Protein AF-A0A2V0P9R3-F1 (afdb_monomer)

pLDDT: mean 83.69, std 16.47, range [37.88, 98.31]

Nearest PDB structures (foldseek):
  7r3y-assembly2_B  TM=6.988E-01  e=3.784E+00  Saccharomyces cerevisiae
  8b79-assembly2_B  TM=6.378E-01  e=4.515E+00  Saccharomyces cerevisiae
  2v0x-assembly1_B  TM=4.380E-01  e=2.131E+00  Mus musculus

Structure (mmCIF, N/CA/C/O backbone):
data_AF-A0A2V0P9R3-F1
#
_entry.id   AF-A0A2V0P9R3-F1
#
loop_
_atom_site.group_PDB
_atom_site.id
_atom_site.type_symbol
_atom_site.label_atom_id
_atom_site.label_alt_id
_atom_site.label_comp_id
_atom_site.label_asym_id
_atom_site.label_entity_id
_atom_site.label_seq_id
_atom_site.pdbx_PDB_ins_code
_atom_site.Cartn_x
_atom_site.Cartn_y
_atom_site.Cartn_z
_atom_site.occupancy
_atom_site.B_iso_or_equiv
_atom_site.auth_seq_id
_atom_site.auth_comp_id
_atom_site.auth_asym_id
_atom_site.auth_atom_id
_atom_site.pdbx_PDB_model_num
ATOM 1 N N . MET A 1 1 ? -63.806 10.169 21.903 1.00 59.81 1 MET A N 1
ATOM 2 C CA . MET A 1 1 ? -62.638 10.891 21.342 1.00 59.81 1 MET A CA 1
ATOM 3 C C . MET A 1 1 ? -61.275 10.198 21.564 1.00 59.81 1 MET A C 1
ATOM 5 O O . MET A 1 1 ? -60.334 10.554 20.874 1.00 59.81 1 MET A O 1
ATOM 9 N N . GLY A 1 2 ? -61.130 9.164 22.413 1.00 66.50 2 GLY A N 1
ATOM 10 C CA . GLY A 1 2 ? -59.811 8.552 22.707 1.00 66.50 2 GLY A CA 1
ATOM 11 C C . GLY A 1 2 ? -59.162 7.671 21.619 1.00 66.50 2 GLY A C 1
ATOM 12 O O . GLY A 1 2 ? -57.945 7.526 21.605 1.00 66.50 2 GLY A O 1
ATOM 13 N N . ARG A 1 3 ? -59.925 7.111 20.665 1.00 77.44 3 ARG A N 1
ATOM 14 C CA . ARG A 1 3 ? -59.365 6.199 19.638 1.00 77.44 3 ARG A CA 1
ATOM 15 C C . ARG A 1 3 ? -58.506 6.900 18.577 1.00 77.44 3 ARG A C 1
ATOM 17 O O . ARG A 1 3 ? -57.610 6.278 18.020 1.00 77.44 3 ARG A O 1
ATOM 24 N N . SER A 1 4 ? -58.735 8.192 18.331 1.00 80.06 4 SER A N 1
ATOM 25 C CA . SER A 1 4 ? -57.951 8.964 17.355 1.00 80.06 4 SER A CA 1
ATOM 26 C C . SER A 1 4 ? -56.527 9.267 17.840 1.00 80.06 4 SER A C 1
ATOM 28 O O . SER A 1 4 ? -55.625 9.401 17.019 1.00 80.06 4 SER A O 1
ATOM 30 N N . SER A 1 5 ? -56.312 9.350 19.159 1.00 87.88 5 SER A N 1
ATOM 31 C CA . SER A 1 5 ? -55.000 9.668 19.742 1.00 87.88 5 SER A CA 1
ATOM 32 C C . SER A 1 5 ? -54.013 8.497 19.609 1.00 87.88 5 SER A C 1
ATOM 34 O O . SER A 1 5 ? -52.866 8.684 19.209 1.00 87.88 5 SER A O 1
ATOM 36 N N . GLY A 1 6 ? -54.481 7.258 19.816 1.00 92.69 6 GLY A N 1
ATOM 37 C CA . GLY A 1 6 ? -53.633 6.061 19.709 1.00 92.69 6 GLY A CA 1
ATOM 38 C C . GLY A 1 6 ? -53.083 5.810 18.299 1.00 92.69 6 GLY A C 1
ATOM 39 O O . GLY A 1 6 ? -51.915 5.462 18.141 1.00 92.69 6 GLY A O 1
ATOM 40 N N . ALA A 1 7 ? -53.890 6.048 17.259 1.00 92.31 7 ALA A N 1
ATOM 41 C CA . ALA A 1 7 ? -53.446 5.891 15.872 1.00 92.31 7 ALA A CA 1
ATOM 42 C C . ALA A 1 7 ? -52.397 6.943 15.464 1.00 92.31 7 ALA A C 1
ATOM 44 O O . ALA A 1 7 ? -51.483 6.639 14.692 1.00 92.31 7 ALA A O 1
ATOM 45 N N . ALA A 1 8 ? -52.510 8.168 15.991 1.00 93.25 8 ALA A N 1
ATOM 46 C CA . ALA A 1 8 ? -51.532 9.228 15.768 1.00 93.25 8 ALA A CA 1
ATOM 47 C C . ALA A 1 8 ? -50.190 8.907 16.449 1.00 93.25 8 ALA A C 1
ATOM 49 O O . ALA A 1 8 ? -49.149 8.997 15.799 1.00 93.25 8 ALA A O 1
ATOM 50 N N . LEU A 1 9 ? -50.212 8.436 17.703 1.00 94.88 9 LEU A N 1
ATOM 51 C CA . LEU A 1 9 ? -49.006 8.019 18.430 1.00 94.88 9 LEU A CA 1
ATOM 52 C C . LEU A 1 9 ? -48.264 6.878 17.718 1.00 94.88 9 LEU A C 1
ATOM 54 O O . LEU A 1 9 ? -47.077 7.002 17.433 1.00 94.88 9 LEU A O 1
ATOM 58 N N . GLN A 1 10 ? -48.965 5.818 17.305 1.00 94.81 10 GLN A N 1
ATOM 59 C CA . GLN A 1 10 ? -48.351 4.708 16.558 1.00 94.81 10 GLN A CA 1
ATOM 60 C C . GLN A 1 10 ? -47.775 5.128 15.197 1.00 94.81 10 GLN A C 1
ATOM 62 O O . GLN A 1 10 ? -46.876 4.474 14.660 1.00 94.81 10 GLN A O 1
ATOM 67 N N . ARG A 1 11 ? -48.323 6.177 14.573 1.00 95.69 11 ARG A N 1
ATOM 68 C CA . ARG A 1 11 ? -47.770 6.739 13.334 1.00 95.69 11 ARG A CA 1
ATOM 69 C C . ARG A 1 11 ? -46.468 7.485 13.622 1.00 95.69 11 ARG A C 1
ATOM 71 O O . ARG A 1 11 ? -45.491 7.237 12.920 1.00 95.69 11 ARG A O 1
ATOM 78 N N . LEU A 1 12 ? -46.444 8.323 14.658 1.00 96.19 12 LEU A N 1
ATOM 79 C CA . LEU A 1 12 ? -45.249 9.057 15.080 1.00 96.19 12 LEU A CA 1
ATOM 80 C C . LEU A 1 12 ? -44.126 8.113 15.521 1.00 96.19 12 LEU A C 1
ATOM 82 O O . LEU A 1 12 ? -42.997 8.283 15.084 1.00 96.19 12 LEU A O 1
ATOM 86 N N . GLU A 1 13 ? -44.421 7.062 16.287 1.00 96.50 13 GLU A N 1
ATOM 87 C CA . GLU A 1 13 ? -43.419 6.063 16.690 1.00 96.50 13 GLU A CA 1
ATOM 88 C C . GLU A 1 13 ? -42.802 5.312 15.504 1.00 96.50 13 GLU A C 1
ATOM 90 O O . GLU A 1 13 ? -41.627 4.945 15.536 1.00 96.50 13 GLU A O 1
ATOM 95 N N . ARG A 1 14 ? -43.592 5.037 14.458 1.00 95.88 14 ARG A N 1
ATOM 96 C CA . ARG A 1 14 ? -43.080 4.427 13.222 1.00 95.88 14 ARG A CA 1
ATOM 97 C C . ARG A 1 14 ? -42.221 5.405 12.431 1.00 95.88 14 ARG A C 1
ATOM 99 O O . ARG A 1 14 ? -41.184 5.004 11.918 1.00 95.88 14 ARG A O 1
ATOM 106 N N . GLN A 1 15 ? -42.634 6.669 12.353 1.00 96.75 15 GLN A N 1
ATOM 107 C CA . GLN A 1 15 ? -41.848 7.718 11.703 1.00 96.75 15 GLN A CA 1
ATOM 108 C C . GLN A 1 15 ? -40.530 7.961 12.436 1.00 96.75 15 GLN A C 1
ATOM 110 O O . GLN A 1 15 ? -39.495 8.017 11.785 1.00 96.75 15 GLN A O 1
ATOM 115 N N . LEU A 1 16 ? -40.549 8.035 13.769 1.00 96.88 16 LEU A N 1
ATOM 116 C CA . LEU A 1 16 ? -39.351 8.207 14.583 1.00 96.88 16 LEU A CA 1
ATOM 117 C C . LEU A 1 16 ? -38.387 7.039 14.374 1.00 96.88 16 LEU A C 1
ATOM 119 O O . LEU A 1 16 ? -37.237 7.280 14.038 1.00 96.88 16 LEU A O 1
ATOM 123 N N . ARG A 1 17 ? -38.866 5.788 14.450 1.00 94.88 17 ARG A N 1
ATOM 124 C CA . ARG A 1 17 ? -38.041 4.604 14.146 1.00 94.88 17 ARG A CA 1
ATOM 125 C C . ARG A 1 17 ? -37.444 4.652 12.741 1.00 94.88 17 ARG A C 1
ATOM 127 O O . ARG A 1 17 ? -36.242 4.483 12.593 1.00 94.88 17 ARG A O 1
ATOM 134 N N . SER A 1 18 ? -38.260 4.950 11.729 1.00 94.31 18 SER A N 1
ATOM 135 C CA . SER A 1 18 ? -37.793 5.057 10.342 1.00 94.31 18 SER A CA 1
ATOM 136 C C . SER A 1 18 ? -36.736 6.148 10.160 1.00 94.31 18 SER A C 1
ATOM 138 O O . SER A 1 18 ? -35.792 5.945 9.406 1.00 94.31 18 SER A O 1
ATOM 140 N N . ARG A 1 19 ? -36.887 7.302 10.822 1.00 96.69 19 ARG A N 1
ATOM 141 C CA . ARG A 1 19 ? -35.916 8.401 10.750 1.00 96.69 19 ARG A CA 1
ATOM 142 C C . ARG A 1 19 ? -34.646 8.095 11.533 1.00 96.69 19 ARG A C 1
ATOM 144 O O . ARG A 1 19 ? -33.574 8.451 11.068 1.00 96.69 19 ARG A O 1
ATOM 151 N N . SER A 1 20 ? -34.742 7.418 12.676 1.00 95.00 20 SER A N 1
ATOM 152 C CA . SER A 1 20 ? -33.571 6.942 13.417 1.00 95.00 20 SER A CA 1
ATOM 153 C C . SER A 1 20 ? -32.753 5.950 12.590 1.00 95.00 20 SER A C 1
ATOM 155 O O . SER A 1 20 ? -31.549 6.134 12.466 1.00 95.00 20 SER A O 1
ATOM 157 N N . GLU A 1 21 ? -33.401 4.971 11.948 1.00 93.19 21 GLU A N 1
ATOM 158 C CA . GLU A 1 21 ? -32.732 4.030 11.036 1.00 93.19 21 GLU A CA 1
ATOM 159 C C . GLU A 1 21 ? -32.055 4.755 9.858 1.00 93.19 21 GLU A C 1
ATOM 161 O O . GLU A 1 21 ? -30.923 4.444 9.497 1.00 93.19 21 GLU A O 1
ATOM 166 N N . GLU A 1 22 ? -32.723 5.750 9.267 1.00 94.94 22 GLU A N 1
ATOM 167 C CA . GLU A 1 22 ? -32.159 6.565 8.184 1.00 94.94 22 GLU A CA 1
ATOM 168 C C . GLU A 1 22 ? -30.939 7.376 8.648 1.00 94.94 22 GLU A C 1
ATOM 170 O O . GLU A 1 22 ? -29.918 7.392 7.963 1.00 94.94 22 GLU A O 1
ATOM 175 N N . ILE A 1 23 ? -31.011 8.001 9.828 1.00 94.62 23 ILE A N 1
ATOM 176 C CA . ILE A 1 23 ? -29.890 8.739 10.425 1.00 94.62 23 ILE A CA 1
ATOM 177 C C . ILE A 1 23 ? -28.707 7.802 10.677 1.00 94.62 23 ILE A C 1
ATOM 179 O O . ILE A 1 23 ? -27.582 8.158 10.339 1.00 94.62 23 ILE A O 1
ATOM 183 N N . GLU A 1 24 ? -28.934 6.604 11.219 1.00 93.50 24 GLU A N 1
ATOM 184 C CA . GLU A 1 24 ? -27.872 5.615 11.444 1.00 93.50 24 GLU A CA 1
ATOM 185 C C . GLU A 1 24 ? -27.174 5.214 10.136 1.00 93.50 24 GLU A C 1
ATOM 187 O O . GLU A 1 24 ? -25.943 5.172 10.080 1.00 93.50 24 GLU A O 1
ATOM 192 N N . VAL A 1 25 ? -27.938 4.985 9.062 1.00 92.25 25 VAL A N 1
ATOM 193 C CA . VAL A 1 25 ? -27.385 4.677 7.732 1.00 92.25 25 VAL A CA 1
ATOM 194 C C . VAL A 1 25 ? -26.572 5.851 7.184 1.00 92.25 25 VAL A C 1
ATOM 196 O O . VAL A 1 25 ? -25.459 5.648 6.698 1.00 92.25 25 VAL A O 1
ATOM 199 N N . LEU A 1 26 ? -27.090 7.078 7.282 1.00 93.75 26 LEU A N 1
ATOM 200 C CA . LEU A 1 26 ? -26.396 8.276 6.804 1.00 93.75 26 LEU A CA 1
ATOM 201 C C . LEU A 1 26 ? -25.118 8.564 7.602 1.00 93.75 26 LEU A C 1
ATOM 203 O O . LEU A 1 26 ? -24.110 8.954 7.016 1.00 93.75 26 LEU A O 1
ATOM 207 N N . LEU A 1 27 ? -25.126 8.347 8.920 1.00 91.81 27 LEU A N 1
ATOM 208 C CA . LEU A 1 27 ? -23.934 8.482 9.760 1.00 91.81 27 LEU A CA 1
ATOM 209 C C . LEU A 1 27 ? -22.874 7.435 9.402 1.00 91.81 27 LEU A C 1
ATOM 211 O O . LEU A 1 27 ? -21.693 7.773 9.319 1.00 91.81 27 LEU A O 1
ATOM 215 N N . ALA A 1 28 ? -23.283 6.191 9.138 1.00 89.81 28 ALA A N 1
ATOM 216 C CA . ALA A 1 28 ? -22.373 5.138 8.695 1.00 89.81 28 ALA A CA 1
ATOM 217 C C . ALA A 1 28 ? -21.751 5.452 7.323 1.00 89.81 28 ALA A C 1
ATOM 219 O O . ALA A 1 28 ? -20.541 5.285 7.146 1.00 89.81 28 ALA A O 1
ATOM 220 N N . GLU A 1 29 ? -22.547 5.954 6.374 1.00 91.62 29 GLU A N 1
ATOM 221 C CA . GLU A 1 29 ? -22.048 6.350 5.054 1.00 91.62 29 GLU A CA 1
ATOM 222 C C . GLU A 1 29 ? -21.124 7.571 5.144 1.00 91.62 29 GLU A C 1
ATOM 224 O O . GLU A 1 29 ? -20.047 7.567 4.551 1.00 91.62 29 GLU A O 1
ATOM 229 N N . ARG A 1 30 ? -21.464 8.575 5.963 1.00 91.06 30 ARG A N 1
ATOM 230 C CA . ARG A 1 30 ? -20.576 9.717 6.228 1.00 91.06 30 ARG A CA 1
ATOM 231 C C . ARG A 1 30 ? -19.236 9.262 6.806 1.00 91.06 30 ARG A C 1
ATOM 233 O O . ARG A 1 30 ? -18.193 9.684 6.318 1.00 91.06 30 ARG A O 1
ATOM 240 N N . ALA A 1 31 ? -19.245 8.372 7.799 1.00 89.94 31 ALA A N 1
ATOM 241 C CA . ALA A 1 31 ? -18.016 7.830 8.376 1.00 89.94 31 ALA A CA 1
ATOM 242 C C . ALA A 1 31 ? -17.173 7.081 7.328 1.00 89.94 31 ALA A C 1
ATOM 244 O O . ALA A 1 31 ? -15.951 7.228 7.283 1.00 89.94 31 ALA A O 1
ATOM 245 N N . ARG A 1 32 ? -17.816 6.314 6.438 1.00 91.44 32 ARG A N 1
ATOM 246 C CA . ARG A 1 32 ? -17.144 5.629 5.326 1.00 91.44 32 ARG A CA 1
ATOM 247 C C . ARG A 1 32 ? -16.509 6.612 4.341 1.00 91.44 32 ARG A C 1
ATOM 249 O O . ARG A 1 32 ? -15.344 6.430 3.991 1.00 91.44 32 ARG A O 1
ATOM 256 N N . LEU A 1 33 ? -17.238 7.644 3.920 1.00 90.38 33 LEU A N 1
ATOM 257 C CA . LEU A 1 33 ? -16.724 8.681 3.021 1.00 90.38 33 LEU A CA 1
ATOM 258 C C . LEU A 1 33 ? -15.546 9.435 3.651 1.00 90.38 33 LEU A C 1
ATOM 260 O O . LEU A 1 33 ? -14.527 9.613 2.990 1.00 90.38 33 LEU A O 1
ATOM 264 N N . ASN A 1 34 ? -15.623 9.768 4.942 1.00 90.44 34 ASN A N 1
ATOM 265 C CA . ASN A 1 34 ? -14.528 10.421 5.665 1.00 90.44 34 ASN A CA 1
ATOM 266 C C . ASN A 1 34 ? -13.269 9.544 5.724 1.00 90.44 34 ASN A C 1
ATOM 268 O O . ASN A 1 34 ? -12.162 10.035 5.501 1.00 90.44 34 ASN A O 1
ATOM 272 N N . ARG A 1 35 ? -13.411 8.230 5.949 1.00 91.75 35 ARG A N 1
ATOM 273 C CA . ARG A 1 35 ? -12.270 7.296 5.910 1.00 91.75 35 ARG A CA 1
ATOM 274 C C . ARG A 1 35 ? -11.662 7.171 4.514 1.00 91.75 35 ARG A C 1
ATOM 276 O O . ARG A 1 35 ? -10.437 7.162 4.392 1.00 91.75 35 ARG A O 1
ATOM 283 N N . ARG A 1 36 ? -12.491 7.102 3.464 1.00 93.12 36 ARG A N 1
ATOM 284 C CA . ARG A 1 36 ? -12.028 7.088 2.062 1.00 93.12 36 ARG A CA 1
ATOM 285 C C . ARG A 1 36 ? -11.271 8.366 1.714 1.00 93.12 36 ARG A C 1
ATOM 287 O O . ARG A 1 36 ? -10.197 8.297 1.126 1.00 93.12 36 ARG A O 1
ATOM 294 N N . ALA A 1 37 ? -11.795 9.510 2.130 1.00 89.56 37 ALA A N 1
ATOM 295 C CA . ALA A 1 37 ? -11.156 10.799 1.944 1.00 89.56 37 ALA A CA 1
ATOM 296 C C . ALA A 1 37 ? -9.810 10.895 2.679 1.00 89.56 37 ALA A C 1
ATOM 298 O O . ALA A 1 37 ? -8.816 11.319 2.093 1.00 89.56 37 ALA A O 1
ATOM 299 N N . ALA A 1 38 ? -9.738 10.417 3.926 1.00 91.12 38 ALA A N 1
ATOM 300 C CA . ALA A 1 38 ? -8.481 10.349 4.668 1.00 91.12 38 ALA A CA 1
ATOM 301 C C . ALA A 1 38 ? -7.456 9.418 3.991 1.00 91.12 38 ALA A C 1
ATOM 303 O O . ALA A 1 38 ? -6.267 9.733 3.948 1.00 91.12 38 ALA A O 1
ATOM 304 N N . ALA A 1 39 ? -7.902 8.289 3.426 1.00 93.25 39 ALA A N 1
ATOM 305 C CA . ALA A 1 39 ? -7.048 7.396 2.643 1.00 93.25 39 ALA A CA 1
ATOM 306 C C . ALA A 1 39 ? -6.518 8.068 1.366 1.00 93.25 39 ALA A C 1
ATOM 308 O O . ALA A 1 39 ? -5.321 7.981 1.093 1.00 93.25 39 ALA A O 1
ATOM 309 N N . ALA A 1 40 ? -7.373 8.787 0.631 1.00 93.25 40 ALA A N 1
ATOM 310 C CA . ALA A 1 40 ? -6.968 9.562 -0.540 1.00 93.25 40 ALA A CA 1
ATOM 311 C C . ALA A 1 40 ? -5.964 10.668 -0.173 1.00 93.25 40 ALA A C 1
ATOM 313 O O . ALA A 1 40 ? -4.957 10.826 -0.858 1.00 93.25 40 ALA A O 1
ATOM 314 N N . GLY A 1 41 ? -6.182 11.371 0.944 1.00 91.69 41 GLY A N 1
ATOM 315 C CA . GLY A 1 41 ? -5.261 12.386 1.460 1.00 91.69 41 GLY A CA 1
ATOM 316 C C . GLY A 1 41 ? -3.881 11.824 1.822 1.00 91.69 41 GLY A C 1
ATOM 317 O O . GLY A 1 41 ? -2.867 12.391 1.417 1.00 91.69 41 GLY A O 1
ATOM 318 N N . ARG A 1 42 ? -3.815 10.663 2.494 1.00 94.19 42 ARG A N 1
ATOM 319 C CA . ARG A 1 42 ? -2.534 9.971 2.750 1.00 94.19 42 ARG A CA 1
ATOM 320 C C . ARG A 1 42 ? -1.841 9.555 1.455 1.00 94.19 42 ARG A C 1
ATOM 322 O O . ARG A 1 42 ? -0.638 9.762 1.311 1.00 94.19 42 ARG A O 1
ATOM 329 N N . ALA A 1 43 ? -2.585 8.986 0.507 1.00 94.75 43 ALA A N 1
ATOM 330 C CA . ALA A 1 43 ? -2.041 8.608 -0.795 1.00 94.75 43 ALA A CA 1
ATOM 331 C C . ALA A 1 43 ? -1.482 9.827 -1.537 1.00 94.75 43 ALA A C 1
ATOM 333 O O . ALA A 1 43 ? -0.378 9.763 -2.071 1.00 94.75 43 ALA A O 1
ATOM 334 N N . LEU A 1 44 ? -2.186 10.961 -1.492 1.00 94.06 44 LEU A N 1
ATOM 335 C CA . LEU A 1 44 ? -1.740 12.219 -2.080 1.00 94.06 44 LEU A CA 1
ATOM 336 C C . LEU A 1 44 ? -0.428 12.711 -1.450 1.00 94.06 44 LEU A C 1
ATOM 338 O O . LEU A 1 44 ? 0.487 13.089 -2.182 1.00 94.06 44 LEU A O 1
ATOM 342 N N . ALA A 1 45 ? -0.295 12.642 -0.122 1.00 93.44 45 ALA A N 1
ATOM 343 C CA . ALA A 1 45 ? 0.948 12.988 0.568 1.00 93.44 45 ALA A CA 1
ATOM 344 C C . ALA A 1 45 ? 2.123 12.097 0.116 1.00 93.44 45 ALA A C 1
ATOM 346 O O . ALA A 1 45 ? 3.214 12.597 -0.162 1.00 93.44 45 ALA A O 1
ATOM 347 N N . HIS A 1 46 ? 1.900 10.787 -0.041 1.00 95.06 46 HIS A N 1
ATOM 348 C CA . HIS A 1 46 ? 2.921 9.871 -0.559 1.00 95.06 46 HIS A CA 1
ATOM 349 C C . HIS A 1 46 ? 3.243 10.099 -2.042 1.00 95.06 46 HIS A C 1
ATOM 351 O O . HIS A 1 46 ? 4.408 9.997 -2.417 1.00 95.06 46 HIS A O 1
ATOM 357 N N . VAL A 1 47 ? 2.265 10.462 -2.878 1.00 95.38 47 VAL A N 1
ATOM 358 C CA . VAL A 1 47 ? 2.497 10.856 -4.281 1.00 95.38 47 VAL A CA 1
ATOM 359 C C . VAL A 1 47 ? 3.374 12.104 -4.357 1.00 95.38 47 VAL A C 1
ATOM 361 O O . VAL A 1 47 ? 4.323 12.138 -5.136 1.00 95.38 47 VAL A O 1
ATOM 364 N N . GLN A 1 48 ? 3.102 13.115 -3.529 1.00 94.25 48 GLN A N 1
ATOM 365 C CA . GLN A 1 48 ? 3.915 14.333 -3.457 1.00 94.25 48 GLN A CA 1
ATOM 366 C C . GLN A 1 48 ? 5.340 14.034 -2.979 1.00 94.25 48 GLN A C 1
ATOM 368 O O . GLN A 1 48 ? 6.305 14.523 -3.565 1.00 94.25 48 GLN A O 1
ATOM 373 N N . ALA A 1 49 ? 5.481 13.190 -1.958 1.00 95.38 49 ALA A N 1
ATOM 374 C CA . ALA A 1 49 ? 6.776 12.756 -1.450 1.00 95.38 49 ALA A CA 1
ATOM 375 C C . ALA A 1 49 ? 7.571 11.960 -2.498 1.00 95.38 49 ALA A C 1
ATOM 377 O O . ALA A 1 49 ? 8.771 12.173 -2.660 1.00 95.38 49 ALA A O 1
ATOM 378 N N . LEU A 1 50 ? 6.905 11.090 -3.260 1.00 95.44 50 LEU A N 1
ATOM 379 C CA . LEU A 1 50 ? 7.520 10.330 -4.346 1.00 95.44 50 LEU A CA 1
ATOM 380 C C . LEU A 1 50 ? 7.925 11.233 -5.519 1.00 95.44 50 LEU A C 1
ATOM 382 O O . LEU A 1 50 ? 9.009 11.064 -6.073 1.00 95.44 50 LEU A O 1
ATOM 386 N N . ALA A 1 51 ? 7.113 12.239 -5.855 1.00 94.31 51 ALA A N 1
ATOM 387 C CA . ALA A 1 51 ? 7.478 13.259 -6.836 1.00 94.31 51 ALA A CA 1
ATOM 388 C C . ALA A 1 51 ? 8.697 14.080 -6.381 1.00 94.31 51 ALA A C 1
ATOM 390 O O . ALA A 1 51 ? 9.590 14.346 -7.185 1.00 94.31 51 ALA A O 1
ATOM 391 N N . ALA A 1 52 ? 8.773 14.430 -5.092 1.00 94.50 52 ALA A N 1
ATOM 392 C CA . ALA A 1 52 ? 9.934 15.102 -4.510 1.00 94.50 52 ALA A CA 1
ATOM 393 C C . ALA A 1 52 ? 11.192 14.218 -4.546 1.00 94.50 52 ALA A C 1
ATOM 395 O O . ALA A 1 52 ? 12.263 14.714 -4.884 1.00 94.50 52 ALA A O 1
ATOM 396 N N . LEU A 1 53 ? 11.060 12.913 -4.271 1.00 95.44 53 LEU A N 1
ATOM 397 C CA . LEU A 1 53 ? 12.150 11.939 -4.401 1.00 95.44 53 LEU A CA 1
ATOM 398 C C . LEU A 1 53 ? 12.656 11.875 -5.848 1.00 95.44 53 LEU A C 1
ATOM 400 O O . LEU A 1 53 ? 13.853 12.007 -6.078 1.00 95.44 53 LEU A O 1
ATOM 404 N N . CYS A 1 54 ? 11.754 11.743 -6.826 1.00 93.19 54 CYS A N 1
ATOM 405 C CA . CYS A 1 54 ? 12.120 11.732 -8.246 1.00 93.19 54 CYS A CA 1
ATOM 406 C C . CYS A 1 54 ? 12.827 13.034 -8.659 1.00 93.19 54 CYS A C 1
ATOM 408 O O . CYS A 1 54 ? 13.814 12.998 -9.388 1.00 93.19 54 CYS A O 1
ATOM 410 N N . GLY A 1 55 ? 12.348 14.184 -8.169 1.00 92.06 55 GLY A N 1
ATOM 411 C CA . GLY A 1 55 ? 12.977 15.483 -8.409 1.00 92.06 55 GLY A CA 1
ATOM 412 C C . GLY A 1 55 ? 14.382 15.592 -7.813 1.00 92.06 55 GLY A C 1
ATOM 413 O O . GLY A 1 55 ? 15.281 16.097 -8.479 1.00 92.06 55 GLY A O 1
ATOM 414 N N . ALA A 1 56 ? 14.589 15.087 -6.595 1.00 93.31 56 ALA A N 1
ATOM 415 C CA . ALA A 1 56 ? 15.900 15.070 -5.947 1.00 93.31 56 ALA A CA 1
ATOM 416 C C . ALA A 1 56 ? 16.893 14.152 -6.683 1.00 93.31 56 ALA A C 1
ATOM 418 O O . ALA A 1 56 ? 18.005 14.577 -6.977 1.00 93.31 56 ALA A O 1
ATOM 419 N N . LEU A 1 57 ? 16.461 12.947 -7.077 1.00 91.38 57 LEU A N 1
ATOM 420 C CA . LEU A 1 57 ? 17.274 12.017 -7.874 1.00 91.38 57 LEU A CA 1
ATOM 421 C C . LEU A 1 57 ? 17.671 12.604 -9.241 1.00 91.38 57 LEU A C 1
ATOM 423 O O . LEU A 1 57 ? 18.756 12.323 -9.742 1.00 91.38 57 LEU A O 1
ATOM 427 N N . ALA A 1 58 ? 16.803 13.424 -9.841 1.00 89.06 58 ALA A N 1
ATOM 428 C CA . ALA A 1 58 ? 17.095 14.133 -11.086 1.00 89.06 58 ALA A CA 1
ATOM 429 C C . ALA A 1 58 ? 18.081 15.300 -10.891 1.00 89.06 58 ALA A C 1
ATOM 431 O O . ALA A 1 58 ? 18.921 15.543 -11.755 1.00 89.06 58 ALA A O 1
ATOM 432 N N . GLY A 1 59 ? 17.969 16.031 -9.776 1.00 85.81 59 GLY A N 1
ATOM 433 C CA . GLY A 1 59 ? 18.814 17.188 -9.462 1.00 85.81 59 GLY A CA 1
ATOM 434 C C . GLY A 1 59 ? 20.271 16.812 -9.199 1.00 85.81 59 GLY A C 1
ATOM 435 O O . GLY A 1 59 ? 21.168 17.426 -9.773 1.00 85.81 59 GLY A O 1
ATOM 436 N N . ASP A 1 60 ? 20.507 15.748 -8.426 1.00 71.38 60 ASP A N 1
ATOM 437 C CA . ASP A 1 60 ? 21.865 15.262 -8.143 1.00 71.38 60 ASP A CA 1
ATOM 438 C C . ASP A 1 60 ? 22.609 14.862 -9.435 1.00 71.38 60 ASP A C 1
ATOM 440 O O . ASP A 1 60 ? 23.819 15.060 -9.558 1.00 71.38 60 ASP A O 1
ATOM 444 N N . ALA A 1 61 ? 21.889 14.367 -10.450 1.00 61.69 61 ALA A N 1
ATOM 445 C CA . ALA A 1 61 ? 22.478 14.045 -11.750 1.00 61.69 61 ALA A CA 1
ATOM 446 C C . ALA A 1 61 ? 22.988 15.293 -12.502 1.00 61.69 61 ALA A C 1
ATOM 448 O O . ALA A 1 61 ? 24.038 15.236 -13.148 1.00 61.69 61 ALA A O 1
ATOM 449 N N . ALA A 1 62 ? 22.286 16.427 -12.395 1.00 65.12 62 ALA A N 1
ATOM 450 C CA . ALA A 1 62 ? 22.678 17.678 -13.045 1.00 65.12 62 ALA A CA 1
ATOM 451 C C . ALA A 1 62 ? 23.912 18.320 -12.381 1.00 65.12 62 ALA A C 1
ATOM 453 O O . ALA A 1 62 ? 24.821 18.783 -13.078 1.00 65.12 62 ALA A O 1
ATOM 454 N N . ASP A 1 63 ? 23.993 18.285 -11.048 1.00 64.44 63 ASP A N 1
ATOM 455 C CA . ASP A 1 63 ? 25.117 18.866 -10.300 1.00 64.44 63 ASP A CA 1
ATOM 456 C C . ASP A 1 63 ? 26.430 18.090 -10.524 1.00 64.44 63 ASP A C 1
ATOM 458 O O . ASP A 1 63 ? 27.508 18.689 -10.640 1.00 64.44 63 ASP A O 1
ATOM 462 N N . HIS A 1 64 ? 26.354 16.762 -10.684 1.00 59.69 64 HIS A N 1
ATOM 463 C CA . HIS A 1 64 ? 27.511 15.936 -11.043 1.00 59.69 64 HIS A CA 1
ATOM 464 C C . HIS A 1 64 ? 28.002 16.174 -12.479 1.00 59.69 64 HIS A C 1
ATOM 466 O O . HIS A 1 64 ? 29.213 16.144 -12.712 1.00 59.69 64 HIS A O 1
ATOM 472 N N . ALA A 1 65 ? 27.103 16.467 -13.425 1.00 57.94 65 ALA A N 1
ATOM 473 C CA . ALA A 1 65 ? 27.475 16.797 -14.802 1.00 57.94 65 ALA A CA 1
ATOM 474 C C . ALA A 1 65 ? 28.152 18.179 -14.917 1.00 57.94 65 ALA A C 1
ATOM 476 O O . ALA A 1 65 ? 29.054 18.361 -15.733 1.00 57.94 65 ALA A O 1
ATOM 477 N N . SER A 1 66 ? 27.771 19.147 -14.074 1.00 54.44 66 SER A N 1
ATOM 478 C CA . SER A 1 66 ? 28.324 20.509 -14.127 1.00 54.44 66 SER A CA 1
ATOM 479 C C . SER A 1 66 ? 29.720 20.644 -13.494 1.00 54.44 66 SER A C 1
ATOM 481 O O . SER A 1 66 ? 30.478 21.538 -13.878 1.00 54.44 66 SER A O 1
ATOM 483 N N . CYS A 1 67 ? 30.098 19.783 -12.541 1.00 50.50 67 CYS A N 1
ATOM 484 C CA . CYS A 1 67 ? 31.370 19.908 -11.814 1.00 50.50 67 CYS A CA 1
ATOM 485 C C . CYS A 1 67 ? 32.603 19.355 -12.558 1.00 50.50 67 CYS A C 1
ATOM 487 O O . CYS A 1 67 ? 33.728 19.632 -12.143 1.00 50.50 67 CYS A O 1
ATOM 489 N N . SER A 1 68 ? 32.447 18.624 -13.670 1.00 53.66 68 SER A N 1
ATOM 490 C CA . SER A 1 68 ? 33.597 18.083 -14.421 1.00 53.66 68 SER A CA 1
ATOM 491 C C . SER A 1 68 ? 34.204 19.056 -15.447 1.00 53.66 68 SER A C 1
ATOM 493 O O . SER A 1 68 ? 35.160 18.697 -16.131 1.00 53.66 68 SER A O 1
ATOM 495 N N . SER A 1 69 ? 33.680 20.283 -15.576 1.00 53.16 69 SER A N 1
ATOM 496 C CA . SER A 1 69 ? 34.060 21.227 -16.645 1.00 53.16 69 SER A CA 1
ATOM 497 C C . SER A 1 69 ? 35.042 22.339 -16.224 1.00 53.16 69 SER A C 1
ATOM 499 O O . SER A 1 69 ? 35.368 23.200 -17.042 1.00 53.16 69 SER A O 1
ATOM 501 N N . GLY A 1 70 ? 35.528 22.374 -14.979 1.00 55.16 70 GLY A N 1
ATOM 502 C CA . GLY A 1 70 ? 36.176 23.580 -14.445 1.00 55.16 70 GLY A CA 1
ATOM 503 C C . GLY A 1 70 ? 37.426 23.365 -13.600 1.00 55.16 70 GLY A C 1
ATOM 504 O O . GLY A 1 70 ? 37.392 23.729 -12.435 1.00 55.16 70 GLY A O 1
ATOM 505 N N . ALA A 1 71 ? 38.513 22.819 -14.164 1.00 50.94 71 ALA A N 1
ATOM 506 C CA . ALA A 1 71 ? 39.905 23.094 -13.741 1.00 50.94 71 ALA A CA 1
ATOM 507 C C . ALA A 1 71 ? 40.938 22.319 -14.592 1.00 50.94 71 ALA A C 1
ATOM 509 O O . ALA A 1 71 ? 41.770 21.581 -14.068 1.00 50.94 71 ALA A O 1
ATOM 510 N N . ALA A 1 72 ? 40.937 22.498 -15.915 1.00 50.81 72 ALA A N 1
ATOM 511 C CA . ALA A 1 72 ? 42.121 22.172 -16.710 1.00 50.81 72 ALA A CA 1
ATOM 512 C C . ALA A 1 72 ? 43.090 23.362 -16.643 1.00 50.81 72 ALA A C 1
ATOM 514 O O . ALA A 1 72 ? 43.060 24.268 -17.474 1.00 50.81 72 ALA A O 1
ATOM 515 N N . SER A 1 73 ? 43.931 23.374 -15.606 1.00 58.28 73 SER A N 1
ATOM 516 C CA . SER A 1 73 ? 45.174 24.143 -15.626 1.00 58.28 73 SER A CA 1
ATOM 517 C C . SER A 1 73 ? 46.039 23.606 -16.769 1.00 58.28 73 SER A C 1
ATOM 519 O O . SER A 1 73 ? 46.245 22.397 -16.881 1.00 58.28 73 SER A O 1
ATOM 521 N N . ASN A 1 74 ? 46.482 24.506 -17.645 1.00 57.12 74 ASN A N 1
ATOM 522 C CA . ASN A 1 74 ? 47.251 24.233 -18.856 1.00 57.12 74 ASN A CA 1
ATOM 523 C C . ASN A 1 74 ? 48.436 23.284 -18.607 1.00 57.12 74 ASN A C 1
ATOM 525 O O . ASN A 1 74 ? 49.499 23.720 -18.171 1.00 57.12 74 ASN A O 1
ATOM 529 N N . CYS A 1 75 ? 48.291 22.010 -18.973 1.00 48.00 75 CYS A N 1
ATOM 530 C CA . CYS A 1 75 ? 49.414 21.094 -19.145 1.00 48.00 75 CYS A CA 1
ATOM 531 C C . CYS A 1 75 ? 49.345 20.503 -20.556 1.00 48.00 75 CYS A C 1
ATOM 533 O O . CYS A 1 75 ? 48.525 19.643 -20.874 1.00 48.00 75 CYS A O 1
ATOM 535 N N . SER A 1 76 ? 50.182 21.053 -21.433 1.00 55.88 76 SER A N 1
ATOM 536 C CA . SER A 1 76 ? 50.292 20.704 -22.847 1.00 55.88 76 SER A CA 1
ATOM 537 C C . SER A 1 76 ? 50.992 19.351 -23.024 1.00 55.88 76 SER A C 1
ATOM 539 O O . SER A 1 76 ? 52.186 19.307 -23.301 1.00 55.88 76 SER A O 1
ATOM 541 N N . CYS A 1 77 ? 50.237 18.255 -22.931 1.00 51.50 77 CYS A N 1
ATOM 542 C CA . CYS A 1 77 ? 50.639 16.929 -23.414 1.00 51.50 77 CYS A CA 1
ATOM 543 C C . CYS A 1 77 ? 49.540 16.394 -24.339 1.00 51.50 77 CYS A C 1
ATOM 545 O O . CYS A 1 77 ? 48.625 15.682 -23.938 1.00 51.50 77 CYS A O 1
ATOM 547 N N . ARG A 1 78 ? 49.603 16.831 -25.595 1.00 57.66 78 ARG A N 1
ATOM 548 C CA . ARG A 1 78 ? 48.668 16.512 -26.673 1.00 57.66 78 ARG A CA 1
ATOM 549 C C . ARG A 1 78 ? 49.151 15.255 -27.394 1.00 57.66 78 ARG A C 1
ATOM 551 O O . ARG A 1 78 ? 50.076 15.385 -28.183 1.00 57.66 78 ARG A O 1
ATOM 558 N N . GLN A 1 79 ? 48.518 14.100 -27.172 1.00 54.75 79 GLN A N 1
ATOM 559 C CA . GLN A 1 79 ? 48.227 13.089 -28.208 1.00 54.75 79 GLN A CA 1
ATOM 560 C C . GLN A 1 79 ? 47.552 11.832 -27.623 1.00 54.75 79 GLN A C 1
ATOM 562 O O . GLN A 1 79 ? 48.063 11.241 -26.684 1.00 54.75 79 GLN A O 1
ATOM 567 N N . GLN A 1 80 ? 46.454 11.423 -28.279 1.00 54.88 80 GLN A N 1
ATOM 568 C CA . GLN A 1 80 ? 45.756 10.123 -28.211 1.00 54.88 80 GLN A CA 1
ATOM 569 C C . GLN A 1 80 ? 44.840 9.839 -27.005 1.00 54.88 80 GLN A C 1
ATOM 571 O O . GLN A 1 80 ? 45.264 9.136 -26.108 1.00 54.88 80 GLN A O 1
ATOM 576 N N . GLN A 1 81 ? 43.562 10.257 -27.056 1.00 53.16 81 GLN A N 1
ATOM 577 C CA . GLN A 1 81 ? 42.403 9.436 -26.621 1.00 53.16 81 GLN A CA 1
ATOM 578 C C . GLN A 1 81 ? 41.084 9.950 -27.261 1.00 53.16 81 GLN A C 1
ATOM 580 O O . GLN A 1 81 ? 40.388 10.765 -26.663 1.00 53.16 81 GLN A O 1
ATOM 585 N N . PRO A 1 82 ? 40.731 9.529 -28.492 1.00 60.47 82 PRO A N 1
ATOM 586 C CA . PRO A 1 82 ? 39.435 9.845 -29.107 1.00 60.47 82 PRO A CA 1
ATOM 587 C C . PRO A 1 82 ? 38.269 8.930 -28.668 1.00 60.47 82 PRO A C 1
ATOM 589 O O . PRO A 1 82 ? 37.123 9.269 -28.941 1.00 60.47 82 PRO A O 1
ATOM 592 N N . GLU A 1 83 ? 38.515 7.811 -27.975 1.00 60.88 83 GLU A N 1
ATOM 593 C CA . GLU A 1 83 ? 37.457 6.823 -27.670 1.00 60.88 83 GLU A CA 1
ATOM 594 C C . GLU A 1 83 ? 36.636 7.143 -26.404 1.00 60.88 83 GLU A C 1
ATOM 596 O O . GLU A 1 83 ? 35.436 6.883 -26.376 1.00 60.88 83 GLU A O 1
ATOM 601 N N . GLN A 1 84 ? 37.210 7.814 -25.395 1.00 61.62 84 GLN A N 1
ATOM 602 C CA . GLN A 1 84 ? 36.478 8.130 -24.152 1.00 61.62 84 GLN A CA 1
ATOM 603 C C . GLN A 1 84 ? 35.358 9.171 -24.336 1.00 61.62 84 GLN A C 1
ATOM 605 O O . GLN A 1 84 ? 34.396 9.192 -23.572 1.00 61.62 84 GLN A O 1
ATOM 610 N N . GLY A 1 85 ? 35.440 10.016 -25.370 1.00 66.44 85 GLY A N 1
ATOM 611 C CA . GLY A 1 85 ? 34.400 11.009 -25.655 1.00 66.44 85 GLY A CA 1
ATOM 612 C C . GLY A 1 85 ? 33.089 10.394 -26.158 1.00 66.44 85 GLY A C 1
ATOM 613 O O . GLY A 1 85 ? 32.020 10.930 -25.875 1.00 66.44 85 GLY A O 1
ATOM 614 N N . GLN A 1 86 ? 33.152 9.259 -26.867 1.00 67.81 86 GLN A N 1
ATOM 615 C CA . GLN A 1 86 ? 31.958 8.603 -27.412 1.00 67.81 86 GLN A CA 1
ATOM 616 C C . GLN A 1 86 ? 31.176 7.834 -26.345 1.00 67.81 86 GLN A C 1
ATOM 618 O O . GLN A 1 86 ? 29.954 7.952 -26.317 1.00 67.81 86 GLN A O 1
ATOM 623 N N . GLU A 1 87 ? 31.841 7.122 -25.430 1.00 68.56 87 GLU A N 1
ATOM 624 C CA . GLU A 1 87 ? 31.152 6.428 -24.329 1.00 68.56 87 GLU A CA 1
ATOM 625 C C . GLU A 1 87 ? 30.455 7.414 -23.385 1.00 68.56 87 GLU A C 1
ATOM 627 O O . GLU A 1 87 ? 29.318 7.182 -22.974 1.00 68.56 87 GLU A O 1
ATOM 632 N N . GLN A 1 88 ? 31.088 8.554 -23.090 1.00 69.56 88 GLN A N 1
ATOM 633 C CA . GLN A 1 88 ? 30.500 9.565 -22.214 1.00 69.56 88 GLN A CA 1
ATOM 634 C C . GLN A 1 88 ? 29.312 10.282 -22.878 1.00 69.56 88 GLN A C 1
ATOM 636 O O . GLN A 1 88 ? 28.303 10.543 -22.223 1.00 69.56 88 GLN A O 1
ATOM 641 N N . GLN A 1 89 ? 29.382 10.541 -24.190 1.00 66.88 89 GLN A N 1
ATOM 642 C CA . GLN A 1 89 ? 28.274 11.136 -24.943 1.00 66.88 89 GLN A CA 1
ATOM 643 C C . GLN A 1 89 ? 27.116 10.144 -25.153 1.00 66.88 89 GLN A C 1
ATOM 645 O O . GLN A 1 89 ? 25.950 10.535 -25.083 1.00 66.88 89 GLN A O 1
ATOM 650 N N . GLN A 1 90 ? 27.417 8.853 -25.333 1.00 64.31 90 GLN A N 1
ATOM 651 C CA . GLN A 1 90 ? 26.406 7.800 -25.409 1.00 64.31 90 GLN A CA 1
ATOM 652 C C . GLN A 1 90 ? 25.740 7.575 -24.041 1.00 64.31 90 GLN A C 1
ATOM 654 O O . GLN A 1 90 ? 24.521 7.482 -23.983 1.00 64.31 90 GLN A O 1
ATOM 659 N N . GLN A 1 91 ? 26.475 7.617 -22.923 1.00 64.25 91 GLN A N 1
ATOM 660 C CA . GLN A 1 91 ? 25.869 7.583 -21.581 1.00 64.25 91 GLN A CA 1
ATOM 661 C C . GLN A 1 91 ? 24.975 8.802 -21.299 1.00 64.25 91 GLN A C 1
ATOM 663 O O . GLN A 1 91 ? 23.912 8.644 -20.699 1.00 64.25 91 GLN A O 1
ATOM 668 N N . GLN A 1 92 ? 25.347 10.001 -21.766 1.00 64.88 92 GLN A N 1
ATOM 669 C CA . GLN A 1 92 ? 24.511 11.201 -21.614 1.00 64.88 92 GLN A CA 1
ATOM 670 C C . GLN A 1 92 ? 23.215 11.127 -22.438 1.00 64.88 92 GLN A C 1
ATOM 672 O O . GLN A 1 92 ? 22.152 11.464 -21.920 1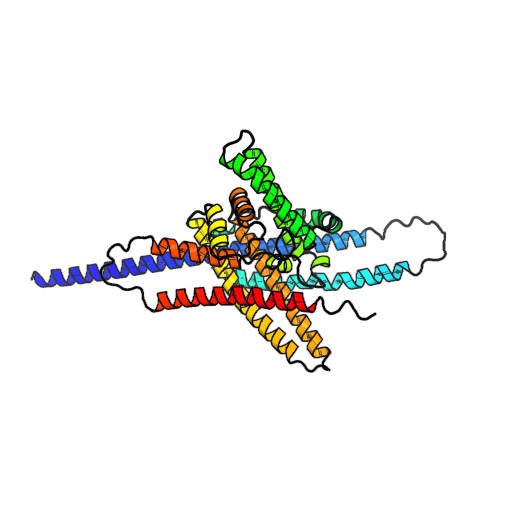.00 64.88 92 GLN A O 1
ATOM 677 N N . GLN A 1 93 ? 23.260 10.620 -23.677 1.00 60.47 93 GLN A N 1
ATOM 678 C CA . GLN A 1 93 ? 22.058 10.478 -24.514 1.00 60.47 93 GLN A CA 1
ATOM 679 C C . GLN A 1 93 ? 21.030 9.480 -23.961 1.00 60.47 93 GLN A C 1
ATOM 681 O O . GLN A 1 93 ? 19.839 9.622 -24.226 1.00 60.47 93 GLN A O 1
ATOM 686 N N . TRP A 1 94 ? 21.462 8.483 -23.186 1.00 55.03 94 TRP A N 1
ATOM 687 C CA . TRP A 1 94 ? 20.556 7.495 -22.591 1.00 55.03 94 TRP A CA 1
ATOM 688 C C . TRP A 1 94 ? 19.945 7.980 -21.265 1.00 55.03 94 TRP A C 1
ATOM 690 O O . TRP A 1 94 ? 18.937 7.429 -20.821 1.00 55.03 94 TRP A O 1
ATOM 700 N N . ALA A 1 95 ? 20.517 9.020 -20.646 1.00 56.53 95 ALA A N 1
ATOM 701 C CA . ALA A 1 95 ? 20.094 9.518 -19.339 1.00 56.53 95 ALA A CA 1
ATOM 702 C C . ALA A 1 95 ? 18.908 10.505 -19.396 1.00 56.53 95 ALA A C 1
ATOM 704 O O . ALA A 1 95 ? 18.057 10.477 -18.507 1.00 56.53 95 ALA A O 1
ATOM 705 N N . GLU A 1 96 ? 18.803 11.351 -20.429 1.00 55.72 96 GLU A N 1
ATOM 706 C CA . GLU A 1 96 ? 17.755 12.391 -20.507 1.00 55.72 96 GLU A CA 1
ATOM 707 C C . GLU A 1 96 ? 16.311 11.872 -20.716 1.00 55.72 96 GLU A C 1
ATOM 709 O O . GLU A 1 96 ? 15.412 12.373 -20.037 1.00 55.72 96 GLU A O 1
ATOM 714 N N . PRO A 1 97 ? 16.024 10.853 -21.556 1.00 52.97 97 PRO A N 1
ATOM 715 C CA . PRO A 1 97 ? 14.640 10.439 -21.835 1.00 52.97 97 PRO A CA 1
ATOM 716 C C . PRO A 1 97 ? 13.914 9.762 -20.659 1.00 52.97 97 PRO A C 1
ATOM 718 O O . PRO A 1 97 ? 12.689 9.639 -20.670 1.00 52.97 97 PRO A O 1
ATOM 721 N N . GLN A 1 98 ? 14.638 9.282 -19.642 1.00 62.06 98 GLN A N 1
ATOM 722 C CA . GLN A 1 98 ? 14.056 8.434 -18.591 1.00 62.06 98 GLN A CA 1
ATOM 723 C C . GLN A 1 98 ? 13.408 9.217 -17.440 1.00 62.06 98 GLN A C 1
ATOM 725 O O . GLN A 1 98 ? 12.599 8.657 -16.696 1.00 62.06 98 GLN A O 1
ATOM 730 N N . LEU A 1 99 ? 13.725 10.505 -17.281 1.00 64.12 99 LEU A N 1
ATOM 731 C CA . LEU A 1 99 ? 13.215 11.314 -16.168 1.00 64.12 99 LEU A CA 1
ATOM 732 C C . LEU A 1 99 ? 11.753 11.756 -16.355 1.00 64.12 99 LEU A C 1
ATOM 734 O O . LEU A 1 99 ? 11.063 12.023 -15.368 1.00 64.12 99 LEU A O 1
ATOM 738 N N . ASP A 1 100 ? 11.243 11.774 -17.586 1.00 72.06 100 ASP A N 1
ATOM 739 C CA . ASP A 1 100 ? 9.858 12.177 -17.860 1.00 72.06 100 ASP A CA 1
ATOM 740 C C . ASP A 1 100 ? 8.841 11.041 -17.701 1.00 72.06 100 ASP A C 1
ATOM 742 O O . ASP A 1 100 ? 7.655 11.307 -17.489 1.00 72.06 100 ASP A O 1
ATOM 746 N N . GLY A 1 101 ? 9.299 9.782 -17.666 1.00 78.56 101 GLY A N 1
ATOM 747 C CA . GLY A 1 101 ? 8.439 8.601 -17.511 1.00 78.56 101 GLY A CA 1
ATOM 748 C C . GLY A 1 101 ? 7.609 8.574 -16.217 1.00 78.56 101 GLY A C 1
ATOM 749 O O . GLY A 1 101 ? 6.645 7.817 -16.113 1.00 78.56 101 GLY A O 1
ATOM 750 N N . TRP A 1 102 ? 7.949 9.418 -15.241 1.00 83.44 102 TRP A N 1
ATOM 751 C CA . TRP A 1 102 ? 7.334 9.489 -13.910 1.00 83.44 102 TRP A CA 1
ATOM 752 C C . TRP A 1 102 ? 6.344 10.628 -13.746 1.00 83.44 102 TRP A C 1
ATOM 754 O O . TRP A 1 102 ? 5.344 10.494 -13.037 1.00 83.44 102 TRP A O 1
ATOM 764 N N . ARG A 1 103 ? 6.647 11.773 -14.369 1.00 86.94 103 ARG A N 1
ATOM 765 C CA . ARG A 1 103 ? 5.938 13.030 -14.109 1.00 86.94 103 ARG A CA 1
ATOM 766 C C . ARG A 1 103 ? 4.480 12.915 -14.512 1.00 86.94 103 ARG A C 1
ATOM 768 O O . ARG A 1 103 ? 3.609 13.320 -13.744 1.00 86.94 103 ARG A O 1
ATOM 775 N N . GLU A 1 104 ? 4.220 12.355 -15.690 1.00 89.88 104 GLU A N 1
ATOM 776 C CA . GLU A 1 104 ? 2.865 12.182 -16.205 1.00 89.88 104 GLU A CA 1
ATOM 777 C C . GLU A 1 104 ? 2.051 11.201 -15.332 1.00 89.88 104 GLU A C 1
ATOM 779 O O . GLU A 1 104 ? 1.017 11.639 -14.816 1.00 89.88 104 GLU A O 1
ATOM 784 N N . PRO A 1 105 ? 2.506 9.959 -15.038 1.00 89.19 105 PRO A N 1
ATOM 785 C CA . PRO A 1 105 ? 1.776 9.062 -14.136 1.00 89.19 105 PRO A CA 1
ATOM 786 C C . PRO A 1 105 ? 1.519 9.637 -12.738 1.00 89.19 105 PRO A C 1
ATOM 788 O O . PRO A 1 105 ? 0.415 9.495 -12.210 1.00 89.19 105 PRO A O 1
ATOM 791 N N . LEU A 1 106 ? 2.507 10.307 -12.130 1.00 90.19 106 LEU A N 1
ATOM 792 C CA . LEU A 1 106 ? 2.345 10.922 -10.808 1.00 90.19 106 LEU A CA 1
ATOM 793 C C . LEU A 1 106 ? 1.353 12.091 -10.842 1.00 90.19 106 LEU A C 1
ATOM 795 O O . LEU A 1 106 ? 0.543 12.233 -9.929 1.00 90.19 106 LEU A O 1
ATOM 799 N N . SER A 1 107 ? 1.371 12.904 -11.902 1.00 91.38 107 SER A N 1
ATOM 800 C CA . SER A 1 107 ? 0.438 14.026 -12.072 1.00 91.38 107 SER A CA 1
ATOM 801 C C . SER A 1 107 ? -0.991 13.551 -12.333 1.00 91.38 107 SER A C 1
ATOM 803 O O . SER A 1 107 ? -1.948 14.152 -11.849 1.00 91.38 107 SER A O 1
ATOM 805 N N . GLU A 1 108 ? -1.165 12.466 -13.087 1.00 91.69 108 GLU A N 1
ATOM 806 C CA . GLU A 1 108 ? -2.466 11.831 -13.286 1.00 91.69 108 GLU A CA 1
ATOM 807 C C . GLU A 1 108 ? -3.009 11.246 -11.979 1.00 91.69 108 GLU A C 1
ATOM 809 O O . GLU A 1 108 ? -4.126 11.576 -11.582 1.00 91.69 108 GLU A O 1
ATOM 814 N N . MET A 1 109 ? -2.191 10.472 -11.260 1.00 91.06 109 MET A N 1
ATOM 815 C CA . MET A 1 109 ? -2.559 9.903 -9.961 1.00 91.06 109 MET A CA 1
ATOM 816 C C . MET A 1 109 ? -2.907 10.988 -8.940 1.00 91.06 109 MET A C 1
ATOM 818 O O . MET A 1 109 ? -3.883 10.859 -8.205 1.00 91.06 109 MET A O 1
ATOM 822 N N . ARG A 1 110 ? -2.148 12.088 -8.926 1.00 93.06 110 ARG A N 1
ATOM 823 C CA . ARG A 1 110 ? -2.433 13.258 -8.098 1.00 93.06 110 ARG A CA 1
ATOM 824 C C . ARG A 1 110 ? -3.826 13.822 -8.382 1.00 93.06 110 ARG A C 1
ATOM 826 O O . ARG A 1 110 ? -4.617 13.925 -7.451 1.00 93.06 110 ARG A O 1
ATOM 833 N N . ARG A 1 111 ? -4.140 14.133 -9.647 1.00 93.31 111 ARG A N 1
ATOM 834 C CA . ARG A 1 111 ? -5.460 14.664 -10.045 1.00 93.31 111 ARG A CA 1
ATOM 835 C C . ARG A 1 111 ? -6.592 13.719 -9.653 1.00 93.31 111 ARG A C 1
ATOM 837 O O . ARG A 1 111 ? -7.643 14.148 -9.193 1.00 93.31 111 ARG A O 1
ATOM 844 N N . GLU A 1 112 ? -6.369 12.423 -9.826 1.00 91.81 112 GLU A N 1
ATOM 845 C CA . GLU A 1 112 ? -7.324 11.381 -9.470 1.00 91.81 112 GLU A CA 1
ATOM 846 C C . GLU A 1 112 ? -7.609 11.296 -7.969 1.00 91.81 112 GLU A C 1
ATOM 848 O O . GLU A 1 112 ? -8.761 11.083 -7.582 1.00 91.81 112 GLU A O 1
ATOM 853 N N . LEU A 1 113 ? -6.575 11.439 -7.137 1.00 90.31 113 LEU A N 1
ATOM 854 C CA . LEU A 1 113 ? -6.686 11.441 -5.679 1.00 90.31 113 LEU A CA 1
ATOM 855 C C . LEU A 1 113 ? -7.288 12.749 -5.160 1.00 90.31 113 LEU A C 1
ATOM 857 O O . LEU A 1 113 ? -8.127 12.702 -4.266 1.00 90.31 113 LEU A O 1
ATOM 861 N N . GLU A 1 114 ? -6.926 13.888 -5.753 1.00 89.06 114 GLU A N 1
ATOM 862 C CA . GLU A 1 114 ? -7.536 15.193 -5.467 1.00 89.06 114 GLU A CA 1
ATOM 863 C C . GLU A 1 114 ? -9.039 15.172 -5.781 1.00 89.06 114 GLU A C 1
ATOM 865 O O . GLU A 1 114 ? -9.835 15.585 -4.948 1.00 89.06 114 GLU A O 1
ATOM 870 N N . ALA A 1 115 ? -9.451 14.590 -6.912 1.00 88.62 115 ALA A N 1
ATOM 871 C CA . ALA A 1 115 ? -10.868 14.440 -7.260 1.00 88.62 115 ALA A CA 1
ATOM 872 C C . ALA A 1 115 ? -11.640 13.478 -6.333 1.00 88.62 115 ALA A C 1
ATOM 874 O O . ALA A 1 115 ? -12.866 13.538 -6.262 1.00 88.62 115 ALA A O 1
ATOM 875 N N . ALA A 1 116 ? -10.943 12.567 -5.646 1.00 85.44 116 ALA A N 1
ATOM 876 C CA . ALA A 1 116 ? -11.540 11.661 -4.664 1.00 85.44 116 ALA A CA 1
ATOM 877 C C . ALA A 1 116 ? -11.586 12.256 -3.246 1.00 85.44 116 ALA A C 1
ATOM 879 O O . ALA A 1 116 ? -12.272 11.704 -2.381 1.00 85.44 116 ALA A O 1
ATOM 880 N N . ALA A 1 117 ? -10.858 13.348 -2.998 1.00 80.38 117 ALA A N 1
ATOM 881 C CA . ALA A 1 117 ? -10.880 14.063 -1.736 1.00 80.38 117 ALA A CA 1
ATOM 882 C C . ALA A 1 117 ? -12.040 15.083 -1.750 1.00 80.38 117 ALA A C 1
ATOM 884 O O . ALA A 1 117 ? -12.072 15.961 -2.609 1.00 80.38 117 ALA A O 1
ATOM 885 N N . PRO A 1 118 ? -13.016 14.984 -0.833 1.00 79.12 118 PRO A N 1
ATOM 886 C CA . PRO A 1 118 ? -14.065 15.984 -0.700 1.00 79.12 118 PRO A CA 1
ATOM 887 C C . PRO A 1 118 ? -13.466 17.327 -0.259 1.00 79.12 118 PRO A C 1
ATOM 889 O O . PRO A 1 118 ? -12.516 17.357 0.524 1.00 79.12 118 PRO A O 1
ATOM 892 N N . GLU A 1 119 ? -14.058 18.432 -0.724 1.00 77.31 119 GLU A N 1
ATOM 893 C CA . GLU A 1 119 ? -13.642 19.795 -0.347 1.00 77.31 119 GLU A CA 1
ATOM 894 C C . GLU A 1 119 ? -13.793 20.049 1.162 1.00 77.31 119 GLU A C 1
ATOM 896 O O . GLU A 1 119 ? -12.972 20.733 1.770 1.00 77.31 119 GLU A O 1
ATOM 901 N N . GLU A 1 120 ? -14.811 19.446 1.783 1.00 80.56 120 GLU A N 1
ATOM 902 C CA . GLU A 1 120 ? -15.072 19.535 3.218 1.00 80.56 120 GLU A CA 1
ATOM 903 C C . GLU A 1 120 ? -14.751 18.207 3.908 1.00 80.56 120 GLU A C 1
ATOM 905 O O . GLU A 1 120 ? -15.584 17.305 4.030 1.00 80.56 120 GLU A O 1
ATOM 910 N N . LEU A 1 121 ? -13.515 18.094 4.387 1.00 73.56 121 LEU A N 1
ATOM 911 C CA . LEU A 1 121 ? -13.135 17.081 5.362 1.00 73.56 121 LEU A CA 1
ATOM 912 C C . LEU A 1 121 ? -13.495 17.558 6.767 1.00 73.56 121 LEU A C 1
ATOM 914 O O . LEU A 1 121 ? -13.265 18.714 7.122 1.00 73.56 121 LEU A O 1
ATOM 918 N N . ASP A 1 122 ? -14.000 16.652 7.605 1.00 82.94 122 ASP A N 1
ATOM 919 C CA . ASP A 1 122 ? -13.991 16.943 9.034 1.00 82.94 122 ASP A CA 1
ATOM 920 C C . ASP A 1 122 ? -12.539 17.021 9.552 1.00 82.94 122 ASP A C 1
ATOM 922 O O . ASP A 1 122 ? -11.598 16.482 8.958 1.00 82.94 122 ASP A O 1
ATOM 926 N N . ALA A 1 123 ? -12.345 17.718 10.672 1.00 76.00 123 ALA A N 1
ATOM 927 C CA . ALA A 1 123 ? -11.014 17.939 11.230 1.00 76.00 123 ALA A CA 1
ATOM 928 C C . ALA A 1 123 ? -10.286 16.629 11.596 1.00 76.00 123 ALA A C 1
ATOM 930 O O . ALA A 1 123 ? -9.058 16.577 11.533 1.00 76.00 123 ALA A O 1
ATOM 931 N N . ALA A 1 124 ? -11.019 15.569 11.954 1.00 74.25 124 ALA A N 1
ATOM 932 C CA . ALA A 1 124 ? -10.437 14.282 12.323 1.00 74.25 124 ALA A CA 1
ATOM 933 C C . ALA A 1 124 ? -9.905 13.534 11.091 1.00 74.25 124 ALA A C 1
ATOM 935 O O . ALA A 1 124 ? -8.792 13.014 11.112 1.00 74.25 124 ALA A O 1
ATOM 936 N N . ALA A 1 125 ? -10.653 13.540 9.991 1.00 73.00 125 ALA A N 1
ATOM 937 C CA . ALA A 1 125 ? -10.244 12.992 8.708 1.00 73.00 125 ALA A CA 1
ATOM 938 C C . ALA A 1 125 ? -9.062 13.771 8.117 1.00 73.00 125 ALA A C 1
ATOM 940 O O . ALA A 1 125 ? -8.133 13.156 7.595 1.00 73.00 125 ALA A O 1
ATOM 941 N N . ALA A 1 126 ? -9.047 15.100 8.265 1.00 76.50 126 ALA A N 1
ATOM 942 C CA . ALA A 1 126 ? -7.904 15.929 7.889 1.00 76.50 126 ALA A CA 1
ATOM 943 C C . ALA A 1 126 ? -6.649 15.588 8.716 1.00 76.50 126 ALA A C 1
ATOM 945 O O . ALA A 1 126 ? -5.571 15.403 8.152 1.00 76.50 126 ALA A O 1
ATOM 946 N N . ALA A 1 127 ? -6.781 15.422 10.036 1.00 76.56 127 ALA A N 1
ATOM 947 C CA . ALA A 1 127 ? -5.673 15.001 10.895 1.00 76.56 127 ALA A CA 1
ATOM 948 C C . ALA A 1 127 ? -5.168 13.589 10.541 1.00 76.56 127 ALA A C 1
ATOM 950 O O . ALA A 1 127 ? -3.962 13.371 10.442 1.00 76.56 127 ALA A O 1
ATOM 951 N N . ALA A 1 128 ? -6.075 12.643 10.278 1.00 72.50 128 ALA A N 1
ATOM 952 C CA . ALA A 1 128 ? -5.732 11.287 9.848 1.00 72.50 128 ALA A CA 1
ATOM 953 C C . ALA A 1 128 ? -5.096 11.238 8.445 1.00 72.50 128 ALA A C 1
ATOM 955 O O . ALA A 1 128 ? -4.342 10.310 8.135 1.00 72.50 128 ALA A O 1
ATOM 956 N N . ALA A 1 129 ? -5.408 12.208 7.582 1.00 73.88 129 ALA A N 1
ATOM 957 C CA . ALA A 1 129 ? -4.742 12.400 6.296 1.00 73.88 129 ALA A CA 1
ATOM 958 C C . ALA A 1 129 ? -3.320 12.961 6.461 1.00 73.88 129 ALA A C 1
ATOM 960 O O . ALA A 1 129 ? -2.431 12.603 5.694 1.00 73.88 129 ALA A O 1
ATOM 961 N N . ALA A 1 130 ? -3.099 13.790 7.483 1.00 79.50 130 ALA A N 1
ATOM 962 C CA . ALA A 1 130 ? -1.835 14.466 7.771 1.00 79.50 130 ALA A CA 1
ATOM 963 C C . ALA A 1 130 ? -0.823 13.619 8.569 1.00 79.50 130 ALA A C 1
ATOM 965 O O . ALA A 1 130 ? 0.129 14.168 9.127 1.00 79.50 130 ALA A O 1
ATOM 966 N N . ALA A 1 131 ? -1.016 12.296 8.650 1.00 80.12 131 ALA A N 1
ATOM 967 C CA . ALA A 1 131 ? -0.069 11.409 9.319 1.00 80.12 131 ALA A CA 1
ATOM 968 C C . ALA A 1 131 ? 1.354 11.615 8.754 1.00 80.12 131 ALA A C 1
ATOM 970 O O . ALA A 1 131 ? 1.520 11.726 7.535 1.00 80.12 131 ALA A O 1
ATOM 971 N N . PRO A 1 132 ? 2.389 11.686 9.612 1.00 87.50 132 PRO A N 1
ATOM 972 C CA . PRO A 1 132 ? 3.747 11.925 9.152 1.00 87.50 132 PRO A CA 1
ATOM 973 C C . PRO A 1 132 ? 4.196 10.781 8.241 1.00 87.50 132 PRO A C 1
ATOM 975 O O . PRO A 1 132 ? 3.932 9.613 8.516 1.00 87.50 132 PRO A O 1
ATOM 978 N N . LEU A 1 133 ? 4.935 11.114 7.182 1.00 88.12 133 LEU A N 1
ATOM 979 C CA . LEU A 1 133 ? 5.435 10.131 6.216 1.00 88.12 133 LEU A CA 1
ATOM 980 C C . LEU A 1 133 ? 6.370 9.096 6.863 1.00 88.12 133 LEU A C 1
ATOM 982 O O . LEU A 1 133 ? 6.456 7.975 6.375 1.00 88.12 133 LEU A O 1
ATOM 986 N N . ARG A 1 134 ? 7.056 9.459 7.959 1.00 91.62 134 ARG A N 1
ATOM 987 C CA . ARG A 1 134 ? 8.096 8.659 8.646 1.00 91.62 134 ARG A CA 1
ATOM 988 C C . ARG A 1 134 ? 9.325 8.335 7.775 1.00 91.62 134 ARG A C 1
ATOM 990 O O . ARG A 1 134 ? 10.184 7.580 8.199 1.00 91.62 134 ARG A O 1
ATOM 997 N N . TRP A 1 135 ? 9.449 8.953 6.601 1.00 94.25 135 TRP A N 1
ATOM 998 C CA . TRP A 1 135 ? 10.641 8.948 5.748 1.00 94.25 135 TRP A CA 1
ATOM 999 C C . TRP A 1 135 ? 10.824 10.330 5.108 1.00 94.25 135 TRP A C 1
ATOM 1001 O O . TRP A 1 135 ? 9.898 11.147 5.094 1.00 94.25 135 TRP A O 1
ATOM 1011 N N . SER A 1 136 ? 12.020 10.594 4.583 1.00 95.12 136 SER A N 1
ATOM 1012 C CA . SER A 1 136 ? 12.381 11.870 3.958 1.00 95.12 136 SER A CA 1
ATOM 1013 C C . SER A 1 136 ? 12.782 11.640 2.500 1.00 95.12 136 SER A C 1
ATOM 1015 O O . SER A 1 136 ? 13.773 10.949 2.254 1.00 95.12 136 SER A O 1
ATOM 1017 N N . PRO A 1 137 ? 12.070 12.228 1.517 1.00 95.69 137 PRO A N 1
AT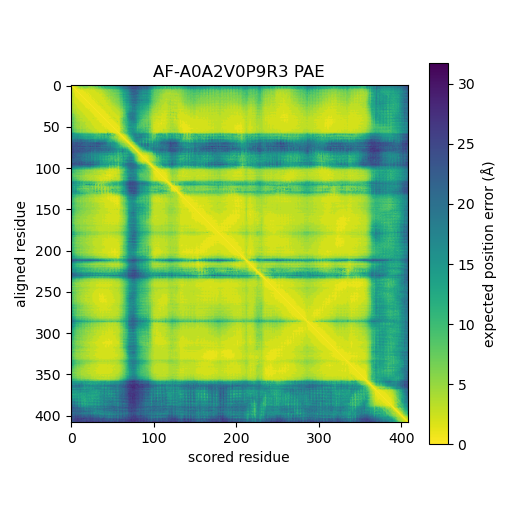OM 1018 C CA . PRO A 1 137 ? 12.438 12.122 0.105 1.00 95.69 137 PRO A CA 1
ATOM 1019 C C . PRO A 1 137 ? 13.871 12.550 -0.191 1.00 95.69 137 PRO A C 1
ATOM 1021 O O . PRO A 1 137 ? 14.559 11.911 -0.980 1.00 95.69 137 PRO A O 1
ATOM 1024 N N . ARG A 1 138 ? 14.337 13.606 0.480 1.00 95.56 138 ARG A N 1
ATOM 1025 C CA . ARG A 1 138 ? 15.693 14.123 0.306 1.00 95.56 138 ARG A CA 1
ATOM 1026 C C . ARG A 1 138 ? 16.741 13.176 0.883 1.00 95.56 138 ARG A C 1
ATOM 1028 O O . ARG A 1 138 ? 17.756 12.939 0.238 1.00 95.56 138 ARG A O 1
ATOM 1035 N N . ASP A 1 139 ? 16.491 12.620 2.066 1.00 95.56 139 ASP A N 1
ATOM 1036 C CA . ASP A 1 139 ? 17.455 11.719 2.704 1.00 95.56 139 ASP A CA 1
ATOM 1037 C C . ASP A 1 139 ? 17.523 10.374 1.971 1.00 95.56 139 ASP A C 1
ATOM 1039 O O . ASP A 1 139 ? 18.604 9.808 1.823 1.00 95.56 139 ASP A O 1
ATOM 1043 N N . ALA A 1 140 ? 16.384 9.889 1.463 1.00 96.56 140 ALA A N 1
ATOM 1044 C CA . ALA A 1 140 ? 16.331 8.713 0.602 1.00 96.56 140 ALA A CA 1
ATOM 1045 C C . ALA A 1 140 ? 17.105 8.941 -0.708 1.00 96.56 140 ALA A C 1
ATOM 1047 O O . ALA A 1 140 ? 17.907 8.089 -1.086 1.00 96.56 140 ALA A O 1
ATOM 1048 N N . ALA A 1 141 ? 16.932 10.100 -1.361 1.00 95.88 141 ALA A N 1
ATOM 1049 C CA . ALA A 1 141 ? 17.703 10.467 -2.553 1.00 95.88 141 ALA A CA 1
ATOM 1050 C C . ALA A 1 141 ? 19.214 10.491 -2.269 1.00 95.88 141 ALA A C 1
ATOM 1052 O O . ALA A 1 141 ? 19.979 9.846 -2.980 1.00 95.88 141 ALA A O 1
ATOM 1053 N N . ALA A 1 142 ? 19.632 11.122 -1.167 1.00 95.44 142 ALA A N 1
ATOM 1054 C CA . ALA A 1 142 ? 21.037 11.186 -0.765 1.00 95.44 142 ALA A CA 1
ATOM 1055 C C . ALA A 1 142 ? 21.660 9.801 -0.493 1.00 95.44 142 ALA A C 1
ATOM 1057 O O . ALA A 1 142 ? 22.862 9.611 -0.678 1.00 95.44 142 ALA A O 1
ATOM 1058 N N . ARG A 1 143 ? 20.854 8.815 -0.071 1.00 95.75 143 ARG A N 1
ATOM 1059 C CA . ARG A 1 143 ? 21.280 7.417 0.128 1.00 95.75 143 ARG A CA 1
ATOM 1060 C C . ARG A 1 143 ? 21.270 6.576 -1.152 1.00 95.75 143 ARG A C 1
ATOM 1062 O O . ARG A 1 143 ? 21.841 5.483 -1.158 1.00 95.75 143 ARG A O 1
ATOM 1069 N N . ALA A 1 144 ? 20.651 7.051 -2.232 1.00 95.81 144 ALA A N 1
ATOM 1070 C CA . ALA A 1 144 ? 20.483 6.277 -3.459 1.00 95.81 144 ALA A CA 1
ATOM 1071 C C . ALA A 1 144 ? 21.809 5.803 -4.087 1.00 95.81 144 ALA A C 1
ATOM 1073 O O . ALA A 1 144 ? 21.880 4.623 -4.440 1.00 95.81 144 ALA A O 1
ATOM 1074 N N . PRO A 1 145 ? 22.884 6.621 -4.167 1.00 94.62 145 PRO A N 1
ATOM 1075 C CA . PRO A 1 145 ? 24.153 6.169 -4.741 1.00 94.62 145 PRO A CA 1
ATOM 1076 C C . PRO A 1 145 ? 24.796 5.016 -3.960 1.00 94.62 145 PRO A C 1
ATOM 1078 O O . PRO A 1 145 ? 25.371 4.103 -4.553 1.00 94.62 145 PRO A O 1
ATOM 1081 N N . GLU A 1 146 ? 24.699 5.040 -2.627 1.00 95.94 146 GLU A N 1
ATOM 1082 C CA . GLU A 1 146 ? 25.198 3.962 -1.770 1.00 95.94 146 GLU A CA 1
ATOM 1083 C C . GLU A 1 146 ? 24.358 2.694 -1.944 1.00 95.94 146 GLU A C 1
ATOM 1085 O O . GLU A 1 146 ? 24.917 1.621 -2.163 1.00 95.94 146 GLU A O 1
ATOM 1090 N N . ALA A 1 147 ? 23.028 2.821 -1.923 1.00 96.44 147 ALA A N 1
ATOM 1091 C CA . ALA A 1 147 ? 22.116 1.696 -2.115 1.00 96.44 147 ALA A CA 1
ATOM 1092 C C . ALA A 1 147 ? 22.300 1.027 -3.488 1.00 96.44 147 ALA A C 1
ATOM 1094 O O . ALA A 1 147 ? 22.271 -0.201 -3.586 1.00 96.44 147 ALA A O 1
ATOM 1095 N N . LEU A 1 148 ? 22.534 1.821 -4.537 1.00 94.56 148 LEU A N 1
ATOM 1096 C CA . LEU A 1 148 ? 22.827 1.320 -5.877 1.00 94.56 148 LEU A CA 1
ATOM 1097 C C . LEU A 1 148 ? 24.161 0.561 -5.905 1.00 94.56 148 LEU A C 1
ATOM 1099 O O . LEU A 1 148 ? 24.209 -0.571 -6.380 1.00 94.56 148 LEU A O 1
ATOM 1103 N N . ARG A 1 149 ? 25.231 1.144 -5.344 1.00 94.88 149 ARG A N 1
ATOM 1104 C CA . ARG A 1 149 ? 26.564 0.515 -5.289 1.00 94.88 149 ARG A CA 1
ATOM 1105 C C . ARG A 1 149 ? 26.568 -0.781 -4.478 1.00 94.88 149 ARG A C 1
ATOM 1107 O O . ARG A 1 149 ? 27.271 -1.717 -4.838 1.00 94.88 149 ARG A O 1
ATOM 1114 N N . ALA A 1 150 ? 25.788 -0.832 -3.402 1.00 96.50 150 ALA A N 1
ATOM 1115 C CA . ALA A 1 150 ? 25.637 -2.014 -2.562 1.00 96.50 150 ALA A CA 1
ATOM 1116 C C . ALA A 1 150 ? 24.724 -3.092 -3.181 1.00 96.50 150 ALA A C 1
ATOM 1118 O O . ALA A 1 150 ? 24.532 -4.147 -2.586 1.00 96.50 150 ALA A O 1
ATOM 1119 N N . GLY A 1 151 ? 24.135 -2.844 -4.358 1.00 95.50 151 GLY A N 1
ATOM 1120 C CA . GLY A 1 151 ? 23.230 -3.787 -5.017 1.00 95.50 151 GLY A CA 1
ATOM 1121 C C . GLY A 1 151 ? 21.862 -3.920 -4.340 1.00 95.50 151 GLY A C 1
ATOM 1122 O O . GLY A 1 151 ? 21.095 -4.815 -4.691 1.00 95.50 151 GLY A O 1
ATOM 1123 N N . HIS A 1 152 ? 21.514 -3.030 -3.404 1.00 96.44 152 HIS A N 1
ATOM 1124 C CA . HIS A 1 152 ? 20.250 -3.084 -2.659 1.00 96.44 152 HIS A CA 1
ATOM 1125 C C . HIS A 1 152 ? 19.024 -2.789 -3.529 1.00 96.44 152 HIS A C 1
ATOM 1127 O O . HIS A 1 152 ? 17.919 -3.188 -3.180 1.00 96.44 152 HIS A O 1
ATOM 1133 N N . LEU A 1 153 ? 19.206 -2.099 -4.661 1.00 95.19 153 LEU A N 1
ATOM 1134 C CA . LEU A 1 153 ? 18.116 -1.747 -5.581 1.00 95.19 153 LEU A CA 1
ATOM 1135 C C . LEU A 1 153 ? 17.803 -2.852 -6.610 1.00 95.19 153 LEU A C 1
ATOM 1137 O O . LEU A 1 153 ? 17.178 -2.592 -7.634 1.00 95.19 153 LEU A O 1
ATOM 1141 N N . THR A 1 154 ? 18.253 -4.078 -6.347 1.00 93.38 154 THR A N 1
ATOM 1142 C CA . THR A 1 154 ? 17.953 -5.282 -7.134 1.00 93.38 154 THR A CA 1
ATOM 1143 C C . THR A 1 154 ? 16.946 -6.161 -6.392 1.00 93.38 154 THR A C 1
ATOM 1145 O O . THR A 1 154 ? 16.734 -5.980 -5.193 1.00 93.38 154 THR A O 1
ATOM 1148 N N . THR A 1 155 ? 16.349 -7.148 -7.066 1.00 91.88 155 THR A N 1
ATOM 1149 C CA . THR A 1 155 ? 15.428 -8.108 -6.427 1.00 91.88 155 THR A CA 1
ATOM 1150 C C . THR A 1 155 ? 16.107 -8.853 -5.285 1.00 91.88 155 THR A C 1
ATOM 1152 O O . THR A 1 155 ? 15.609 -8.838 -4.163 1.00 91.88 155 THR A O 1
ATOM 1155 N N . ALA A 1 156 ? 17.289 -9.423 -5.539 1.00 93.00 156 ALA A N 1
ATOM 1156 C CA . ALA A 1 156 ? 18.060 -10.145 -4.529 1.00 93.00 156 ALA A CA 1
ATOM 1157 C C . ALA A 1 156 ? 18.493 -9.233 -3.369 1.00 93.00 156 ALA A C 1
ATOM 1159 O O . ALA A 1 156 ? 18.361 -9.602 -2.203 1.00 93.00 156 ALA A O 1
ATOM 1160 N N . GLY A 1 157 ? 18.957 -8.016 -3.676 1.00 95.19 157 GLY A N 1
ATOM 1161 C CA . GLY A 1 157 ? 19.344 -7.044 -2.657 1.00 95.19 157 GLY A CA 1
ATOM 1162 C C . GLY A 1 157 ? 18.172 -6.639 -1.766 1.00 95.19 157 GLY A C 1
ATOM 1163 O O . GLY A 1 157 ? 18.307 -6.605 -0.545 1.00 95.19 157 GLY A O 1
ATOM 1164 N N . TYR A 1 158 ? 16.996 -6.392 -2.344 1.00 94.88 158 TYR A N 1
ATOM 1165 C CA . TYR A 1 158 ? 15.821 -6.015 -1.564 1.00 94.88 158 TYR A CA 1
ATOM 1166 C C . TYR A 1 158 ? 15.247 -7.187 -0.756 1.00 94.88 158 TYR A C 1
ATOM 1168 O O . TYR A 1 158 ? 14.882 -7.006 0.407 1.00 94.88 158 TYR A O 1
ATOM 1176 N N . GLN A 1 159 ? 15.252 -8.405 -1.309 1.00 94.31 159 GLN A N 1
ATOM 1177 C CA . GLN A 1 159 ? 14.941 -9.631 -0.565 1.00 94.31 159 GLN A CA 1
ATOM 1178 C C . GLN A 1 159 ? 15.854 -9.797 0.651 1.00 94.31 159 GLN A C 1
ATOM 1180 O O . GLN A 1 159 ? 15.363 -10.034 1.754 1.00 94.31 159 GLN A O 1
ATOM 1185 N N . GLN A 1 160 ? 17.164 -9.604 0.481 1.00 95.75 160 GLN A N 1
ATOM 1186 C CA . GLN A 1 160 ? 18.110 -9.660 1.591 1.00 95.75 160 GLN A CA 1
ATOM 1187 C C . GLN A 1 160 ? 17.760 -8.632 2.678 1.00 95.75 160 GLN A C 1
ATOM 1189 O O . GLN A 1 160 ? 17.732 -8.977 3.858 1.00 95.75 160 GLN A O 1
ATOM 1194 N N . GLN A 1 161 ? 17.416 -7.399 2.301 1.00 96.88 161 GLN A N 1
ATOM 1195 C CA . GLN A 1 161 ? 17.023 -6.360 3.260 1.00 96.88 161 GLN A CA 1
ATOM 1196 C C . GLN A 1 161 ? 15.728 -6.707 4.014 1.00 96.88 161 GLN A C 1
ATOM 1198 O O . GLN A 1 161 ? 15.636 -6.481 5.222 1.00 96.88 161 GLN A O 1
ATOM 1203 N N . LEU A 1 162 ? 14.736 -7.308 3.346 1.00 95.75 162 LEU A N 1
ATOM 1204 C CA . LEU A 1 162 ? 13.531 -7.807 4.019 1.00 95.75 162 LEU A CA 1
ATOM 1205 C C . LEU A 1 162 ? 13.819 -8.988 4.948 1.00 95.75 162 LEU A C 1
ATOM 1207 O O . LEU A 1 162 ? 13.217 -9.080 6.019 1.00 95.75 162 LEU A O 1
ATOM 1211 N N . LEU A 1 163 ? 14.725 -9.884 4.556 1.00 95.81 163 LEU A N 1
ATOM 1212 C CA . LEU A 1 163 ? 15.145 -11.011 5.382 1.00 95.81 163 LEU A CA 1
ATOM 1213 C C . LEU A 1 163 ? 15.828 -10.518 6.659 1.00 95.81 163 LEU A C 1
ATOM 1215 O O . LEU A 1 163 ? 15.442 -10.920 7.756 1.00 95.81 163 LEU A O 1
ATOM 1219 N N . GLU A 1 164 ? 16.798 -9.612 6.522 1.00 97.31 164 GLU A N 1
ATOM 1220 C CA . GLU A 1 164 ? 17.493 -8.963 7.637 1.00 97.31 164 GLU A CA 1
ATOM 1221 C C . GLU A 1 164 ? 16.503 -8.263 8.575 1.00 97.31 164 GLU A C 1
ATOM 1223 O O . GLU A 1 164 ? 16.570 -8.440 9.794 1.00 97.31 164 GLU A O 1
ATOM 1228 N N . TYR A 1 165 ? 15.528 -7.539 8.017 1.00 97.69 165 TYR A N 1
ATOM 1229 C CA 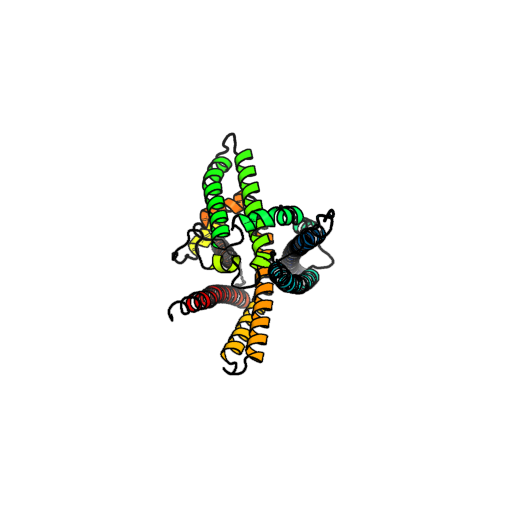. TYR A 1 165 ? 14.473 -6.896 8.794 1.00 97.69 165 TYR A CA 1
ATOM 1230 C C . TYR A 1 165 ? 13.580 -7.899 9.538 1.00 97.69 165 TYR A C 1
ATOM 1232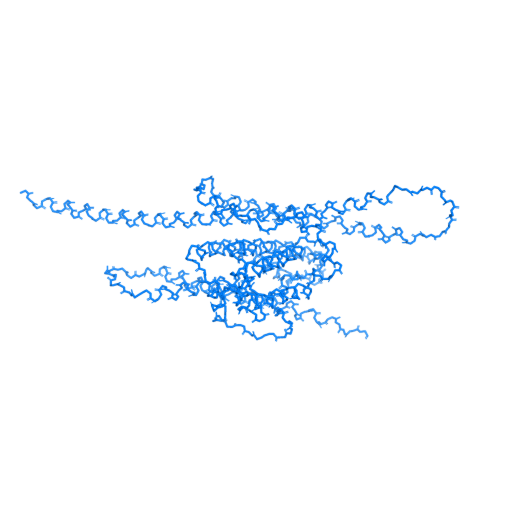 O O . TYR A 1 165 ? 13.330 -7.724 10.732 1.00 97.69 165 TYR A O 1
ATOM 1240 N N . SER A 1 166 ? 13.124 -8.964 8.874 1.00 97.19 166 SER A N 1
ATOM 1241 C CA . SER A 1 166 ? 12.283 -10.001 9.488 1.00 97.19 166 SER A CA 1
ATOM 1242 C C . SER A 1 166 ? 13.024 -10.715 10.628 1.00 97.19 166 SER A C 1
ATOM 1244 O O . SER A 1 166 ? 12.485 -10.844 11.729 1.00 97.19 166 SER A O 1
ATOM 1246 N N . MET A 1 167 ? 14.299 -11.071 10.425 1.00 97.62 167 MET A N 1
ATOM 1247 C CA . MET A 1 167 ? 15.149 -11.662 11.467 1.00 97.62 167 MET A CA 1
ATOM 1248 C C . MET A 1 167 ? 15.357 -10.711 12.652 1.00 97.62 167 MET A C 1
ATOM 1250 O O . MET A 1 167 ? 15.224 -11.125 13.806 1.00 97.62 167 MET A O 1
ATOM 1254 N N . LEU A 1 168 ? 15.636 -9.429 12.386 1.00 98.31 168 LEU A N 1
ATOM 1255 C CA . LEU A 1 168 ? 15.752 -8.410 13.429 1.00 98.31 168 LEU A CA 1
ATOM 1256 C C . LEU A 1 168 ? 14.460 -8.328 14.252 1.00 98.31 168 LEU A C 1
ATOM 1258 O O . LEU A 1 168 ? 14.506 -8.400 15.480 1.00 98.31 168 LEU A O 1
ATOM 1262 N N . CYS A 1 169 ? 13.304 -8.231 13.593 1.00 98.25 169 CYS A N 1
ATOM 1263 C CA . CYS A 1 169 ? 12.004 -8.161 14.257 1.00 98.25 169 CYS A CA 1
ATOM 1264 C C . CYS A 1 169 ? 11.721 -9.406 15.105 1.00 98.25 169 CYS A C 1
ATOM 1266 O O . CYS A 1 169 ? 11.258 -9.270 16.237 1.00 98.25 169 CYS A O 1
ATOM 1268 N N . GLY A 1 170 ? 12.054 -10.602 14.608 1.00 97.62 170 GLY A N 1
ATOM 1269 C CA . GLY A 1 170 ? 11.894 -11.858 15.345 1.00 97.62 170 GLY A CA 1
ATOM 1270 C C . GLY A 1 170 ? 12.662 -11.874 16.671 1.00 97.62 170 GLY A C 1
ATOM 1271 O O . GLY A 1 170 ? 12.158 -12.378 17.673 1.00 97.62 170 GLY A O 1
ATOM 1272 N N . CYS A 1 171 ? 13.839 -11.246 16.709 1.00 97.94 171 CYS A N 1
ATOM 1273 C CA . CYS A 1 171 ? 14.635 -11.088 17.927 1.00 97.94 171 CYS A CA 1
ATOM 1274 C C . CYS A 1 171 ? 14.130 -9.956 18.841 1.00 97.94 171 CYS A C 1
ATOM 1276 O O . CYS A 1 171 ? 14.181 -10.084 20.066 1.00 97.94 171 CYS A O 1
ATOM 1278 N N . MET A 1 172 ? 13.661 -8.841 18.272 1.00 98.19 172 MET A N 1
ATOM 1279 C CA . MET A 1 172 ? 13.292 -7.639 19.034 1.00 98.19 172 MET A CA 1
ATOM 1280 C C . MET A 1 172 ? 11.877 -7.696 19.622 1.00 98.19 172 MET A C 1
ATOM 1282 O O . MET A 1 172 ? 11.669 -7.222 20.739 1.00 98.19 172 MET A O 1
ATOM 1286 N N . LEU A 1 173 ? 10.911 -8.310 18.932 1.00 98.31 173 LEU A N 1
ATOM 1287 C CA . LEU A 1 173 ? 9.517 -8.383 19.389 1.00 98.31 173 LEU A CA 1
ATOM 1288 C C . LEU A 1 173 ? 9.360 -9.046 20.770 1.00 98.31 173 LEU A C 1
ATOM 1290 O O . LEU A 1 173 ? 8.685 -8.454 21.614 1.00 98.31 173 LEU A O 1
ATOM 1294 N N . PRO A 1 174 ? 9.999 -10.196 21.083 1.00 98.25 174 PRO A N 1
ATOM 1295 C CA . PRO A 1 174 ? 9.938 -10.769 22.428 1.00 98.25 174 PRO A CA 1
ATOM 1296 C C . PRO A 1 174 ? 10.506 -9.839 23.507 1.00 98.25 174 PRO A C 1
ATOM 1298 O O . PRO A 1 174 ? 9.976 -9.797 24.615 1.00 98.25 174 PRO A O 1
ATOM 1301 N N . ARG A 1 175 ? 11.553 -9.061 23.191 1.00 97.81 175 ARG A N 1
ATOM 1302 C CA . ARG A 1 175 ? 12.154 -8.095 24.129 1.00 97.81 175 ARG A CA 1
ATOM 1303 C C . ARG A 1 175 ? 11.200 -6.944 24.422 1.00 97.81 175 ARG A C 1
ATOM 1305 O O . ARG A 1 175 ? 11.031 -6.570 25.579 1.00 97.81 175 ARG A O 1
ATOM 1312 N N . ILE A 1 176 ? 10.568 -6.408 23.379 1.00 98.00 176 ILE A N 1
ATOM 1313 C CA . ILE A 1 176 ? 9.607 -5.308 23.486 1.00 98.00 176 ILE A CA 1
ATOM 1314 C C . ILE A 1 176 ? 8.366 -5.769 24.256 1.00 98.00 176 ILE A C 1
ATOM 1316 O O . ILE A 1 176 ? 8.000 -5.152 25.253 1.00 98.00 176 ILE A O 1
ATOM 1320 N N . ASN A 1 177 ? 7.766 -6.887 23.845 1.00 97.06 177 ASN A N 1
ATOM 1321 C CA . ASN A 1 177 ? 6.539 -7.409 24.451 1.00 97.06 177 ASN A CA 1
ATOM 1322 C C . ASN A 1 177 ? 6.762 -7.931 25.878 1.00 97.06 177 ASN A C 1
ATOM 1324 O O . ASN A 1 177 ? 5.859 -7.861 26.706 1.00 97.06 177 ASN A O 1
ATOM 1328 N N . GLY A 1 178 ? 7.962 -8.438 26.173 1.00 97.31 178 GLY A N 1
ATOM 1329 C CA . GLY A 1 178 ? 8.354 -8.901 27.503 1.00 97.31 178 GLY A CA 1
ATOM 1330 C C . GLY A 1 178 ? 8.807 -7.792 28.457 1.00 97.31 178 GLY A C 1
ATOM 1331 O O . GLY A 1 178 ? 9.120 -8.093 29.605 1.00 97.31 178 GLY A O 1
ATOM 1332 N N . GLY A 1 179 ? 8.874 -6.532 28.007 1.00 97.19 179 GLY A N 1
ATOM 1333 C CA . GLY A 1 179 ? 9.322 -5.414 28.840 1.00 97.19 179 GLY A CA 1
ATOM 1334 C C . GLY A 1 179 ? 10.792 -5.517 29.259 1.00 97.19 179 GLY A C 1
ATOM 1335 O O . GLY A 1 179 ? 11.132 -5.187 30.395 1.00 97.19 179 GLY A O 1
ATOM 1336 N N . ALA A 1 180 ? 11.666 -6.001 28.369 1.00 97.94 180 ALA A N 1
ATOM 1337 C CA . ALA A 1 180 ? 13.100 -6.059 28.634 1.00 97.94 180 ALA A CA 1
ATOM 1338 C C . ALA A 1 180 ? 13.658 -4.656 28.971 1.00 97.94 180 ALA A C 1
ATOM 1340 O O . ALA A 1 180 ? 13.147 -3.659 28.451 1.00 97.94 180 ALA A O 1
ATOM 1341 N N . PRO A 1 181 ? 14.733 -4.543 29.778 1.00 98.12 181 PRO A N 1
ATOM 1342 C CA . PRO A 1 181 ? 15.302 -3.244 30.159 1.00 98.12 181 PRO A CA 1
ATOM 1343 C C . PRO A 1 181 ? 15.682 -2.332 28.978 1.00 98.12 181 PRO A C 1
ATOM 1345 O O . PRO A 1 181 ? 15.697 -1.114 29.118 1.00 98.12 181 PRO A O 1
ATOM 1348 N N . ASP A 1 182 ? 15.968 -2.910 27.811 1.00 97.94 182 ASP A N 1
ATOM 1349 C CA . ASP A 1 182 ? 16.334 -2.227 26.569 1.00 97.94 182 ASP A CA 1
ATOM 1350 C C . ASP A 1 182 ? 15.201 -2.195 25.521 1.00 97.94 182 ASP A C 1
ATOM 1352 O O . ASP A 1 182 ? 15.453 -1.920 24.348 1.00 97.94 182 ASP A O 1
ATOM 1356 N N . ALA A 1 183 ? 13.945 -2.452 25.907 1.00 97.94 183 ALA A N 1
ATOM 1357 C CA . ALA A 1 183 ? 12.800 -2.490 24.989 1.00 97.94 183 ALA A CA 1
ATOM 1358 C C . ALA A 1 183 ? 12.656 -1.214 24.135 1.00 97.94 183 ALA A C 1
ATOM 1360 O O . ALA A 1 183 ? 12.339 -1.294 22.950 1.00 97.94 183 ALA A O 1
ATOM 1361 N N . ALA A 1 184 ? 12.938 -0.036 24.703 1.00 98.06 184 ALA A N 1
ATOM 1362 C CA . ALA A 1 184 ? 12.903 1.229 23.966 1.00 98.06 184 ALA A CA 1
ATOM 1363 C C . ALA A 1 184 ? 13.985 1.307 22.873 1.00 98.06 184 ALA A C 1
ATOM 1365 O O . ALA A 1 184 ? 13.722 1.790 21.773 1.00 98.06 184 ALA A O 1
ATOM 1366 N N . GLN A 1 185 ? 15.188 0.791 23.149 1.00 98.19 185 GLN A N 1
ATOM 1367 C CA . GLN A 1 185 ? 16.269 0.724 22.164 1.00 98.19 185 GLN A CA 1
ATOM 1368 C C . GLN A 1 185 ? 15.945 -0.290 21.062 1.00 98.19 185 GLN A C 1
ATOM 1370 O O . GLN A 1 185 ? 16.155 -0.002 19.886 1.00 98.19 185 GLN A O 1
ATOM 1375 N N . ALA A 1 186 ? 15.389 -1.447 21.433 1.00 98.19 186 ALA A N 1
ATOM 1376 C CA . ALA A 1 186 ? 14.925 -2.455 20.483 1.00 98.19 186 ALA A CA 1
ATOM 1377 C C . ALA A 1 186 ? 13.849 -1.889 19.539 1.00 98.19 186 ALA A C 1
ATOM 1379 O O . ALA A 1 186 ? 13.911 -2.107 18.330 1.00 98.19 186 ALA A O 1
ATOM 1380 N N . LEU A 1 187 ? 12.907 -1.102 20.074 1.00 98.25 187 LEU A N 1
ATOM 1381 C CA . LEU A 1 187 ? 11.889 -0.421 19.278 1.00 98.25 187 LEU A CA 1
ATOM 1382 C C . LEU A 1 187 ? 12.496 0.599 18.306 1.00 98.25 187 LEU A C 1
ATOM 1384 O O . LEU A 1 187 ? 12.164 0.579 17.124 1.00 98.25 187 LEU A O 1
ATOM 1388 N N . ALA A 1 188 ? 13.411 1.449 18.777 1.00 98.00 188 ALA A N 1
ATOM 1389 C CA . ALA A 1 188 ? 14.084 2.426 17.923 1.00 98.00 188 ALA A CA 1
ATOM 1390 C C . ALA A 1 188 ? 14.893 1.750 16.797 1.00 98.00 188 ALA A C 1
ATOM 1392 O O . ALA A 1 188 ? 14.898 2.224 15.662 1.00 98.00 188 ALA A O 1
ATOM 1393 N N . ALA A 1 189 ? 15.536 0.612 17.084 1.00 98.19 189 ALA A N 1
ATOM 1394 C CA . ALA A 1 189 ? 16.246 -0.177 16.080 1.00 98.19 189 ALA A CA 1
ATOM 1395 C C . ALA A 1 189 ? 15.292 -0.783 15.034 1.00 98.19 189 ALA A C 1
ATOM 1397 O O . ALA A 1 189 ? 15.581 -0.723 13.839 1.00 98.19 189 ALA A O 1
ATOM 1398 N N . MET A 1 190 ? 14.144 -1.322 15.465 1.00 98.00 190 MET A N 1
ATOM 1399 C CA . MET A 1 190 ? 13.102 -1.808 14.551 1.00 98.00 190 MET A CA 1
ATOM 1400 C C . MET A 1 190 ? 12.551 -0.690 13.664 1.00 98.00 190 MET A C 1
ATOM 1402 O O . MET A 1 190 ? 12.375 -0.904 12.468 1.00 98.00 190 MET A O 1
ATOM 1406 N N . GLU A 1 191 ? 12.300 0.492 14.227 1.00 97.56 191 GLU A N 1
ATOM 1407 C CA . GLU A 1 191 ? 11.842 1.661 13.474 1.00 97.56 191 GLU A CA 1
ATOM 1408 C C . GLU A 1 191 ? 12.875 2.105 12.430 1.00 97.56 191 GLU A C 1
ATOM 1410 O O . GLU A 1 191 ? 12.532 2.273 11.263 1.00 97.56 191 GLU A O 1
ATOM 1415 N N . ALA A 1 192 ? 14.151 2.220 12.804 1.00 97.19 192 ALA A N 1
ATOM 1416 C CA . ALA A 1 192 ? 15.205 2.603 11.867 1.00 97.19 192 ALA A CA 1
ATOM 1417 C C . ALA A 1 192 ? 15.369 1.596 10.712 1.00 97.19 192 ALA A C 1
ATOM 1419 O O . ALA A 1 192 ? 15.595 1.991 9.565 1.00 97.19 192 ALA A O 1
ATOM 1420 N N . ALA A 1 193 ? 15.250 0.296 10.999 1.00 97.44 193 ALA A N 1
ATOM 1421 C CA . ALA A 1 193 ? 15.314 -0.751 9.982 1.00 97.44 193 ALA A CA 1
ATOM 1422 C C . ALA A 1 193 ? 14.079 -0.743 9.063 1.00 97.44 193 ALA A C 1
ATOM 1424 O O . ALA A 1 193 ? 14.212 -0.889 7.849 1.00 97.44 193 ALA A O 1
ATOM 1425 N N . GLU A 1 194 ? 12.894 -0.508 9.626 1.00 96.88 194 GLU A N 1
ATOM 1426 C CA . GLU A 1 194 ? 11.640 -0.372 8.881 1.00 96.88 194 GLU A CA 1
ATOM 1427 C C . GLU A 1 194 ? 11.691 0.807 7.896 1.00 96.88 194 GLU A C 1
ATOM 1429 O O . GLU A 1 194 ? 11.402 0.624 6.711 1.00 96.88 194 GLU A O 1
ATOM 1434 N N . ILE A 1 195 ? 12.157 1.977 8.350 1.00 96.12 195 ILE A N 1
ATOM 1435 C CA . ILE A 1 195 ? 12.332 3.163 7.499 1.00 96.12 195 ILE A CA 1
ATOM 1436 C C . ILE A 1 195 ? 13.284 2.848 6.342 1.00 96.12 195 ILE A C 1
ATOM 1438 O O . ILE A 1 195 ? 12.960 3.116 5.185 1.00 96.12 195 ILE A O 1
ATOM 1442 N N . ARG A 1 196 ? 14.429 2.215 6.628 1.00 96.06 196 ARG A N 1
ATOM 1443 C CA . ARG A 1 196 ? 15.418 1.835 5.606 1.00 96.06 196 ARG A CA 1
ATOM 1444 C C . ARG A 1 196 ? 14.823 0.914 4.540 1.00 96.06 196 ARG A C 1
ATOM 1446 O O . ARG A 1 196 ? 15.006 1.159 3.351 1.00 96.06 196 ARG A O 1
ATOM 1453 N N . VAL A 1 197 ? 14.091 -0.122 4.949 1.00 95.88 197 VAL A N 1
ATOM 1454 C CA . VAL A 1 197 ? 13.421 -1.051 4.026 1.00 95.88 197 VAL A CA 1
ATOM 1455 C C . VAL A 1 197 ? 12.409 -0.325 3.135 1.00 95.88 197 VAL A C 1
ATOM 1457 O O . VAL A 1 197 ? 12.357 -0.579 1.929 1.00 95.88 197 VAL A O 1
ATOM 1460 N N . ARG A 1 198 ? 11.612 0.591 3.701 1.00 95.19 198 ARG A N 1
ATOM 1461 C CA . ARG A 1 198 ? 10.643 1.383 2.927 1.00 95.19 198 ARG A CA 1
ATOM 1462 C C . ARG A 1 198 ? 11.333 2.287 1.916 1.00 95.19 198 ARG A C 1
ATOM 1464 O O . ARG A 1 198 ? 10.906 2.345 0.766 1.00 95.19 198 ARG A O 1
ATOM 1471 N N . GLU A 1 199 ? 12.408 2.953 2.320 1.00 96.31 199 GLU A N 1
ATOM 1472 C CA . GLU A 1 199 ? 13.189 3.812 1.432 1.00 96.31 199 GLU A CA 1
ATOM 1473 C C . GLU A 1 199 ? 13.798 3.039 0.268 1.00 96.31 199 GLU A C 1
ATOM 1475 O O . GLU A 1 199 ? 13.724 3.510 -0.861 1.00 96.31 199 GLU A O 1
ATOM 1480 N N . ILE A 1 200 ? 14.328 1.834 0.499 1.00 96.19 200 ILE A N 1
ATOM 1481 C CA . ILE A 1 200 ? 14.843 0.983 -0.583 1.00 96.19 200 ILE A CA 1
ATOM 1482 C C . ILE A 1 200 ? 13.720 0.619 -1.562 1.00 96.19 200 ILE A C 1
ATOM 1484 O O . ILE A 1 200 ? 13.903 0.758 -2.770 1.00 96.19 200 ILE A O 1
ATOM 1488 N N . GLY A 1 201 ? 12.534 0.248 -1.068 1.00 94.94 201 GLY A N 1
ATOM 1489 C CA . GLY A 1 201 ? 11.373 -0.009 -1.927 1.00 94.94 201 GLY A CA 1
ATOM 1490 C C . GLY A 1 201 ? 10.944 1.221 -2.741 1.00 94.94 201 GLY A C 1
ATOM 1491 O O . GLY A 1 201 ? 10.645 1.115 -3.932 1.00 94.94 201 GLY A O 1
ATOM 1492 N N . LEU A 1 202 ? 10.967 2.409 -2.131 1.00 95.69 202 LEU A N 1
ATOM 1493 C CA . LEU A 1 202 ? 10.690 3.679 -2.809 1.00 95.69 202 LEU A CA 1
ATOM 1494 C C . LEU A 1 202 ? 11.755 4.020 -3.855 1.00 95.69 202 LEU A C 1
ATOM 1496 O O . LEU A 1 202 ? 11.406 4.470 -4.943 1.00 95.69 202 LEU A O 1
ATOM 1500 N N . LEU A 1 203 ? 13.031 3.763 -3.567 1.00 95.94 203 LEU A N 1
ATOM 1501 C CA . LEU A 1 203 ? 14.136 3.957 -4.502 1.00 95.94 203 LEU A CA 1
ATOM 1502 C C . LEU A 1 203 ? 14.048 3.000 -5.690 1.00 95.94 203 LEU A C 1
ATOM 1504 O O . LEU A 1 203 ? 14.187 3.447 -6.820 1.00 95.94 203 LEU A O 1
ATOM 1508 N N . ILE A 1 204 ? 13.730 1.723 -5.477 1.00 94.06 204 ILE A N 1
ATOM 1509 C CA . ILE A 1 204 ? 13.454 0.777 -6.573 1.00 94.06 204 ILE A CA 1
ATOM 1510 C C . ILE A 1 204 ? 12.321 1.298 -7.464 1.00 94.06 204 ILE A C 1
ATOM 1512 O O . ILE A 1 204 ? 12.351 1.152 -8.688 1.00 94.06 204 ILE A O 1
ATOM 1516 N N . CYS A 1 205 ? 11.317 1.928 -6.852 1.00 92.44 205 CYS A N 1
ATOM 1517 C CA . CYS A 1 205 ? 10.207 2.512 -7.580 1.00 92.44 205 CYS A CA 1
ATOM 1518 C C . CYS A 1 205 ? 10.556 3.839 -8.268 1.00 92.44 205 CYS A C 1
ATOM 1520 O O . CYS A 1 205 ? 9.953 4.119 -9.288 1.00 92.44 205 CYS A O 1
ATOM 1522 N N . ALA A 1 206 ? 11.484 4.655 -7.770 1.00 92.19 206 ALA A N 1
ATOM 1523 C CA . ALA A 1 206 ? 11.747 5.999 -8.303 1.00 92.19 206 ALA A CA 1
ATOM 1524 C C . ALA A 1 206 ? 13.014 6.104 -9.168 1.00 92.19 206 ALA A C 1
ATOM 1526 O O . ALA A 1 206 ? 13.147 7.036 -9.958 1.00 92.19 206 ALA A O 1
ATOM 1527 N N . HIS A 1 207 ? 13.973 5.190 -9.004 1.00 90.31 207 HIS A N 1
ATOM 1528 C CA . HIS A 1 207 ? 15.302 5.334 -9.585 1.00 90.31 207 HIS A CA 1
ATOM 1529 C C . HIS A 1 207 ? 15.306 4.988 -11.089 1.00 90.31 207 HIS A C 1
ATOM 1531 O O . HIS A 1 207 ? 14.985 3.850 -11.453 1.00 90.31 207 HIS A O 1
ATOM 1537 N N . PRO A 1 208 ? 15.738 5.902 -11.984 1.00 84.56 208 PRO A N 1
ATOM 1538 C CA . PRO A 1 208 ? 15.702 5.687 -13.438 1.00 84.56 208 PRO A CA 1
ATOM 1539 C C . PRO A 1 208 ? 16.472 4.441 -13.898 1.00 84.56 208 PRO A C 1
ATOM 1541 O O . PRO A 1 208 ? 15.956 3.641 -14.679 1.00 84.56 208 PRO A O 1
ATOM 1544 N N . ALA A 1 209 ? 17.661 4.210 -13.328 1.00 84.56 209 ALA A N 1
ATOM 1545 C CA . ALA A 1 209 ? 18.502 3.058 -13.675 1.00 84.56 209 ALA A CA 1
ATOM 1546 C C . ALA A 1 209 ? 17.898 1.693 -13.287 1.00 84.56 209 ALA A C 1
ATOM 1548 O O . ALA A 1 209 ? 18.313 0.672 -13.818 1.00 84.56 209 ALA A O 1
ATOM 1549 N N . VAL A 1 210 ? 16.933 1.663 -12.362 1.00 85.44 210 VAL A N 1
ATOM 1550 C CA . VAL A 1 210 ? 16.266 0.425 -11.913 1.00 85.44 210 VAL A CA 1
ATOM 1551 C C . VAL A 1 210 ? 14.964 0.207 -12.686 1.00 85.44 210 VAL A C 1
ATOM 1553 O O . VAL A 1 210 ? 14.513 -0.913 -12.895 1.00 85.44 210 VAL A O 1
ATOM 1556 N N . SER A 1 211 ? 14.348 1.297 -13.137 1.00 73.69 211 SER A N 1
ATOM 1557 C CA . SER A 1 211 ? 13.029 1.309 -13.760 1.00 73.69 211 SER A CA 1
ATOM 1558 C C . SER A 1 211 ? 12.997 0.938 -15.245 1.00 73.69 211 SER A C 1
ATOM 1560 O O . SER A 1 211 ? 11.904 0.785 -15.793 1.00 73.69 211 SER A O 1
ATOM 1562 N N . SER A 1 212 ? 14.132 0.917 -15.937 1.00 66.75 212 SER A N 1
ATOM 1563 C CA . SER A 1 212 ? 14.145 1.164 -17.383 1.00 66.75 212 SER A CA 1
ATOM 1564 C C . SER A 1 212 ? 14.153 -0.067 -18.293 1.00 66.75 212 SER A C 1
ATOM 1566 O O . SER A 1 212 ? 13.952 0.111 -19.490 1.00 66.75 212 SER A O 1
ATOM 1568 N N . ALA A 1 213 ? 14.331 -1.295 -17.787 1.00 61.56 213 ALA A N 1
ATOM 1569 C CA . ALA A 1 213 ? 14.609 -2.437 -18.675 1.00 61.56 213 ALA A CA 1
ATOM 1570 C C . ALA A 1 213 ? 13.986 -3.795 -18.294 1.00 61.56 213 ALA A C 1
ATOM 1572 O O . ALA A 1 213 ? 14.406 -4.819 -18.827 1.00 61.56 213 ALA A O 1
ATOM 1573 N N . GLY A 1 214 ? 12.982 -3.856 -17.415 1.00 76.00 214 GLY A N 1
ATOM 1574 C CA . GLY A 1 214 ? 12.416 -5.154 -17.038 1.00 76.00 214 GLY A CA 1
ATOM 1575 C C . GLY A 1 214 ? 11.292 -5.110 -16.006 1.00 76.00 214 GLY A C 1
ATOM 1576 O O . GLY A 1 214 ? 10.818 -4.026 -15.642 1.00 76.00 214 GLY A O 1
ATOM 1577 N N . PRO A 1 215 ? 10.839 -6.287 -15.536 1.00 78.94 215 PRO A N 1
ATOM 1578 C CA . PRO A 1 215 ? 9.994 -6.370 -14.352 1.00 78.94 215 PRO A CA 1
ATOM 1579 C C . PRO A 1 215 ? 10.670 -5.635 -13.189 1.00 78.94 215 PRO A C 1
ATOM 1581 O O . PRO A 1 215 ? 11.869 -5.757 -12.955 1.00 78.94 215 PRO A O 1
ATOM 1584 N N . SER A 1 216 ? 9.901 -4.820 -12.467 1.00 85.06 216 SER A N 1
ATOM 1585 C CA . SER A 1 216 ? 10.444 -4.139 -11.291 1.00 85.06 216 SER A CA 1
ATOM 1586 C C . SER A 1 216 ? 10.814 -5.183 -10.239 1.00 85.06 216 SER A C 1
ATOM 1588 O O . SER A 1 216 ? 10.014 -6.099 -10.019 1.00 85.06 216 SER A O 1
ATOM 1590 N N . PRO A 1 217 ? 11.920 -4.993 -9.499 1.00 88.38 217 PRO A N 1
ATOM 1591 C CA . PRO A 1 217 ? 12.238 -5.833 -8.350 1.00 88.38 217 PRO A CA 1
ATOM 1592 C C . PRO A 1 217 ? 11.079 -5.991 -7.356 1.00 88.38 217 PRO A C 1
ATOM 1594 O O . PRO A 1 217 ? 10.864 -7.069 -6.810 1.00 88.38 217 PRO A O 1
ATOM 1597 N N . LEU A 1 218 ? 10.254 -4.948 -7.177 1.00 87.50 218 LEU A N 1
ATOM 1598 C CA . LEU A 1 218 ? 9.050 -5.024 -6.340 1.00 87.50 218 LEU A CA 1
ATOM 1599 C C . LEU A 1 218 ? 8.013 -6.018 -6.878 1.00 87.50 218 LEU A C 1
ATOM 1601 O O . LEU A 1 218 ? 7.329 -6.670 -6.098 1.00 87.50 218 LEU A O 1
ATOM 1605 N N . SER A 1 219 ? 7.867 -6.108 -8.201 1.00 84.19 219 SER A N 1
ATOM 1606 C CA . SER A 1 219 ? 6.928 -7.027 -8.850 1.00 84.19 219 SER A CA 1
ATOM 1607 C C . SER A 1 219 ? 7.419 -8.474 -8.774 1.00 84.19 219 SER A C 1
ATOM 1609 O O . SER A 1 219 ? 6.617 -9.367 -8.524 1.00 84.19 219 SER A O 1
AT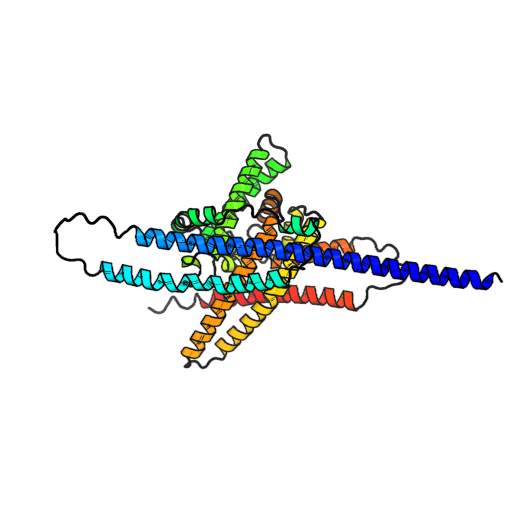OM 1611 N N . GLU A 1 220 ? 8.724 -8.713 -8.923 1.00 84.69 220 GLU A N 1
ATOM 1612 C CA . GLU A 1 220 ? 9.304 -10.057 -8.783 1.00 84.69 220 GLU A CA 1
ATOM 1613 C C . GLU A 1 220 ? 9.135 -10.608 -7.360 1.00 84.69 220 GLU A C 1
ATOM 1615 O O . GLU A 1 220 ? 8.797 -11.774 -7.167 1.00 84.69 220 GLU A O 1
ATOM 1620 N N . MET A 1 221 ? 9.248 -9.749 -6.347 1.00 84.44 221 MET A N 1
ATOM 1621 C CA . MET A 1 221 ? 9.099 -10.151 -4.945 1.00 84.44 221 MET A CA 1
ATOM 1622 C C . MET A 1 221 ? 7.696 -10.593 -4.537 1.00 84.44 221 MET A C 1
ATOM 1624 O O . MET A 1 221 ? 7.538 -11.223 -3.494 1.00 84.44 221 MET A O 1
ATOM 1628 N N . VAL A 1 222 ? 6.680 -10.289 -5.343 1.00 79.38 222 VAL A N 1
ATOM 1629 C CA . VAL A 1 222 ? 5.318 -10.790 -5.119 1.00 79.38 222 VAL A CA 1
ATOM 1630 C C . VAL A 1 222 ? 5.232 -12.293 -5.398 1.00 79.38 222 VAL A C 1
ATOM 1632 O O . VAL A 1 222 ? 4.447 -12.987 -4.755 1.00 79.38 222 VAL A O 1
ATOM 1635 N N . ILE A 1 223 ? 6.039 -12.803 -6.334 1.00 75.50 223 ILE A N 1
ATOM 1636 C CA . ILE A 1 223 ? 5.999 -14.206 -6.774 1.00 75.50 223 ILE A CA 1
ATOM 1637 C C . ILE A 1 223 ? 7.143 -15.053 -6.227 1.00 75.50 223 ILE A C 1
ATOM 1639 O O . ILE A 1 223 ? 7.020 -16.275 -6.160 1.00 75.50 223 ILE A O 1
ATOM 1643 N N . THR A 1 224 ? 8.248 -14.428 -5.826 1.00 75.75 224 THR A N 1
ATOM 1644 C CA . THR A 1 224 ? 9.390 -15.132 -5.241 1.00 75.75 224 THR A CA 1
ATOM 1645 C C . THR A 1 224 ? 9.407 -14.984 -3.719 1.00 75.75 224 THR A C 1
ATOM 1647 O O . THR A 1 224 ? 9.289 -13.859 -3.229 1.00 75.75 224 THR A O 1
ATOM 1650 N N . PRO A 1 225 ? 9.622 -16.067 -2.957 1.00 79.12 225 PRO A N 1
ATOM 1651 C CA . PRO A 1 225 ? 9.855 -15.975 -1.515 1.00 79.12 225 PRO A CA 1
ATOM 1652 C C . PRO A 1 225 ? 11.081 -15.107 -1.200 1.00 79.12 225 PRO A C 1
ATOM 1654 O O . PRO A 1 225 ? 12.055 -15.086 -1.952 1.00 79.12 225 PRO A O 1
ATOM 1657 N N . ILE A 1 226 ? 11.070 -14.457 -0.036 1.00 77.94 226 ILE A N 1
ATOM 1658 C CA . ILE A 1 226 ? 12.174 -13.623 0.464 1.00 77.94 226 ILE A CA 1
ATOM 1659 C C . ILE A 1 226 ? 13.456 -14.454 0.632 1.00 77.94 226 ILE A C 1
ATOM 1661 O O . ILE A 1 226 ? 14.554 -13.956 0.410 1.00 77.94 226 ILE A O 1
ATOM 1665 N N . SER A 1 227 ? 13.329 -15.731 0.997 1.00 75.69 227 SER A N 1
ATOM 1666 C CA . SER A 1 227 ? 14.460 -16.656 1.147 1.00 75.69 227 SER A CA 1
ATOM 1667 C C . SER A 1 227 ? 15.039 -17.171 -0.179 1.00 75.69 227 SER A C 1
ATOM 1669 O O . SER A 1 227 ? 16.027 -17.903 -0.159 1.00 75.69 227 SER A O 1
ATOM 1671 N N . GLY A 1 228 ? 14.413 -16.854 -1.318 1.00 75.56 228 GLY A N 1
ATOM 1672 C CA . GLY A 1 228 ? 14.694 -17.482 -2.609 1.00 75.56 228 GLY A CA 1
ATOM 1673 C C . GLY A 1 228 ? 14.120 -18.903 -2.746 1.00 75.56 228 GLY A C 1
ATOM 1674 O O . GLY A 1 228 ? 13.610 -19.491 -1.788 1.00 75.56 228 GLY A O 1
ATOM 1675 N N . GLY A 1 229 ? 14.190 -19.450 -3.965 1.00 75.38 229 GLY A N 1
ATOM 1676 C CA . GLY A 1 229 ? 13.751 -20.813 -4.301 1.00 75.38 229 GLY A CA 1
ATOM 1677 C C . GLY A 1 229 ? 12.270 -20.958 -4.686 1.00 75.38 229 GLY A C 1
ATOM 1678 O O . GLY A 1 229 ? 11.530 -19.983 -4.794 1.00 75.38 229 GLY A O 1
ATOM 1679 N N . ALA A 1 230 ? 11.842 -22.204 -4.921 1.00 72.56 230 ALA A N 1
ATOM 1680 C CA . ALA A 1 230 ? 10.434 -22.545 -5.127 1.00 72.56 230 ALA A CA 1
ATOM 1681 C C . ALA A 1 230 ? 9.735 -22.581 -3.767 1.00 72.56 230 ALA A C 1
ATOM 1683 O O . ALA A 1 230 ? 10.072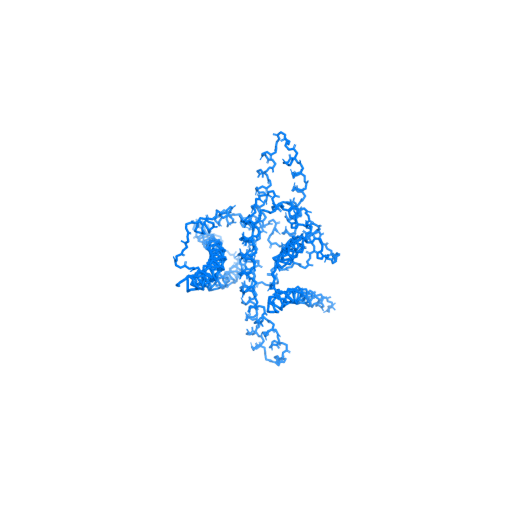 -23.423 -2.933 1.00 72.56 230 ALA A O 1
ATOM 1684 N N . ALA A 1 231 ? 8.791 -21.677 -3.523 1.00 59.88 231 ALA A N 1
ATOM 1685 C CA . ALA A 1 231 ? 8.155 -21.610 -2.217 1.00 59.88 231 ALA A CA 1
ATOM 1686 C C . ALA A 1 231 ? 6.777 -22.277 -2.155 1.00 59.88 231 ALA A C 1
ATOM 1688 O O . ALA A 1 231 ? 6.057 -22.345 -3.156 1.00 59.88 231 ALA A O 1
ATOM 1689 N N . PRO A 1 232 ? 6.419 -22.810 -0.972 1.00 71.44 232 PRO A N 1
ATOM 1690 C CA . PRO A 1 232 ? 5.156 -23.503 -0.767 1.00 71.44 232 PRO A CA 1
ATOM 1691 C C . PRO A 1 232 ? 3.984 -22.540 -0.927 1.00 71.44 232 PRO A C 1
ATOM 1693 O O . PRO A 1 232 ? 3.975 -21.483 -0.306 1.00 71.44 232 PRO A O 1
ATOM 1696 N N . GLN A 1 233 ? 2.970 -22.919 -1.709 1.00 75.38 233 GLN A N 1
ATOM 1697 C CA . GLN A 1 233 ? 1.747 -22.125 -1.817 1.00 75.38 233 GLN A CA 1
ATOM 1698 C C . GLN A 1 233 ? 1.212 -21.772 -0.429 1.00 75.38 233 GLN A C 1
ATOM 1700 O O . GLN A 1 233 ? 1.011 -22.643 0.418 1.00 75.38 233 GLN A O 1
ATOM 1705 N N . HIS A 1 234 ? 0.967 -20.486 -0.215 1.00 78.62 234 HIS A N 1
ATOM 1706 C CA . HIS A 1 234 ? 0.359 -20.025 1.014 1.00 78.62 234 HIS A CA 1
ATOM 1707 C C . HIS A 1 234 ? -1.119 -20.330 1.067 1.00 78.62 234 HIS A C 1
ATOM 1709 O O . HIS A 1 234 ? -1.865 -20.074 0.118 1.00 78.62 234 HIS A O 1
ATOM 1715 N N . SER A 1 235 ? -1.556 -20.792 2.230 1.00 89.44 235 SER A N 1
ATOM 1716 C CA . SER A 1 235 ? -2.971 -20.908 2.505 1.00 89.44 235 SER A CA 1
ATOM 1717 C C . SER A 1 235 ? -3.548 -19.545 2.891 1.00 89.44 235 SER A C 1
ATOM 1719 O O . SER A 1 235 ? -2.894 -18.690 3.490 1.00 89.44 235 SER A O 1
ATOM 1721 N N . LYS A 1 236 ? -4.836 -19.351 2.607 1.00 90.94 236 LYS A N 1
ATOM 1722 C CA . LYS A 1 236 ? -5.600 -18.198 3.100 1.00 90.94 236 LYS A CA 1
ATOM 1723 C C . LYS A 1 236 ? -5.522 -18.059 4.630 1.00 90.94 236 LYS A C 1
ATOM 1725 O O . LYS A 1 236 ? -5.537 -16.943 5.142 1.00 90.94 236 LYS A O 1
ATOM 1730 N N . SER A 1 237 ? -5.430 -19.177 5.355 1.00 94.00 237 SER A N 1
ATOM 1731 C CA . SER A 1 237 ? -5.272 -19.203 6.813 1.00 94.00 237 SER A CA 1
ATOM 1732 C C . SER A 1 237 ? -3.952 -18.603 7.293 1.00 94.00 237 SER A C 1
ATOM 1734 O O . SER A 1 237 ? -3.963 -17.940 8.326 1.00 94.00 237 SER A O 1
ATOM 1736 N N . ASP A 1 238 ? -2.856 -18.763 6.544 1.00 94.19 238 ASP A N 1
ATOM 1737 C CA . ASP A 1 238 ? -1.548 -18.209 6.927 1.00 94.19 238 ASP A CA 1
ATOM 1738 C C . ASP A 1 238 ? -1.596 -16.677 6.932 1.00 94.19 238 ASP A C 1
ATOM 1740 O O . ASP A 1 238 ? -1.175 -16.031 7.890 1.00 94.19 238 ASP A O 1
ATOM 1744 N N . TRP A 1 239 ? -2.217 -16.083 5.907 1.00 95.44 239 TRP A N 1
ATOM 1745 C CA . TRP A 1 239 ? -2.397 -14.632 5.825 1.00 95.44 239 TRP A CA 1
ATOM 1746 C C . TRP A 1 239 ? -3.356 -14.087 6.884 1.00 95.44 239 TRP A C 1
ATOM 1748 O O . TRP A 1 239 ? -3.106 -13.021 7.447 1.00 95.44 239 TRP A O 1
ATOM 1758 N N . VAL A 1 240 ? -4.435 -14.813 7.193 1.00 97.12 240 VAL A N 1
ATOM 1759 C CA . VAL A 1 240 ? -5.332 -14.457 8.306 1.00 97.12 240 VAL A CA 1
ATOM 1760 C C . VAL A 1 240 ? -4.563 -14.449 9.625 1.00 97.12 240 VAL A C 1
ATOM 1762 O O . VAL A 1 240 ? -4.664 -13.479 10.376 1.00 97.12 240 VAL A O 1
ATOM 1765 N N . TRP A 1 241 ? -3.761 -15.483 9.882 1.00 97.31 241 TRP A N 1
ATOM 1766 C CA . TRP A 1 241 ? -2.935 -15.560 11.082 1.00 97.31 241 TRP A CA 1
ATOM 1767 C C . TRP A 1 241 ? -1.919 -14.413 11.148 1.00 97.31 241 TRP A C 1
ATOM 1769 O O . TRP A 1 241 ? -1.828 -13.745 12.180 1.00 97.31 241 TRP A O 1
ATOM 1779 N N . ALA A 1 242 ? -1.224 -14.115 10.046 1.00 97.31 242 ALA A N 1
ATOM 1780 C CA . ALA A 1 242 ? -0.251 -13.027 9.987 1.00 97.31 242 ALA A CA 1
ATOM 1781 C C . ALA A 1 242 ? -0.878 -11.651 10.261 1.00 97.31 242 ALA A C 1
ATOM 1783 O O . ALA A 1 242 ? -0.331 -10.859 11.029 1.00 97.31 242 ALA A O 1
ATOM 1784 N N . VAL A 1 243 ? -2.066 -11.380 9.710 1.00 97.81 243 VAL A N 1
ATOM 1785 C CA . VAL A 1 243 ? -2.798 -10.135 9.988 1.00 97.81 243 VAL A CA 1
ATOM 1786 C C . VAL A 1 243 ? -3.265 -10.063 11.444 1.00 97.81 243 VAL A C 1
ATOM 1788 O O . VAL A 1 243 ? -3.219 -8.989 12.044 1.00 97.81 243 VAL A O 1
ATOM 1791 N N . GLN A 1 244 ? -3.663 -11.186 12.049 1.00 97.81 244 GLN A N 1
ATOM 1792 C CA . GLN A 1 244 ? -4.033 -11.232 13.467 1.00 97.81 244 GLN A CA 1
ATOM 1793 C C . GLN A 1 244 ? -2.850 -10.913 14.396 1.00 97.81 244 GLN A C 1
ATOM 1795 O O . GLN A 1 244 ? -3.061 -10.259 15.419 1.00 97.81 244 GLN A O 1
ATOM 1800 N N . GLN A 1 245 ? -1.614 -11.286 14.032 1.00 97.88 245 GLN A N 1
ATOM 1801 C CA . GLN A 1 245 ? -0.418 -10.971 14.833 1.00 97.88 245 GLN A CA 1
ATOM 1802 C C . GLN A 1 245 ? -0.151 -9.464 14.962 1.00 97.88 245 GLN A C 1
ATOM 1804 O O . GLN A 1 245 ? 0.498 -9.038 15.915 1.00 97.88 245 GLN A O 1
ATOM 1809 N N . MET A 1 246 ? -0.676 -8.637 14.052 1.00 97.88 246 MET A N 1
ATOM 1810 C CA . MET A 1 246 ? -0.540 -7.180 14.147 1.00 97.88 246 MET A CA 1
ATOM 1811 C C . MET A 1 246 ? -1.354 -6.564 15.295 1.00 97.88 246 MET A C 1
ATOM 1813 O O . MET A 1 246 ? -1.111 -5.413 15.652 1.00 97.88 246 MET A O 1
ATOM 1817 N N . GLY A 1 247 ? -2.350 -7.270 15.845 1.00 97.12 247 GLY A N 1
ATOM 1818 C CA . GLY A 1 247 ? -3.193 -6.733 16.919 1.00 97.12 247 GLY A CA 1
ATOM 1819 C C . GLY A 1 247 ? -3.893 -5.421 16.541 1.00 97.12 247 GLY A C 1
ATOM 1820 O O . GLY A 1 247 ? -3.897 -4.478 17.331 1.00 97.12 247 GLY A O 1
ATOM 1821 N N . LEU A 1 248 ? -4.428 -5.330 15.317 1.00 97.38 248 LEU A N 1
ATOM 1822 C CA . LEU A 1 248 ? -5.077 -4.113 14.816 1.00 97.38 248 LEU A CA 1
ATOM 1823 C C . LEU A 1 248 ? -6.285 -3.723 15.677 1.00 97.38 248 LEU A C 1
ATOM 1825 O O . LEU A 1 248 ? -7.134 -4.563 15.989 1.00 97.38 248 LEU A O 1
ATOM 1829 N N . SER A 1 249 ? -6.404 -2.432 15.993 1.00 96.44 249 SER A N 1
ATOM 1830 C CA . SER A 1 249 ? -7.654 -1.888 16.527 1.00 96.44 249 SER A CA 1
ATOM 1831 C C . SER A 1 249 ? -8.749 -1.886 15.450 1.00 96.44 249 SER A C 1
ATOM 1833 O O . SER A 1 249 ? -8.456 -1.910 14.253 1.00 96.44 249 SER A O 1
ATOM 1835 N N . LEU A 1 250 ? -10.022 -1.816 15.859 1.00 94.44 250 LEU A N 1
ATOM 1836 C CA . LEU A 1 250 ? -11.140 -1.728 14.910 1.00 94.44 250 LEU A CA 1
ATOM 1837 C C . LEU A 1 250 ? -11.010 -0.499 13.994 1.00 94.44 250 LEU A C 1
ATOM 1839 O O . LEU A 1 250 ? -11.215 -0.599 12.790 1.00 94.44 250 LEU A O 1
ATOM 1843 N N . GLU A 1 251 ? -10.606 0.641 14.555 1.00 93.69 251 GLU A N 1
ATOM 1844 C CA . GLU A 1 251 ? -10.396 1.881 13.803 1.00 93.69 251 GLU A CA 1
ATOM 1845 C C . GLU A 1 251 ? -9.255 1.749 12.780 1.00 93.69 251 GLU A C 1
ATOM 1847 O O . GLU A 1 251 ? -9.417 2.139 11.621 1.00 93.69 251 GLU A O 1
ATOM 1852 N N . GLN A 1 252 ? -8.124 1.141 13.168 1.00 95.44 252 GLN A N 1
ATOM 1853 C CA . GLN A 1 252 ? -7.019 0.862 12.243 1.00 95.44 252 GLN A CA 1
ATOM 1854 C C . GLN A 1 252 ? -7.460 -0.086 11.126 1.00 95.44 252 GLN A C 1
ATOM 1856 O O . GLN A 1 252 ? -7.152 0.148 9.959 1.00 95.44 252 GLN A O 1
ATOM 1861 N N . GLU A 1 253 ? -8.205 -1.137 11.465 1.00 96.06 253 GLU A N 1
ATOM 1862 C CA . GLU A 1 253 ? -8.728 -2.091 10.494 1.00 96.06 253 GLU A CA 1
ATOM 1863 C C . GLU A 1 253 ? -9.638 -1.406 9.463 1.00 96.06 253 GLU A C 1
ATOM 1865 O O . GLU A 1 253 ? -9.506 -1.629 8.259 1.00 96.06 253 GLU A O 1
ATOM 1870 N N . GLU A 1 254 ? -10.551 -0.543 9.912 1.00 94.12 254 GLU A N 1
ATOM 1871 C CA . GLU A 1 254 ? -11.422 0.248 9.038 1.00 94.12 254 GLU A CA 1
ATOM 1872 C C . GLU A 1 254 ? -10.634 1.211 8.142 1.00 94.12 254 GLU A C 1
ATOM 1874 O O . GLU A 1 254 ? -10.929 1.321 6.945 1.00 94.12 254 GLU A O 1
ATOM 1879 N N . ALA A 1 255 ? -9.618 1.886 8.687 1.00 94.06 255 ALA A N 1
ATOM 1880 C CA . ALA A 1 255 ? -8.752 2.792 7.935 1.00 94.06 255 ALA A CA 1
ATOM 1881 C C . ALA A 1 255 ? -7.928 2.055 6.866 1.00 94.06 255 ALA A C 1
ATOM 1883 O O . ALA A 1 255 ? -7.843 2.513 5.719 1.00 94.06 255 ALA A O 1
ATOM 1884 N N . ILE A 1 256 ? -7.359 0.899 7.217 1.00 95.69 256 ILE A N 1
ATOM 1885 C CA . ILE A 1 256 ? -6.608 0.042 6.297 1.00 95.69 256 ILE A CA 1
ATOM 1886 C C . ILE A 1 256 ? -7.529 -0.475 5.196 1.00 95.69 256 ILE A C 1
ATOM 1888 O O . ILE A 1 256 ? -7.212 -0.320 4.020 1.00 95.69 256 ILE A O 1
ATOM 1892 N N . SER A 1 257 ? -8.696 -1.027 5.535 1.00 95.81 257 SER A N 1
ATOM 1893 C CA . SER A 1 257 ? -9.603 -1.547 4.509 1.00 95.81 257 SER A CA 1
ATOM 1894 C C . SER A 1 257 ? -10.143 -0.460 3.594 1.00 95.81 257 SER A C 1
ATOM 1896 O O . SER A 1 257 ? -10.214 -0.691 2.397 1.00 95.81 257 SER A O 1
ATOM 1898 N N . SER A 1 258 ? -10.436 0.736 4.111 1.00 94.25 258 SER A N 1
ATOM 1899 C CA . SER A 1 258 ? -10.818 1.873 3.259 1.00 94.25 258 SER A CA 1
ATOM 1900 C C . SER A 1 258 ? -9.697 2.243 2.276 1.00 94.25 258 SER A C 1
ATOM 1902 O O . SER A 1 258 ? -9.970 2.629 1.142 1.00 94.25 258 SER A O 1
ATOM 1904 N N . SER A 1 259 ? -8.433 2.094 2.692 1.00 95.12 259 SER A N 1
ATOM 1905 C CA . SER A 1 259 ? -7.266 2.342 1.836 1.00 95.12 259 SER A CA 1
ATOM 1906 C C . SER A 1 259 ? -7.088 1.238 0.783 1.00 95.12 259 SER A C 1
ATOM 1908 O O . SER A 1 259 ? -6.810 1.543 -0.372 1.00 95.12 259 SER A O 1
ATOM 1910 N N . LEU A 1 260 ? -7.309 -0.030 1.149 1.00 95.25 260 LEU A N 1
ATOM 1911 C CA . LEU A 1 260 ? -7.258 -1.174 0.227 1.00 95.25 260 LEU A CA 1
ATOM 1912 C C . LEU A 1 260 ? -8.433 -1.190 -0.764 1.00 95.25 260 LEU A C 1
ATOM 1914 O O . LEU A 1 260 ? -8.244 -1.543 -1.922 1.00 95.25 260 LEU A O 1
ATOM 1918 N N . GLU A 1 261 ? -9.631 -0.777 -0.345 1.00 94.44 261 GLU A N 1
ATOM 1919 C CA . GLU A 1 261 ? -10.784 -0.584 -1.235 1.00 94.44 261 GLU A CA 1
ATOM 1920 C C . GLU A 1 261 ? -10.473 0.478 -2.292 1.00 94.44 261 GLU A C 1
ATOM 1922 O O . GLU A 1 261 ? -10.635 0.224 -3.484 1.00 94.44 261 GLU A O 1
ATOM 1927 N N . LEU A 1 262 ? -9.954 1.637 -1.868 1.00 94.38 262 LEU A N 1
ATOM 1928 C CA . LEU A 1 262 ? -9.559 2.702 -2.788 1.00 94.38 262 LEU A CA 1
ATOM 1929 C C . LEU A 1 262 ? -8.451 2.244 -3.750 1.00 94.38 262 LEU A C 1
ATOM 1931 O O . LEU A 1 262 ? -8.519 2.537 -4.942 1.00 94.38 262 LEU A O 1
ATOM 1935 N N . TRP A 1 263 ? -7.452 1.508 -3.258 1.00 95.31 263 TRP A N 1
ATOM 1936 C CA . TRP A 1 263 ? -6.419 0.893 -4.095 1.00 95.31 263 TRP A CA 1
ATOM 1937 C C . TRP A 1 263 ? -7.020 -0.056 -5.140 1.00 95.31 263 TRP A C 1
ATOM 1939 O O . TRP A 1 263 ? -6.730 0.078 -6.327 1.00 95.31 263 TRP A O 1
ATOM 1949 N N . SER A 1 264 ? -7.893 -0.972 -4.716 1.00 94.00 264 SER A N 1
ATOM 1950 C CA . SER A 1 264 ? -8.524 -1.977 -5.577 1.00 94.00 264 SER A CA 1
ATOM 1951 C C . SER A 1 264 ? -9.380 -1.337 -6.676 1.00 94.00 264 SER A C 1
ATOM 1953 O O . SER A 1 264 ? -9.251 -1.702 -7.846 1.00 94.00 264 SER A O 1
ATOM 1955 N N . GLU A 1 265 ? -10.173 -0.314 -6.336 1.00 93.25 265 GLU A N 1
ATOM 1956 C CA . GLU A 1 265 ? -10.960 0.471 -7.299 1.00 93.25 265 GLU A CA 1
ATOM 1957 C C . GLU A 1 265 ? -10.084 1.128 -8.378 1.00 93.25 265 GLU A C 1
ATOM 1959 O O . GLU A 1 265 ? -10.504 1.255 -9.528 1.00 93.25 265 GLU A O 1
ATOM 1964 N N . ARG A 1 266 ? -8.860 1.534 -8.021 1.00 92.94 266 ARG A N 1
ATOM 1965 C CA . ARG A 1 266 ? -7.911 2.189 -8.934 1.00 92.94 266 ARG A CA 1
ATOM 1966 C C . ARG A 1 266 ? -7.079 1.199 -9.741 1.00 92.94 266 ARG A C 1
ATOM 1968 O O . ARG A 1 266 ? -6.769 1.474 -10.895 1.00 92.94 266 ARG A O 1
ATOM 1975 N N . VAL A 1 267 ? -6.731 0.055 -9.161 1.00 92.19 267 VAL A N 1
ATOM 1976 C CA . VAL A 1 267 ? -5.953 -0.989 -9.835 1.00 92.19 267 VAL A CA 1
ATOM 1977 C C . VAL A 1 267 ? -6.790 -1.760 -10.854 1.00 92.19 267 VAL A C 1
ATOM 1979 O O . VAL A 1 267 ? -6.289 -2.050 -11.939 1.00 92.19 267 VAL A O 1
ATOM 1982 N N . ALA A 1 268 ? -8.058 -2.055 -10.557 1.00 90.88 268 ALA A N 1
ATOM 1983 C CA . ALA A 1 268 ? -8.928 -2.839 -11.437 1.00 90.88 268 ALA A CA 1
ATOM 1984 C C . ALA A 1 268 ? -8.971 -2.349 -12.906 1.00 90.88 268 ALA A C 1
ATOM 1986 O O . ALA A 1 268 ? -8.752 -3.169 -13.803 1.00 90.88 268 ALA A O 1
ATOM 1987 N N . PRO A 1 269 ? -9.192 -1.050 -13.208 1.00 92.06 269 PRO A N 1
ATOM 1988 C CA . PRO A 1 269 ? -9.171 -0.574 -14.592 1.00 92.06 269 PRO A CA 1
ATOM 1989 C C . PRO A 1 269 ? -7.783 -0.672 -15.241 1.00 92.06 269 PRO A C 1
ATOM 1991 O O . PRO A 1 269 ? -7.706 -0.937 -16.439 1.00 92.06 269 PRO A O 1
ATOM 1994 N N . LEU A 1 270 ? -6.693 -0.506 -14.481 1.00 90.25 270 LEU A N 1
ATOM 1995 C CA . LEU A 1 270 ? -5.328 -0.656 -15.004 1.00 90.25 270 LEU A CA 1
ATOM 1996 C C . LEU A 1 270 ? -5.038 -2.113 -15.373 1.00 90.25 270 LEU A C 1
ATOM 1998 O O . LEU A 1 270 ? -4.496 -2.378 -16.443 1.00 90.25 270 LEU A O 1
ATOM 2002 N N . ALA A 1 271 ? -5.448 -3.059 -14.528 1.00 88.38 271 ALA A N 1
ATOM 2003 C CA . ALA A 1 271 ? -5.325 -4.484 -14.813 1.00 88.38 271 ALA A CA 1
ATOM 2004 C C . ALA A 1 271 ? -6.119 -4.866 -16.076 1.00 88.38 271 ALA A C 1
ATOM 2006 O O . ALA A 1 271 ? -5.572 -5.488 -16.982 1.00 88.38 271 ALA A O 1
ATOM 2007 N N . ALA A 1 272 ? -7.370 -4.407 -16.200 1.00 90.94 272 ALA A N 1
ATOM 2008 C CA . ALA A 1 272 ? -8.188 -4.661 -17.388 1.00 90.94 272 ALA A CA 1
ATOM 2009 C C . ALA A 1 272 ? -7.569 -4.081 -18.676 1.00 90.94 272 ALA A C 1
ATOM 2011 O O . ALA A 1 272 ? -7.563 -4.739 -19.717 1.00 90.94 272 ALA A O 1
ATOM 2012 N N . GLN A 1 273 ? -7.013 -2.866 -18.612 1.00 94.12 273 GLN A N 1
ATOM 2013 C CA . GLN A 1 273 ? -6.307 -2.252 -19.741 1.00 94.12 273 GLN A CA 1
ATOM 2014 C C . GLN A 1 273 ? -5.033 -3.020 -20.114 1.00 94.12 273 GLN A C 1
ATOM 2016 O O . GLN A 1 273 ? -4.746 -3.175 -21.301 1.00 94.12 273 GLN A O 1
ATOM 2021 N N . ARG A 1 274 ? -4.291 -3.532 -19.124 1.00 92.19 274 ARG A N 1
ATOM 2022 C CA . ARG A 1 274 ? -3.076 -4.329 -19.340 1.00 92.19 274 ARG A CA 1
ATOM 2023 C C . ARG A 1 274 ? -3.404 -5.609 -20.089 1.00 92.19 274 ARG A C 1
ATOM 2025 O O . ARG A 1 274 ? -2.784 -5.869 -21.114 1.00 92.19 274 ARG A O 1
ATOM 2032 N N . GLU A 1 275 ? -4.410 -6.353 -19.638 1.00 90.19 275 GLU A N 1
ATOM 2033 C CA . GLU A 1 275 ? -4.847 -7.578 -20.315 1.00 90.19 275 GLU A CA 1
ATOM 2034 C C . GLU A 1 275 ? -5.327 -7.298 -21.747 1.00 90.19 275 GLU A C 1
ATOM 2036 O O . GLU A 1 275 ? -4.974 -8.024 -22.676 1.00 90.19 275 GLU A O 1
ATOM 2041 N N . ALA A 1 276 ? -6.053 -6.196 -21.969 1.00 94.44 276 ALA A N 1
ATOM 2042 C CA . ALA A 1 276 ? -6.472 -5.793 -23.310 1.00 94.44 276 ALA A CA 1
ATOM 2043 C C . ALA A 1 276 ? -5.283 -5.450 -24.229 1.00 94.44 276 ALA A C 1
ATOM 2045 O O . ALA A 1 276 ? -5.288 -5.818 -25.405 1.00 94.44 276 ALA A O 1
ATOM 2046 N N . LEU A 1 277 ? -4.254 -4.764 -23.718 1.00 94.12 277 LEU A N 1
ATOM 2047 C CA . LEU A 1 277 ? -3.038 -4.461 -24.478 1.00 94.12 277 LEU A CA 1
ATOM 2048 C C . LEU A 1 277 ? -2.227 -5.724 -24.781 1.00 94.12 277 LEU A C 1
ATOM 2050 O O . LEU A 1 277 ? -1.821 -5.908 -25.924 1.00 94.12 277 LEU A O 1
ATOM 2054 N N . LEU A 1 278 ? -2.054 -6.621 -23.807 1.00 91.19 278 LEU A N 1
ATOM 2055 C CA . LEU A 1 278 ? -1.365 -7.900 -24.007 1.00 91.19 278 LEU A CA 1
ATOM 2056 C C . LEU A 1 278 ? -2.086 -8.773 -25.043 1.00 91.19 278 LEU A C 1
ATOM 2058 O O . LEU A 1 278 ? -1.440 -9.343 -25.923 1.00 91.19 278 LEU A O 1
ATOM 2062 N N . ALA A 1 279 ? -3.420 -8.812 -25.010 1.00 94.19 279 ALA A N 1
ATOM 2063 C CA . ALA A 1 279 ? -4.213 -9.491 -26.029 1.00 94.19 279 ALA A CA 1
ATOM 2064 C C . ALA A 1 279 ? -4.024 -8.864 -27.421 1.00 94.19 279 ALA A C 1
ATOM 2066 O O . ALA A 1 279 ? -3.961 -9.583 -28.417 1.00 94.19 279 ALA A O 1
ATOM 2067 N N . ARG A 1 280 ? -3.898 -7.534 -27.523 1.00 96.31 280 ARG A N 1
ATOM 2068 C CA . ARG A 1 280 ? -3.579 -6.861 -28.794 1.00 96.31 280 ARG A CA 1
ATOM 2069 C C . ARG A 1 280 ? -2.166 -7.191 -29.275 1.00 96.31 280 ARG A C 1
ATOM 2071 O O . ARG A 1 280 ? -2.015 -7.462 -30.460 1.00 96.31 280 ARG A O 1
ATOM 2078 N N . CYS A 1 281 ? -1.173 -7.240 -28.382 1.00 93.69 281 CYS A N 1
ATOM 2079 C CA . CYS A 1 281 ? 0.187 -7.672 -28.723 1.00 93.69 281 CYS A CA 1
ATOM 2080 C C . CYS A 1 281 ? 0.189 -9.090 -29.300 1.00 93.69 281 CYS A C 1
ATOM 2082 O O . CYS A 1 281 ? 0.788 -9.325 -30.344 1.00 93.69 281 CYS A O 1
ATOM 2084 N N . ALA A 1 282 ? -0.520 -10.020 -28.653 1.00 92.88 282 ALA A N 1
ATOM 2085 C CA . ALA A 1 282 ? -0.596 -11.415 -29.084 1.00 92.88 282 ALA A CA 1
ATOM 2086 C C . ALA A 1 282 ? -1.263 -11.594 -30.461 1.00 92.88 282 ALA A C 1
ATOM 2088 O O . ALA A 1 282 ? -0.979 -12.564 -31.158 1.00 92.88 282 ALA A O 1
ATOM 2089 N N . ASN A 1 283 ? -2.138 -10.663 -30.852 1.00 94.94 283 ASN A N 1
ATOM 2090 C CA . ASN A 1 283 ? -2.849 -10.686 -32.132 1.00 94.94 283 ASN A CA 1
ATOM 2091 C C . ASN A 1 283 ? -2.208 -9.794 -33.212 1.00 94.94 283 ASN A C 1
ATOM 2093 O O . ASN A 1 283 ? -2.695 -9.776 -34.343 1.00 94.94 283 ASN A O 1
ATOM 2097 N N . ALA A 1 284 ? -1.156 -9.035 -32.889 1.00 94.62 284 ALA A N 1
ATOM 2098 C CA . ALA A 1 284 ? -0.456 -8.207 -33.864 1.00 94.62 284 ALA A CA 1
ATOM 2099 C C . ALA A 1 284 ? 0.258 -9.094 -34.895 1.00 94.62 284 ALA A C 1
ATOM 2101 O O . ALA A 1 284 ? 0.841 -10.125 -34.553 1.00 94.62 284 ALA A O 1
ATOM 2102 N N . ALA A 1 285 ? 0.219 -8.700 -36.171 1.00 92.31 285 ALA A N 1
ATOM 2103 C CA . ALA A 1 285 ? 0.861 -9.466 -37.233 1.00 92.31 285 ALA A CA 1
ATOM 2104 C C . ALA A 1 285 ? 2.373 -9.584 -36.974 1.00 92.31 285 ALA A C 1
ATOM 2106 O O . ALA A 1 285 ? 3.025 -8.601 -36.638 1.00 92.31 285 ALA A O 1
ATOM 2107 N N . ALA A 1 286 ? 2.947 -10.772 -37.193 1.00 89.62 286 ALA A N 1
ATOM 2108 C CA . ALA A 1 286 ? 4.360 -11.054 -36.911 1.00 89.62 286 ALA A CA 1
ATOM 2109 C C . ALA A 1 286 ? 5.367 -10.198 -37.716 1.00 89.62 286 ALA A C 1
ATOM 2111 O O . ALA A 1 286 ? 6.557 -10.235 -37.426 1.00 89.62 286 ALA A O 1
ATOM 2112 N N . GLY A 1 287 ? 4.907 -9.446 -38.723 1.00 91.94 287 GLY A N 1
ATOM 2113 C CA . GLY A 1 287 ? 5.726 -8.510 -39.502 1.00 91.94 287 GLY A CA 1
ATOM 2114 C C . GLY A 1 287 ? 5.509 -7.031 -39.170 1.00 91.94 287 GLY A C 1
ATOM 2115 O O . GLY A 1 287 ? 6.195 -6.190 -39.741 1.00 91.94 287 GLY A O 1
ATOM 2116 N N . ASP A 1 288 ? 4.570 -6.698 -38.282 1.00 95.69 288 ASP A N 1
ATOM 2117 C CA . ASP A 1 288 ? 4.242 -5.312 -37.936 1.00 95.69 288 ASP A CA 1
ATOM 2118 C C . ASP A 1 288 ? 5.019 -4.859 -36.689 1.00 95.69 288 ASP A C 1
ATOM 2120 O O . ASP A 1 288 ? 4.487 -4.750 -35.582 1.00 95.69 288 ASP A O 1
ATOM 2124 N N . ILE A 1 289 ? 6.327 -4.659 -36.882 1.00 94.75 289 ILE A N 1
ATOM 2125 C CA . ILE A 1 289 ? 7.279 -4.295 -35.819 1.00 94.75 289 ILE A CA 1
ATOM 2126 C C . ILE A 1 289 ? 6.915 -2.945 -35.189 1.00 94.75 289 ILE A C 1
ATOM 2128 O O . ILE A 1 289 ? 7.074 -2.769 -33.982 1.00 94.75 289 ILE A O 1
ATOM 2132 N N . GLU A 1 290 ? 6.414 -2.002 -35.989 1.00 95.00 290 GLU A N 1
ATOM 2133 C CA . GLU A 1 290 ? 6.025 -0.669 -35.526 1.00 95.00 290 GLU A CA 1
ATOM 2134 C C . GLU A 1 290 ? 4.848 -0.761 -34.549 1.00 95.00 290 GLU A C 1
ATOM 2136 O O . GLU A 1 290 ? 4.982 -0.347 -33.395 1.00 95.00 290 GLU A O 1
ATOM 2141 N N . THR A 1 291 ? 3.753 -1.423 -34.942 1.00 94.62 291 THR A N 1
ATOM 2142 C CA . THR A 1 291 ? 2.599 -1.632 -34.054 1.00 94.62 291 THR A CA 1
ATOM 2143 C C . THR A 1 291 ? 2.981 -2.420 -32.800 1.00 94.62 291 THR A C 1
ATOM 2145 O O . THR A 1 291 ? 2.523 -2.104 -31.699 1.00 94.62 291 THR A O 1
ATOM 2148 N N . GLN A 1 292 ? 3.828 -3.449 -32.924 1.00 92.94 292 GLN A N 1
ATOM 2149 C CA . GLN A 1 292 ? 4.318 -4.197 -31.761 1.00 92.94 292 GLN A CA 1
ATOM 2150 C C . GLN A 1 292 ? 5.118 -3.300 -30.805 1.00 92.94 292 GLN A C 1
ATOM 2152 O O . GLN A 1 292 ? 4.904 -3.363 -29.593 1.00 92.94 292 GLN A O 1
ATOM 2157 N N . GLY A 1 293 ? 5.987 -2.436 -31.334 1.00 91.94 293 GLY A N 1
ATOM 2158 C CA . GLY A 1 293 ? 6.748 -1.462 -30.553 1.00 91.94 293 GLY A CA 1
ATOM 2159 C C . GLY A 1 293 ? 5.849 -0.479 -29.801 1.00 91.94 293 GLY A C 1
ATOM 2160 O O . GLY A 1 293 ? 6.026 -0.283 -28.597 1.00 91.94 293 GLY A O 1
ATOM 2161 N N . GLU A 1 294 ? 4.837 0.079 -30.469 1.00 94.19 294 GLU A N 1
ATOM 2162 C CA . GLU A 1 294 ? 3.863 0.987 -29.848 1.00 94.19 294 GLU A CA 1
ATOM 2163 C C . GLU A 1 294 ? 3.055 0.310 -28.731 1.00 94.19 294 GLU A C 1
ATOM 2165 O O . GLU A 1 294 ? 2.872 0.876 -27.648 1.00 94.19 294 GLU A O 1
ATOM 2170 N N . LEU A 1 295 ? 2.586 -0.921 -28.963 1.00 94.06 295 LEU A N 1
ATOM 2171 C CA . LEU A 1 295 ? 1.827 -1.675 -27.968 1.00 94.06 295 LEU A CA 1
ATOM 2172 C C . LEU A 1 295 ? 2.684 -2.031 -26.747 1.00 94.06 295 LEU A C 1
ATOM 2174 O O . LEU A 1 295 ? 2.218 -1.890 -25.615 1.00 94.06 295 LEU A O 1
ATOM 2178 N N . LEU A 1 296 ? 3.937 -2.444 -26.953 1.00 91.06 296 LEU A N 1
ATOM 2179 C CA . LEU A 1 296 ? 4.870 -2.724 -25.860 1.00 91.06 296 LEU A CA 1
ATOM 2180 C C . LEU A 1 296 ? 5.195 -1.460 -25.056 1.00 91.06 296 LEU A C 1
ATOM 2182 O O . LEU A 1 296 ? 5.199 -1.510 -23.824 1.00 91.06 296 LEU A O 1
ATOM 2186 N N . ALA A 1 297 ? 5.379 -0.316 -25.720 1.00 89.94 297 ALA A N 1
ATOM 2187 C CA . ALA A 1 297 ? 5.554 0.969 -25.047 1.00 89.94 297 ALA A CA 1
ATOM 2188 C C . ALA A 1 297 ? 4.320 1.343 -24.200 1.00 89.94 297 ALA A C 1
ATOM 2190 O O . ALA A 1 297 ? 4.459 1.795 -23.059 1.00 89.94 297 ALA A O 1
ATOM 2191 N N . ALA A 1 298 ? 3.108 1.089 -24.707 1.00 91.81 298 ALA A N 1
ATOM 2192 C CA . ALA A 1 298 ? 1.870 1.302 -23.958 1.00 91.81 298 ALA A CA 1
ATOM 2193 C C . ALA A 1 298 ? 1.757 0.378 -22.730 1.00 91.81 298 ALA A C 1
ATOM 2195 O O . ALA A 1 298 ? 1.385 0.841 -21.649 1.00 91.81 298 ALA A O 1
ATOM 2196 N N . VAL A 1 299 ? 2.123 -0.905 -22.861 1.00 91.12 299 VAL A N 1
ATOM 2197 C CA . VAL A 1 299 ? 2.176 -1.853 -21.731 1.00 91.12 299 VAL A CA 1
ATOM 2198 C C . VAL A 1 299 ? 3.185 -1.387 -20.682 1.00 91.12 299 VAL A C 1
ATOM 2200 O O . VAL A 1 299 ? 2.859 -1.374 -19.496 1.00 91.12 299 VAL A O 1
ATOM 2203 N N . ALA A 1 300 ? 4.379 -0.953 -21.094 1.00 87.62 300 ALA A N 1
ATOM 2204 C CA . ALA A 1 300 ? 5.408 -0.457 -20.183 1.00 87.62 300 ALA A CA 1
ATOM 2205 C C . ALA A 1 300 ? 4.936 0.785 -19.406 1.00 87.62 300 ALA A C 1
ATOM 2207 O O . ALA A 1 300 ? 5.054 0.830 -18.178 1.00 87.62 300 ALA A O 1
ATOM 2208 N N . LYS A 1 301 ? 4.318 1.759 -20.094 1.00 88.62 301 LYS A N 1
ATOM 2209 C CA . LYS A 1 301 ? 3.723 2.952 -19.463 1.00 88.62 301 LYS A CA 1
ATOM 2210 C C . LYS A 1 301 ? 2.644 2.576 -18.441 1.00 88.62 301 LYS A C 1
ATOM 2212 O O . LYS A 1 301 ? 2.619 3.118 -17.335 1.00 88.62 301 LYS A O 1
ATOM 2217 N N . LEU A 1 302 ? 1.772 1.625 -18.777 1.00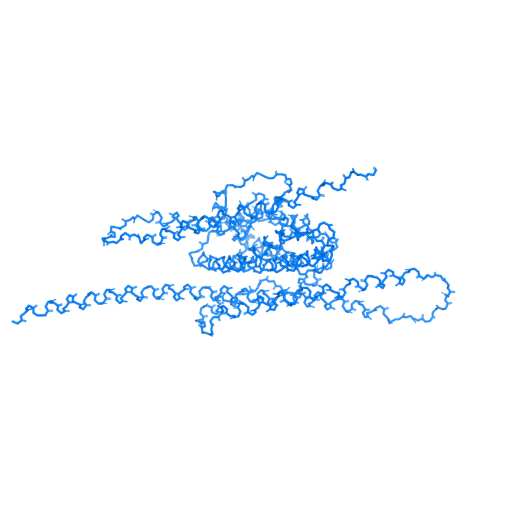 90.94 302 LEU A N 1
ATOM 2218 C CA . LEU A 1 302 ? 0.709 1.171 -17.882 1.00 90.94 302 LEU A CA 1
ATOM 2219 C C . LEU A 1 302 ? 1.254 0.405 -16.666 1.00 90.94 302 LEU A C 1
ATOM 2221 O O . LEU A 1 302 ? 0.814 0.643 -15.541 1.00 90.94 302 LEU A O 1
ATOM 2225 N N . GLN A 1 303 ? 2.253 -0.458 -16.866 1.00 88.88 303 GLN A N 1
ATOM 2226 C CA . GLN A 1 303 ? 2.922 -1.195 -15.793 1.00 88.88 303 GLN A CA 1
ATOM 2227 C C . GLN A 1 303 ? 3.636 -0.246 -14.820 1.00 88.88 303 GLN A C 1
ATOM 2229 O O . GLN A 1 303 ? 3.549 -0.428 -13.606 1.00 88.88 303 GLN A O 1
ATOM 2234 N N . ARG A 1 304 ? 4.280 0.809 -15.335 1.00 87.56 304 ARG A N 1
ATOM 2235 C CA . ARG A 1 304 ? 4.894 1.877 -14.528 1.00 87.56 304 ARG A CA 1
ATOM 2236 C C . ARG A 1 304 ? 3.860 2.550 -13.626 1.00 87.56 304 ARG A C 1
ATOM 2238 O O . ARG A 1 304 ? 4.086 2.704 -12.427 1.00 87.56 304 ARG A O 1
ATOM 2245 N N . ARG A 1 305 ? 2.698 2.906 -14.184 1.00 90.81 305 ARG A N 1
ATOM 2246 C CA . ARG A 1 305 ? 1.581 3.492 -13.427 1.00 90.81 305 ARG A CA 1
ATOM 2247 C C . ARG A 1 305 ? 1.046 2.532 -12.362 1.00 90.81 305 ARG A C 1
ATOM 2249 O O . ARG A 1 305 ? 0.831 2.952 -11.226 1.00 90.81 305 ARG A O 1
ATOM 2256 N N . TYR A 1 306 ? 0.870 1.257 -12.705 1.00 90.25 306 TYR A N 1
ATOM 2257 C CA . TYR A 1 306 ? 0.455 0.211 -11.767 1.00 90.25 306 TYR A CA 1
ATOM 2258 C C . TYR A 1 306 ? 1.435 0.075 -10.592 1.00 90.25 306 TYR A C 1
ATOM 2260 O O . TYR A 1 306 ? 1.017 0.060 -9.434 1.00 90.25 306 TYR A O 1
ATOM 2268 N N . GLN A 1 307 ? 2.741 0.028 -10.877 1.00 89.81 307 GLN A N 1
ATOM 2269 C CA . GLN A 1 307 ? 3.792 -0.071 -9.861 1.00 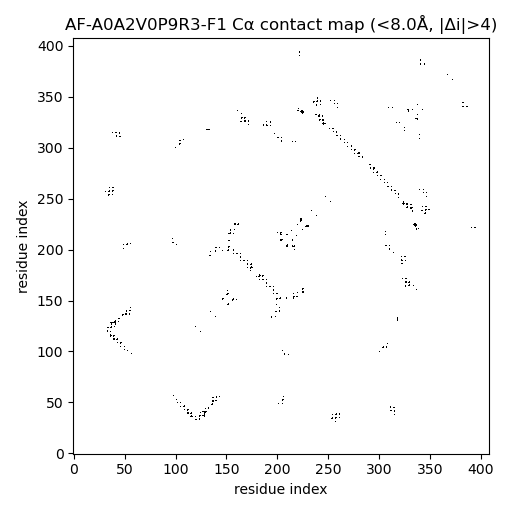89.81 307 GLN A CA 1
ATOM 2270 C C . GLN A 1 307 ? 3.789 1.137 -8.927 1.00 89.81 307 GLN A C 1
ATOM 2272 O O . GLN A 1 307 ? 3.763 0.954 -7.714 1.00 89.81 307 GLN A O 1
ATOM 2277 N N . LEU A 1 308 ? 3.730 2.357 -9.474 1.00 91.88 308 LEU A N 1
ATOM 2278 C CA . LEU A 1 308 ? 3.628 3.583 -8.677 1.00 91.88 308 LEU A CA 1
ATOM 2279 C C . LEU A 1 308 ? 2.418 3.539 -7.738 1.00 91.88 308 LEU A C 1
ATOM 2281 O O . LEU A 1 308 ? 2.542 3.856 -6.556 1.00 91.88 308 LEU A O 1
ATOM 2285 N N . LEU A 1 309 ? 1.262 3.104 -8.246 1.00 93.25 309 LEU A N 1
ATOM 2286 C CA . LEU A 1 309 ? 0.032 3.021 -7.464 1.00 93.25 309 LEU A CA 1
ATOM 2287 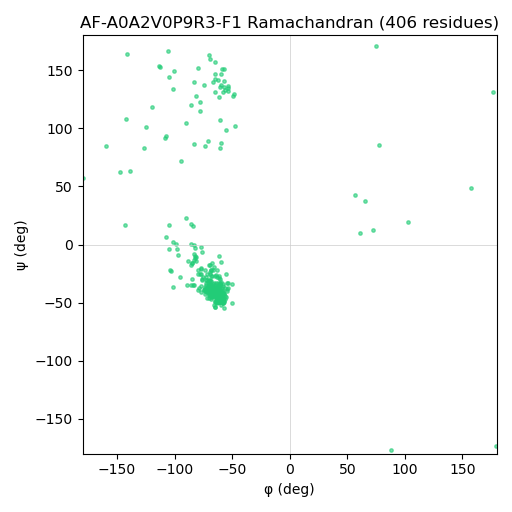C C . LEU A 1 309 ? 0.172 2.006 -6.323 1.00 93.25 309 LEU A C 1
ATOM 2289 O O . LEU A 1 309 ? -0.149 2.315 -5.176 1.00 93.25 309 LEU A O 1
ATOM 2293 N N . CYS A 1 310 ? 0.705 0.817 -6.611 1.00 92.38 310 CYS A N 1
ATOM 2294 C CA . CYS A 1 310 ? 0.955 -0.200 -5.593 1.00 92.38 310 CYS A CA 1
ATOM 2295 C C . CYS A 1 310 ? 1.954 0.286 -4.536 1.00 92.38 310 CYS A C 1
ATOM 2297 O O . CYS A 1 310 ? 1.710 0.101 -3.347 1.00 92.38 310 CYS A O 1
ATOM 2299 N N . THR A 1 311 ? 3.038 0.956 -4.939 1.00 93.62 311 THR A N 1
ATOM 2300 C CA . THR A 1 311 ? 4.019 1.524 -4.005 1.00 93.62 311 THR A CA 1
ATOM 2301 C C . THR A 1 311 ? 3.386 2.578 -3.101 1.00 93.62 311 THR A C 1
ATOM 2303 O O . THR A 1 311 ? 3.560 2.510 -1.887 1.00 93.62 311 THR A O 1
ATOM 2306 N N . VAL A 1 312 ? 2.613 3.517 -3.655 1.00 95.12 312 VAL A N 1
ATOM 2307 C CA . VAL A 1 312 ? 1.928 4.561 -2.874 1.00 95.12 312 VAL A CA 1
ATOM 2308 C C . VAL A 1 312 ? 0.998 3.939 -1.835 1.00 95.12 312 VAL A C 1
ATOM 2310 O O . VAL A 1 312 ? 1.091 4.274 -0.655 1.00 95.12 312 VAL A O 1
ATOM 2313 N N . PHE A 1 313 ? 0.147 2.992 -2.233 1.00 95.19 313 PHE A N 1
ATOM 2314 C CA . PHE A 1 313 ? -0.798 2.368 -1.306 1.00 95.19 313 PHE A CA 1
ATOM 2315 C C . PHE A 1 313 ? -0.134 1.419 -0.302 1.00 95.19 313 PHE A C 1
ATOM 2317 O O . PHE A 1 313 ? -0.593 1.341 0.838 1.00 95.19 313 PHE A O 1
ATOM 2324 N N . ALA A 1 314 ? 0.976 0.770 -0.663 1.00 94.56 314 ALA A N 1
ATOM 2325 C CA . ALA A 1 314 ? 1.813 0.051 0.294 1.00 94.56 314 ALA A CA 1
ATOM 2326 C C . ALA A 1 314 ? 2.373 1.002 1.358 1.00 94.56 314 ALA A C 1
ATOM 2328 O O . ALA A 1 314 ? 2.280 0.707 2.548 1.00 94.56 314 ALA A O 1
ATOM 2329 N N . MET A 1 315 ? 2.868 2.180 0.966 1.00 94.50 315 MET A N 1
ATOM 2330 C CA . MET A 1 315 ? 3.320 3.180 1.935 1.00 94.50 315 MET A CA 1
ATOM 2331 C C . MET A 1 315 ? 2.178 3.696 2.814 1.00 94.50 315 MET A C 1
ATOM 2333 O O . MET A 1 315 ? 2.358 3.797 4.025 1.00 94.50 315 MET A O 1
ATOM 2337 N N . CYS A 1 316 ? 0.988 3.937 2.252 1.00 93.75 316 CYS A N 1
ATOM 2338 C CA . CYS A 1 316 ? -0.189 4.305 3.044 1.00 93.75 316 CYS A CA 1
ATOM 2339 C C . CYS A 1 316 ? -0.552 3.241 4.079 1.00 93.75 316 CYS A C 1
ATOM 2341 O O . CYS A 1 316 ? -0.868 3.582 5.216 1.00 93.75 316 CYS A O 1
ATOM 2343 N N . PHE A 1 317 ? -0.521 1.963 3.691 1.00 94.75 317 PHE A N 1
ATOM 2344 C CA . PHE A 1 317 ? -0.764 0.848 4.600 1.00 94.75 317 PHE A CA 1
ATOM 2345 C C . PHE A 1 317 ? 0.247 0.856 5.745 1.00 94.75 317 PHE A C 1
ATOM 2347 O O . PHE A 1 317 ? -0.131 0.877 6.913 1.00 94.75 317 PHE A O 1
ATOM 2354 N N . TYR A 1 318 ? 1.533 0.917 5.417 1.00 93.62 318 TYR A N 1
ATOM 2355 C CA . TYR A 1 318 ? 2.590 0.868 6.412 1.00 93.62 318 TYR A CA 1
ATOM 2356 C C . TYR A 1 318 ? 2.656 2.127 7.302 1.00 93.62 318 TYR A C 1
ATOM 2358 O O . TYR A 1 318 ? 3.087 2.046 8.453 1.00 93.62 318 TYR A O 1
ATOM 2366 N N . ALA A 1 319 ? 2.186 3.282 6.825 1.00 93.25 319 ALA A N 1
ATOM 2367 C CA . ALA A 1 319 ? 2.048 4.498 7.630 1.00 93.25 319 ALA A CA 1
ATOM 2368 C C . ALA A 1 319 ? 0.954 4.392 8.712 1.00 93.25 319 ALA A C 1
ATOM 2370 O O . ALA A 1 319 ? 1.011 5.114 9.704 1.00 93.25 319 ALA A O 1
ATOM 2371 N N . LEU A 1 320 ? -0.019 3.485 8.552 1.00 94.75 320 LEU A N 1
ATOM 2372 C CA . LEU A 1 320 ? -1.075 3.221 9.544 1.00 94.75 320 LEU A CA 1
ATOM 2373 C C . LEU A 1 320 ? -0.641 2.254 10.654 1.00 94.75 320 LEU A C 1
ATOM 2375 O O . LEU A 1 320 ? -1.379 2.056 11.624 1.00 94.75 320 LEU A O 1
ATOM 2379 N N . LEU A 1 321 ? 0.535 1.643 10.505 1.00 96.25 321 LEU A N 1
ATOM 2380 C CA . LEU A 1 321 ? 1.072 0.653 11.423 1.00 96.25 321 LEU A CA 1
ATOM 2381 C C . LEU A 1 321 ? 2.190 1.244 12.276 1.00 96.25 321 LEU A C 1
ATOM 2383 O O . LEU A 1 321 ? 3.030 2.018 11.803 1.00 96.25 321 LEU A O 1
ATOM 2387 N N . SER A 1 322 ? 2.250 0.806 13.531 1.00 96.75 322 SER A N 1
ATOM 2388 C CA . SER A 1 322 ? 3.441 1.021 14.348 1.00 96.75 322 SER A CA 1
ATOM 2389 C C . SER A 1 322 ? 4.618 0.157 13.846 1.00 96.75 322 SER A C 1
ATOM 2391 O O . SER A 1 322 ? 4.405 -0.835 13.130 1.00 96.75 322 SER A O 1
ATOM 2393 N N . PRO A 1 323 ? 5.867 0.466 14.247 1.00 97.12 323 PRO A N 1
ATOM 2394 C CA . PRO A 1 323 ? 7.014 -0.400 13.973 1.00 97.12 323 PRO A CA 1
ATOM 2395 C C . PRO A 1 323 ? 6.809 -1.839 14.461 1.00 97.12 323 PRO A C 1
ATOM 2397 O O . PRO A 1 323 ? 7.159 -2.783 13.758 1.00 97.12 323 PRO A O 1
ATOM 2400 N N . GLN A 1 324 ? 6.200 -2.023 15.639 1.00 98.12 324 GLN A N 1
ATOM 2401 C CA . GLN A 1 324 ? 5.907 -3.346 16.198 1.00 98.12 324 GLN A CA 1
ATOM 2402 C C . GLN A 1 324 ? 4.886 -4.106 15.353 1.00 98.12 324 GLN A C 1
ATOM 2404 O O . GLN A 1 324 ? 5.094 -5.283 15.081 1.00 98.12 324 GLN A O 1
ATOM 2409 N N . GLN A 1 325 ? 3.811 -3.442 14.912 1.00 98.19 325 GLN A N 1
ATOM 2410 C CA . GLN A 1 325 ? 2.786 -4.068 14.069 1.00 98.19 325 GLN A CA 1
ATOM 2411 C C . GLN A 1 325 ? 3.364 -4.469 12.708 1.00 98.19 325 GLN A C 1
ATOM 2413 O O . GLN A 1 325 ? 3.118 -5.577 12.234 1.00 98.19 325 GLN A O 1
ATOM 2418 N N . THR A 1 326 ? 4.194 -3.602 12.116 1.00 97.94 326 THR A N 1
ATOM 2419 C CA . THR A 1 326 ? 4.912 -3.905 10.870 1.00 97.94 326 THR A CA 1
ATOM 2420 C C . THR A 1 326 ? 5.844 -5.104 11.066 1.00 97.94 326 THR A C 1
ATOM 2422 O O . THR A 1 326 ? 5.767 -6.070 10.313 1.00 97.94 326 THR A O 1
ATOM 2425 N N . GLY A 1 327 ? 6.667 -5.100 12.118 1.00 98.12 327 GLY A N 1
ATOM 2426 C CA . GLY A 1 327 ? 7.569 -6.210 12.419 1.00 98.12 327 GLY A CA 1
ATOM 2427 C C . GLY A 1 327 ? 6.832 -7.527 12.674 1.00 98.12 327 GLY A C 1
ATOM 2428 O O . GLY A 1 327 ? 7.244 -8.563 12.159 1.00 98.12 327 GLY A O 1
ATOM 2429 N N . ALA A 1 328 ? 5.717 -7.496 13.411 1.00 98.31 328 ALA A N 1
ATOM 2430 C CA . ALA A 1 328 ? 4.893 -8.675 13.674 1.00 98.31 328 ALA A CA 1
ATOM 2431 C C . ALA A 1 328 ? 4.338 -9.280 12.378 1.00 98.31 328 ALA A C 1
ATOM 2433 O O . ALA A 1 328 ? 4.402 -10.495 12.200 1.00 98.31 328 ALA A O 1
ATOM 2434 N N . LEU A 1 329 ? 3.876 -8.439 11.445 1.00 98.06 329 LEU A N 1
ATOM 2435 C CA . LEU A 1 329 ? 3.427 -8.882 10.126 1.00 98.06 329 LEU A CA 1
ATOM 2436 C C . LEU A 1 329 ? 4.553 -9.566 9.337 1.00 98.06 329 LEU A C 1
ATOM 2438 O O . LEU A 1 329 ? 4.337 -10.643 8.793 1.00 98.06 329 LEU A O 1
ATOM 2442 N N . PHE A 1 330 ? 5.749 -8.973 9.282 1.00 97.31 330 PHE A N 1
ATOM 2443 C CA . PHE A 1 330 ? 6.882 -9.529 8.526 1.00 97.31 330 PHE A CA 1
ATOM 2444 C C . PHE A 1 330 ? 7.462 -10.810 9.133 1.00 97.31 330 PHE A C 1
ATOM 2446 O O . PHE A 1 330 ? 7.960 -11.662 8.398 1.00 97.31 330 PHE A O 1
ATOM 2453 N N . VAL A 1 331 ? 7.414 -10.962 10.457 1.00 97.62 331 VAL A N 1
ATOM 2454 C CA . VAL A 1 331 ? 7.793 -12.216 11.126 1.00 97.62 331 VAL A CA 1
ATOM 2455 C C . VAL A 1 331 ? 6.751 -13.294 10.843 1.00 97.62 331 VAL A C 1
ATOM 2457 O O . VAL A 1 331 ? 7.105 -14.422 10.516 1.00 97.62 331 VAL A O 1
ATOM 2460 N N . ALA A 1 332 ? 5.467 -12.945 10.923 1.00 97.06 332 ALA A N 1
ATOM 2461 C CA . ALA A 1 332 ? 4.379 -13.891 10.733 1.00 97.06 332 ALA A CA 1
ATOM 2462 C C . ALA A 1 332 ? 4.183 -14.317 9.264 1.00 97.06 332 ALA A C 1
ATOM 2464 O O . ALA A 1 332 ? 3.775 -15.442 8.993 1.00 97.06 332 ALA A O 1
ATOM 2465 N N . ALA A 1 333 ? 4.487 -13.439 8.309 1.00 95.06 333 ALA A N 1
ATOM 2466 C CA . ALA A 1 333 ? 4.399 -13.738 6.881 1.00 95.06 333 ALA A CA 1
ATOM 2467 C C . ALA A 1 333 ? 5.626 -14.491 6.332 1.00 95.06 333 ALA A C 1
ATOM 2469 O O . ALA A 1 333 ? 5.597 -14.946 5.191 1.00 95.06 333 ALA A O 1
ATOM 2470 N N . HIS A 1 334 ? 6.711 -14.627 7.105 1.00 93.50 334 HIS A N 1
ATOM 2471 C CA . HIS A 1 334 ? 7.949 -15.257 6.641 1.00 93.50 334 HIS A CA 1
ATOM 2472 C C . HIS A 1 334 ? 7.705 -16.704 6.143 1.00 93.50 334 HIS A C 1
ATOM 2474 O O . HIS A 1 334 ? 7.018 -17.465 6.826 1.00 93.50 334 HIS A O 1
ATOM 2480 N N . PRO A 1 335 ? 8.269 -17.129 4.987 1.00 92.31 335 PRO A N 1
ATOM 2481 C CA . PRO A 1 335 ? 9.315 -16.477 4.185 1.00 92.31 335 PRO A CA 1
ATOM 2482 C C . PRO A 1 335 ? 8.828 -15.504 3.103 1.00 92.31 335 PRO A C 1
ATOM 2484 O O . PRO A 1 335 ? 9.553 -15.251 2.145 1.00 92.31 335 PRO A O 1
ATOM 2487 N N . TRP A 1 336 ? 7.627 -14.949 3.210 1.00 90.50 336 TRP A N 1
ATOM 2488 C CA . TRP A 1 336 ? 7.019 -14.178 2.132 1.00 90.50 336 TRP A CA 1
ATOM 2489 C C . TRP A 1 336 ? 6.852 -12.705 2.461 1.00 90.50 336 TRP A C 1
ATOM 2491 O O . TRP A 1 336 ? 6.736 -12.300 3.618 1.00 90.50 336 TRP A O 1
ATOM 2501 N N . CYS A 1 337 ? 6.845 -11.888 1.408 1.00 91.50 337 CYS A N 1
ATOM 2502 C CA . CYS A 1 337 ? 6.570 -10.468 1.531 1.00 91.50 337 CYS A CA 1
ATOM 2503 C C . CYS A 1 337 ? 5.051 -10.251 1.594 1.00 91.50 337 CYS A C 1
ATOM 2505 O O . CYS A 1 337 ? 4.343 -10.718 0.699 1.00 91.50 337 CYS A O 1
ATOM 2507 N N . PRO A 1 338 ? 4.525 -9.524 2.598 1.00 93.56 338 PRO A N 1
ATOM 2508 C CA . PRO A 1 338 ? 3.121 -9.135 2.613 1.00 93.56 338 PRO A CA 1
ATOM 2509 C C . PRO A 1 338 ? 2.758 -8.331 1.360 1.00 93.56 338 PRO A C 1
ATOM 2511 O O . PRO A 1 338 ? 3.442 -7.368 1.008 1.00 93.56 338 PRO A O 1
ATOM 2514 N N . THR A 1 339 ? 1.663 -8.708 0.701 1.00 93.00 339 THR A N 1
ATOM 2515 C CA . THR A 1 339 ? 1.138 -8.014 -0.484 1.00 93.00 339 THR A CA 1
ATOM 2516 C C . THR A 1 339 ? -0.201 -7.352 -0.167 1.00 93.00 339 THR A C 1
ATOM 2518 O O . THR A 1 339 ? -0.946 -7.820 0.696 1.00 93.00 339 THR A O 1
ATOM 2521 N N . LEU A 1 340 ? -0.541 -6.268 -0.873 1.00 93.19 340 LEU A N 1
ATOM 2522 C CA . LEU A 1 340 ? -1.821 -5.568 -0.681 1.00 93.19 340 LEU A CA 1
ATOM 2523 C C . LEU A 1 340 ? -3.023 -6.497 -0.916 1.00 93.19 340 LEU A C 1
ATOM 2525 O O . LEU A 1 340 ? -3.970 -6.480 -0.130 1.00 93.19 340 LEU A O 1
ATOM 2529 N N . THR A 1 341 ? -2.945 -7.365 -1.929 1.00 91.81 341 THR A N 1
ATOM 2530 C CA . THR A 1 341 ? -3.962 -8.381 -2.233 1.00 91.81 341 THR A CA 1
ATOM 2531 C C . THR A 1 341 ? -4.140 -9.366 -1.075 1.00 91.81 341 THR A C 1
ATOM 2533 O O . THR A 1 341 ? -5.263 -9.586 -0.615 1.00 91.81 341 THR A O 1
ATOM 2536 N N . ALA A 1 342 ? -3.043 -9.927 -0.549 1.00 91.88 342 ALA A N 1
ATOM 2537 C CA . ALA A 1 342 ? -3.098 -10.872 0.567 1.00 91.88 342 ALA A CA 1
ATOM 2538 C C . ALA A 1 342 ? -3.690 -10.229 1.831 1.00 91.88 342 ALA A C 1
ATOM 2540 O O . ALA A 1 342 ? -4.551 -10.817 2.491 1.00 91.88 342 ALA A O 1
ATOM 2541 N N . LEU A 1 343 ? -3.290 -8.988 2.123 1.00 94.62 343 LEU A N 1
ATOM 2542 C CA . LEU A 1 343 ? -3.817 -8.202 3.237 1.00 94.62 343 LEU A CA 1
ATOM 2543 C C . LEU A 1 343 ? -5.319 -7.930 3.084 1.00 94.62 343 LEU A C 1
ATOM 2545 O O . LEU A 1 343 ? -6.073 -8.093 4.045 1.00 94.62 343 LEU A O 1
ATOM 2549 N N . GLN A 1 344 ? -5.777 -7.566 1.883 1.00 95.44 344 GLN A N 1
ATOM 2550 C CA . GLN A 1 344 ? -7.195 -7.324 1.602 1.00 95.44 344 GLN A CA 1
ATOM 2551 C C . GLN A 1 344 ? -8.037 -8.586 1.829 1.00 95.44 344 GLN A C 1
ATOM 2553 O O . GLN A 1 344 ? -9.067 -8.524 2.507 1.00 95.44 344 GLN A O 1
ATOM 2558 N N . ILE A 1 345 ? -7.581 -9.736 1.322 1.00 93.50 345 ILE A N 1
ATOM 2559 C CA . ILE A 1 345 ? -8.264 -11.028 1.484 1.00 93.50 345 ILE A CA 1
ATOM 2560 C C . ILE A 1 345 ? -8.323 -11.437 2.961 1.00 93.50 345 ILE A C 1
ATOM 2562 O O . ILE A 1 345 ? -9.381 -11.851 3.453 1.00 93.50 345 ILE A O 1
ATOM 2566 N N . ALA A 1 346 ? -7.208 -11.315 3.682 1.00 96.12 346 ALA A N 1
ATOM 2567 C CA . ALA A 1 346 ? -7.127 -11.668 5.095 1.00 96.12 346 ALA A CA 1
ATOM 2568 C C . ALA A 1 346 ? -8.065 -10.804 5.952 1.00 96.12 346 ALA A C 1
ATOM 2570 O O . ALA A 1 346 ? -8.853 -11.343 6.731 1.00 96.12 346 ALA A O 1
ATOM 2571 N N . LEU A 1 347 ? -8.065 -9.483 5.753 1.00 96.38 347 LEU A N 1
ATOM 2572 C CA . LEU A 1 347 ? -8.940 -8.558 6.481 1.00 96.38 347 LEU A CA 1
ATOM 2573 C C . LEU A 1 347 ? -10.424 -8.804 6.198 1.00 96.38 347 LEU A C 1
ATOM 2575 O O . LEU A 1 347 ? -11.228 -8.854 7.130 1.00 96.38 347 LEU A O 1
ATOM 2579 N N . ALA A 1 348 ? -10.796 -9.020 4.933 1.00 95.12 348 ALA A N 1
ATOM 2580 C CA . ALA A 1 348 ? -12.170 -9.373 4.576 1.00 95.12 348 ALA A CA 1
ATOM 2581 C C . ALA A 1 348 ? -12.623 -10.670 5.271 1.00 95.12 348 ALA A C 1
ATOM 2583 O O . ALA A 1 348 ? -13.762 -10.779 5.728 1.00 95.12 348 ALA A O 1
ATOM 2584 N N . THR A 1 349 ? -11.712 -11.636 5.407 1.00 95.50 349 THR A N 1
ATOM 2585 C CA . THR A 1 349 ? -11.982 -12.918 6.070 1.00 95.50 349 THR A CA 1
ATOM 2586 C C . THR A 1 349 ? -12.168 -12.759 7.576 1.00 95.50 349 THR A C 1
ATOM 2588 O O . THR A 1 349 ? -13.139 -13.280 8.119 1.00 95.50 349 THR A O 1
ATOM 2591 N N . ILE A 1 350 ? -11.294 -11.999 8.242 1.00 95.75 350 ILE A N 1
ATOM 2592 C CA . ILE A 1 350 ? -11.391 -11.708 9.682 1.00 95.75 350 ILE A CA 1
ATOM 2593 C C . ILE A 1 350 ? -12.725 -11.022 10.005 1.00 95.75 350 ILE A C 1
ATOM 2595 O O . ILE A 1 350 ? -13.394 -11.380 10.974 1.00 95.75 350 ILE A O 1
ATOM 2599 N N . ARG A 1 351 ? -13.160 -10.076 9.165 1.00 94.88 351 ARG A N 1
ATOM 2600 C CA . ARG A 1 351 ? -14.462 -9.410 9.323 1.00 94.88 351 ARG A CA 1
ATOM 2601 C C . ARG A 1 351 ? -15.628 -10.372 9.198 1.00 94.88 351 ARG A C 1
ATOM 2603 O O . ARG A 1 351 ? -16.497 -10.378 10.064 1.00 94.88 351 ARG A O 1
ATOM 2610 N N . ALA A 1 352 ? -15.626 -11.204 8.159 1.00 93.81 352 ALA A N 1
ATOM 2611 C CA . ALA A 1 352 ? -16.674 -12.196 7.954 1.00 93.81 352 ALA A CA 1
ATOM 2612 C C . ALA A 1 352 ? -16.766 -13.186 9.130 1.00 93.81 352 ALA A C 1
ATOM 2614 O O . ALA A 1 352 ? -17.867 -13.547 9.542 1.00 93.81 352 ALA A O 1
ATOM 2615 N N . GLN A 1 353 ? -15.625 -13.587 9.704 1.00 93.69 353 GLN A N 1
ATOM 2616 C CA . GLN A 1 353 ? -15.573 -14.437 10.898 1.00 93.69 353 GLN A CA 1
ATOM 2617 C C . GLN A 1 353 ? -16.201 -13.743 12.114 1.00 93.69 353 GLN A C 1
ATOM 2619 O O . GLN A 1 353 ? -17.094 -14.310 12.739 1.00 93.69 353 GLN A O 1
ATOM 2624 N N . ARG A 1 354 ? -15.826 -12.489 12.399 1.00 93.38 354 ARG A N 1
ATOM 2625 C CA . ARG A 1 354 ? -16.409 -11.719 13.514 1.00 93.38 354 ARG A CA 1
ATOM 2626 C C . ARG A 1 354 ? -17.911 -11.496 13.351 1.00 93.38 354 ARG A C 1
ATOM 2628 O O . ARG A 1 354 ? -18.655 -11.619 14.317 1.00 93.38 354 ARG A O 1
ATOM 2635 N N . GLU A 1 355 ? -18.377 -11.195 12.138 1.00 91.19 355 GLU A N 1
ATOM 2636 C CA . GLU A 1 355 ? -19.812 -11.051 11.856 1.00 91.19 355 GLU A CA 1
ATOM 2637 C C . GLU A 1 355 ? -20.590 -12.355 12.092 1.00 91.19 355 GLU A C 1
ATOM 2639 O O . GLU A 1 355 ? -21.749 -12.301 12.507 1.00 91.19 355 GLU A O 1
ATOM 2644 N N . ALA A 1 356 ? -19.967 -13.513 11.850 1.00 91.19 356 ALA A N 1
ATOM 2645 C CA . ALA A 1 356 ? -20.559 -14.822 12.111 1.00 91.19 356 ALA A CA 1
ATOM 2646 C C . ALA A 1 356 ? -20.551 -15.203 13.604 1.00 91.19 356 ALA A C 1
ATOM 2648 O O . ALA A 1 356 ? -21.450 -15.914 14.053 1.00 91.19 356 ALA A O 1
ATOM 2649 N N . GLU A 1 357 ? -19.560 -14.734 14.369 1.00 91.69 357 GLU A N 1
ATOM 2650 C CA . GLU A 1 357 ? -19.430 -14.993 15.809 1.00 91.69 357 GLU A CA 1
ATOM 2651 C C . GLU A 1 357 ? -20.397 -14.180 16.667 1.00 91.69 357 GLU A C 1
ATOM 2653 O O . GLU A 1 357 ? -20.769 -14.645 17.744 1.00 91.69 357 GLU A O 1
ATOM 2658 N N . VAL A 1 358 ? -20.823 -12.991 16.219 1.00 88.44 358 VAL A N 1
ATOM 2659 C CA . VAL A 1 358 ? -21.845 -12.210 16.927 1.00 88.44 358 VAL A CA 1
ATOM 2660 C C . VAL A 1 358 ? -23.121 -13.058 16.965 1.00 88.44 358 VAL A C 1
ATOM 2662 O O . VAL A 1 358 ? -23.773 -13.211 15.925 1.00 88.44 358 VAL A O 1
ATOM 2665 N N . PRO A 1 359 ? -23.498 -13.629 18.133 1.00 79.75 359 PRO A N 1
ATOM 2666 C CA . PRO A 1 359 ? -24.643 -14.516 18.216 1.00 79.75 359 PRO A CA 1
ATOM 2667 C C . PRO A 1 359 ? -25.834 -13.741 17.688 1.00 79.75 359 PRO A C 1
ATOM 2669 O O . PRO A 1 359 ? -26.008 -12.572 18.043 1.00 79.75 359 PRO A O 1
ATOM 2672 N N . ALA A 1 360 ? -26.613 -14.371 16.808 1.00 70.69 360 ALA A N 1
ATOM 2673 C CA . ALA A 1 360 ? -27.803 -13.778 16.229 1.00 70.69 360 ALA A CA 1
ATOM 2674 C C . ALA A 1 360 ? -28.785 -13.450 17.360 1.00 70.69 360 ALA A C 1
ATOM 2676 O O . ALA A 1 360 ? -29.704 -14.214 17.653 1.00 70.69 360 ALA A O 1
ATOM 2677 N N . ALA A 1 361 ? -28.588 -12.300 18.013 1.00 65.81 361 ALA A N 1
ATOM 2678 C CA . ALA A 1 361 ? -29.575 -11.689 18.869 1.00 65.81 361 ALA A CA 1
ATOM 2679 C C . ALA A 1 361 ? -30.852 -11.704 18.034 1.00 65.81 361 ALA A C 1
ATOM 2681 O O . ALA A 1 361 ? -30.766 -11.340 16.855 1.00 65.81 361 ALA A O 1
ATOM 2682 N N . PRO A 1 362 ? -31.983 -12.199 18.566 1.00 63.66 362 PRO A N 1
ATOM 2683 C CA . PRO A 1 362 ? -33.187 -12.448 17.789 1.00 63.66 362 PRO A CA 1
ATOM 2684 C C . PRO A 1 362 ? -33.665 -11.140 17.153 1.00 63.66 362 PRO A C 1
ATOM 2686 O O . PRO A 1 362 ? -34.477 -10.402 17.710 1.00 63.66 362 PRO A O 1
ATOM 2689 N N . ARG A 1 363 ? -33.131 -10.838 15.964 1.00 60.84 363 ARG A N 1
ATOM 2690 C CA . ARG A 1 363 ? -33.498 -9.714 15.119 1.00 60.84 363 ARG A CA 1
ATOM 2691 C C . ARG A 1 363 ? -34.870 -10.077 14.598 1.00 60.84 363 ARG A C 1
ATOM 2693 O O . ARG A 1 363 ? -35.011 -10.759 13.586 1.00 60.84 363 ARG A O 1
ATOM 2700 N N . ARG A 1 364 ? -35.893 -9.688 15.360 1.00 52.97 364 ARG A N 1
ATOM 2701 C CA . ARG A 1 364 ? -37.293 -9.813 14.969 1.00 52.97 364 ARG A CA 1
ATOM 2702 C C . ARG A 1 364 ? -37.476 -9.106 13.622 1.00 52.97 364 ARG A C 1
ATOM 2704 O O . ARG A 1 364 ? -37.640 -7.896 13.571 1.00 52.97 364 ARG A O 1
ATOM 2711 N N . GLY A 1 365 ? -37.471 -9.883 12.540 1.00 54.00 365 GLY A N 1
ATOM 2712 C CA . GLY A 1 365 ? -38.286 -9.585 11.367 1.00 54.00 365 GLY A CA 1
ATOM 2713 C C . GLY A 1 365 ? -37.633 -8.966 10.133 1.00 54.00 365 GLY A C 1
ATOM 2714 O O . GLY A 1 365 ? -38.382 -8.458 9.303 1.00 54.00 365 GLY A O 1
ATOM 2715 N N . ARG A 1 366 ? -36.311 -9.028 9.916 1.00 50.72 366 ARG A N 1
ATOM 2716 C CA . ARG A 1 366 ? -35.787 -8.717 8.571 1.00 50.72 366 ARG A CA 1
ATOM 2717 C C . ARG A 1 366 ? -34.611 -9.613 8.174 1.00 50.72 366 ARG A C 1
ATOM 2719 O O . ARG A 1 366 ? -33.524 -9.444 8.724 1.00 50.72 366 ARG A O 1
ATOM 2726 N N . PRO A 1 367 ? -34.799 -10.567 7.241 1.00 62.69 367 PRO A N 1
ATOM 2727 C CA . PRO A 1 367 ? -33.674 -11.302 6.681 1.00 62.69 367 PRO A CA 1
ATOM 2728 C C . PRO A 1 367 ? -32.706 -10.320 5.995 1.00 62.69 367 PRO A C 1
ATOM 2730 O O . PRO A 1 367 ? -33.162 -9.311 5.444 1.00 62.69 367 PRO A O 1
ATOM 2733 N N . PRO A 1 368 ? -31.385 -10.587 6.010 1.00 62.81 368 PRO A N 1
ATOM 2734 C CA . PRO A 1 368 ? -30.430 -9.805 5.233 1.00 62.81 368 PRO A CA 1
ATOM 2735 C C . PRO A 1 368 ? -30.887 -9.775 3.773 1.00 62.81 368 PRO A C 1
ATOM 2737 O O . PRO A 1 368 ? -31.275 -10.808 3.215 1.00 62.81 368 PRO A O 1
ATOM 2740 N N . SER A 1 369 ? -30.899 -8.584 3.170 1.00 71.38 369 SER A N 1
ATOM 2741 C CA . SER A 1 369 ? -31.370 -8.426 1.795 1.00 71.38 369 SER A CA 1
ATOM 2742 C C . SER A 1 369 ? -30.552 -9.327 0.866 1.00 71.38 369 SER A C 1
ATOM 2744 O O . SER A 1 369 ? -29.336 -9.467 1.019 1.00 71.38 369 SER A O 1
ATOM 2746 N N . ALA A 1 370 ? -31.215 -9.949 -0.113 1.00 68.62 370 ALA A N 1
ATOM 2747 C CA . ALA A 1 370 ? -30.543 -10.787 -1.106 1.00 68.62 370 ALA A CA 1
ATOM 2748 C C . ALA A 1 370 ? -29.386 -10.041 -1.800 1.00 68.62 370 ALA A C 1
ATOM 2750 O O . ALA A 1 370 ? -28.345 -10.637 -2.058 1.00 68.62 370 ALA A O 1
ATOM 2751 N N . ALA A 1 371 ? -29.529 -8.723 -1.981 1.00 59.06 371 ALA A N 1
ATOM 2752 C CA . ALA A 1 371 ? -28.500 -7.842 -2.522 1.00 59.06 371 ALA A CA 1
ATOM 2753 C C . ALA A 1 371 ? -27.207 -7.824 -1.687 1.00 59.06 371 ALA A C 1
ATOM 2755 O O . ALA A 1 371 ? -26.121 -7.897 -2.253 1.00 59.06 371 ALA A O 1
ATOM 2756 N N . ARG A 1 372 ? -27.294 -7.790 -0.348 1.00 61.22 372 ARG A N 1
ATOM 2757 C CA . ARG A 1 372 ? -26.099 -7.753 0.515 1.00 61.22 372 ARG A CA 1
ATOM 2758 C C . ARG A 1 372 ? -25.337 -9.082 0.486 1.00 61.22 372 ARG A C 1
ATOM 2760 O O . ARG A 1 372 ? -24.111 -9.081 0.489 1.00 61.22 372 ARG A O 1
ATOM 2767 N N . ARG A 1 373 ? -26.055 -10.208 0.375 1.00 69.44 373 ARG A N 1
ATOM 2768 C CA . ARG A 1 373 ? -25.442 -11.535 0.176 1.00 69.44 373 ARG A CA 1
ATOM 2769 C C . ARG A 1 373 ? -24.783 -11.665 -1.199 1.00 69.44 373 ARG A C 1
ATOM 2771 O O . ARG A 1 373 ? -23.678 -12.184 -1.284 1.00 69.44 373 ARG A O 1
ATOM 2778 N N . ALA A 1 374 ? -25.431 -11.163 -2.251 1.00 64.94 374 ALA A N 1
ATOM 2779 C CA . ALA A 1 374 ? -24.875 -11.173 -3.602 1.00 64.94 374 ALA A CA 1
ATOM 2780 C C . ALA A 1 374 ? -23.613 -10.299 -3.716 1.00 64.94 374 ALA A C 1
ATOM 2782 O O . ALA A 1 374 ? -22.630 -10.737 -4.302 1.00 64.94 374 ALA A O 1
ATOM 2783 N N . ALA A 1 375 ? -23.605 -9.110 -3.103 1.00 56.59 375 ALA A N 1
ATOM 2784 C CA . ALA A 1 375 ? -22.439 -8.225 -3.093 1.00 56.59 375 ALA A CA 1
ATOM 2785 C C . ALA A 1 375 ? -21.234 -8.846 -2.363 1.00 56.59 375 ALA A C 1
ATOM 2787 O O . ALA A 1 375 ? -20.120 -8.795 -2.876 1.00 56.59 375 ALA A O 1
ATOM 2788 N N . ALA A 1 376 ? -21.455 -9.491 -1.210 1.00 59.19 376 ALA A N 1
ATOM 2789 C CA . ALA A 1 376 ? -20.392 -10.190 -0.484 1.00 59.19 376 ALA A CA 1
ATOM 2790 C C . ALA A 1 376 ? -19.822 -11.378 -1.285 1.00 59.19 376 ALA A C 1
ATOM 2792 O O . ALA A 1 376 ? -18.607 -11.553 -1.345 1.00 59.19 376 ALA A O 1
ATOM 2793 N N . ALA A 1 377 ? -20.685 -12.158 -1.949 1.00 64.00 377 ALA A N 1
ATOM 2794 C CA . ALA A 1 377 ? -20.257 -13.264 -2.806 1.00 64.00 377 ALA A CA 1
ATOM 2795 C C . ALA A 1 377 ? -19.485 -12.780 -4.048 1.00 64.00 377 ALA A C 1
ATOM 2797 O O . ALA A 1 377 ? -18.470 -13.372 -4.404 1.00 64.00 377 ALA A O 1
ATOM 2798 N N . ALA A 1 378 ? -19.923 -11.685 -4.678 1.00 59.75 378 ALA A N 1
ATOM 2799 C CA . ALA A 1 378 ? -19.238 -11.091 -5.824 1.00 59.75 378 ALA A CA 1
ATOM 2800 C C . ALA A 1 378 ? -17.866 -10.510 -5.446 1.00 59.75 378 ALA A C 1
ATOM 2802 O O . ALA A 1 378 ? -16.910 -10.694 -6.190 1.00 59.75 378 ALA A O 1
ATOM 2803 N N . ALA A 1 379 ? -17.746 -9.863 -4.281 1.00 54.72 379 ALA A N 1
ATOM 2804 C CA . ALA A 1 379 ? -16.467 -9.359 -3.782 1.00 54.72 379 ALA A CA 1
ATOM 2805 C C . ALA A 1 379 ? -15.476 -10.495 -3.477 1.00 54.72 379 ALA A C 1
ATOM 2807 O O . ALA A 1 379 ? -14.304 -10.389 -3.829 1.00 54.72 379 ALA A O 1
ATOM 2808 N N . ALA A 1 380 ? -15.946 -11.600 -2.882 1.00 57.94 380 ALA A N 1
ATOM 2809 C CA . ALA A 1 380 ? -15.121 -12.788 -2.660 1.00 57.94 380 ALA A CA 1
ATOM 2810 C C . ALA A 1 380 ? -14.650 -13.407 -3.988 1.00 57.94 380 ALA A C 1
ATOM 2812 O O . ALA A 1 380 ? -13.459 -13.641 -4.159 1.00 57.94 380 ALA A O 1
ATOM 2813 N N . ALA A 1 381 ? -15.555 -13.572 -4.960 1.00 60.12 381 ALA A N 1
ATOM 2814 C CA . ALA A 1 381 ? -15.211 -14.096 -6.281 1.00 60.12 381 ALA A CA 1
ATOM 2815 C C . ALA A 1 381 ? -14.255 -13.174 -7.060 1.00 60.12 381 ALA A C 1
ATOM 2817 O O . ALA A 1 381 ? -13.360 -13.659 -7.745 1.00 60.12 381 ALA A O 1
ATOM 2818 N N . ALA A 1 382 ? -14.413 -11.851 -6.948 1.00 52.44 382 ALA A N 1
ATOM 2819 C CA . ALA A 1 382 ? -13.505 -10.882 -7.559 1.00 52.44 382 ALA A CA 1
ATOM 2820 C C . ALA A 1 382 ? -12.115 -10.907 -6.908 1.00 52.44 382 ALA A C 1
ATOM 2822 O O . ALA A 1 382 ? -11.119 -10.790 -7.616 1.00 52.44 382 ALA A O 1
ATOM 2823 N N . ALA A 1 383 ? -12.034 -11.100 -5.589 1.00 52.75 383 ALA A N 1
ATOM 2824 C CA . ALA A 1 383 ? -10.764 -11.260 -4.887 1.00 52.75 383 ALA A CA 1
ATOM 2825 C C . ALA A 1 383 ? -10.060 -12.573 -5.271 1.00 52.75 383 ALA A C 1
ATOM 2827 O O . ALA A 1 383 ? -8.857 -12.560 -5.524 1.00 52.75 383 ALA A O 1
ATOM 2828 N N . ASP A 1 384 ? -10.805 -13.677 -5.392 1.00 55.03 384 ASP A N 1
ATOM 2829 C CA . ASP A 1 384 ? -10.271 -14.960 -5.864 1.00 55.03 384 ASP A CA 1
ATOM 2830 C C . ASP A 1 384 ? -9.797 -14.860 -7.326 1.00 55.03 384 ASP A C 1
ATOM 2832 O O . ASP A 1 384 ? -8.721 -15.350 -7.668 1.00 55.03 384 ASP A O 1
ATOM 2836 N N . ALA A 1 385 ? -10.549 -14.161 -8.184 1.00 53.81 385 ALA A N 1
ATOM 2837 C CA . ALA A 1 385 ? -10.161 -13.902 -9.569 1.00 53.81 385 ALA A CA 1
ATOM 2838 C C . ALA A 1 385 ? -8.943 -12.971 -9.678 1.00 53.81 385 ALA A C 1
ATOM 2840 O O . ALA A 1 385 ? -8.085 -13.211 -10.520 1.00 53.81 385 ALA A O 1
ATOM 2841 N N . ALA A 1 386 ? -8.832 -11.946 -8.828 1.00 52.41 386 ALA A N 1
ATOM 2842 C CA . ALA A 1 386 ? -7.671 -11.057 -8.779 1.00 52.41 386 ALA A CA 1
ATOM 2843 C C . ALA A 1 386 ? -6.418 -11.791 -8.282 1.00 52.41 386 ALA A C 1
ATOM 2845 O O . ALA A 1 386 ? -5.361 -11.659 -8.889 1.00 52.41 386 ALA A O 1
ATOM 2846 N N . ALA A 1 387 ? -6.541 -12.628 -7.246 1.00 55.50 387 ALA A N 1
ATOM 2847 C CA . ALA A 1 387 ? -5.448 -13.477 -6.772 1.00 55.50 387 ALA A CA 1
ATOM 2848 C C . ALA A 1 387 ? -5.009 -14.496 -7.839 1.00 55.50 387 ALA A C 1
ATOM 2850 O O . ALA A 1 387 ? -3.813 -14.726 -8.027 1.00 55.50 387 ALA A O 1
ATOM 2851 N N . ALA A 1 388 ? -5.963 -15.071 -8.578 1.00 54.28 388 ALA A N 1
ATOM 2852 C CA . ALA A 1 388 ? -5.674 -15.955 -9.702 1.00 54.28 388 ALA A CA 1
ATOM 2853 C C . ALA A 1 388 ? -5.039 -15.203 -10.884 1.00 54.28 388 ALA A C 1
ATOM 2855 O O . ALA A 1 388 ? -4.118 -15.730 -11.503 1.00 54.28 388 ALA A O 1
ATOM 2856 N N . ALA A 1 389 ? -5.483 -13.981 -11.190 1.00 52.34 389 ALA A N 1
ATOM 2857 C CA . ALA A 1 389 ? -4.936 -13.160 -12.268 1.00 52.34 389 ALA A CA 1
ATOM 2858 C C . ALA A 1 389 ? -3.513 -12.676 -11.955 1.00 52.34 389 ALA A C 1
ATOM 2860 O O . ALA A 1 389 ? -2.645 -12.807 -12.815 1.00 52.34 389 ALA A O 1
ATOM 2861 N N . ASP A 1 390 ? -3.243 -12.220 -10.727 1.00 51.22 390 ASP A N 1
ATOM 2862 C CA . ASP A 1 390 ? -1.888 -11.872 -10.277 1.00 51.22 390 ASP A CA 1
ATOM 2863 C C . ASP A 1 390 ? -0.966 -13.099 -10.343 1.00 51.22 390 ASP A C 1
ATOM 2865 O O . ASP A 1 390 ? 0.120 -13.029 -10.918 1.00 51.22 390 ASP A O 1
ATOM 2869 N N . GLY A 1 391 ? -1.413 -14.258 -9.842 1.00 48.19 391 GLY A N 1
ATOM 2870 C CA . GLY A 1 391 ? -0.623 -15.493 -9.892 1.00 48.19 391 GLY A CA 1
ATOM 2871 C C . GLY A 1 391 ? -0.364 -15.998 -11.317 1.00 48.19 391 GLY A C 1
ATOM 2872 O O . GLY A 1 391 ? 0.752 -16.398 -11.644 1.00 48.19 391 GLY A O 1
ATOM 2873 N N . THR A 1 392 ? -1.370 -15.950 -12.194 1.00 44.38 392 THR A N 1
ATOM 2874 C CA . THR A 1 392 ? -1.271 -16.507 -13.555 1.00 44.38 392 THR A CA 1
ATOM 2875 C C . THR A 1 392 ? -0.535 -15.566 -14.509 1.00 44.38 392 THR A C 1
ATOM 2877 O O . THR A 1 392 ? 0.263 -16.042 -15.311 1.00 44.38 392 THR A O 1
ATOM 2880 N N . ALA A 1 393 ? -0.746 -14.248 -14.414 1.00 46.19 393 ALA A N 1
ATOM 2881 C CA . ALA A 1 393 ? -0.115 -13.269 -15.302 1.00 46.19 393 ALA A CA 1
ATOM 2882 C C . ALA A 1 393 ? 1.359 -12.989 -14.963 1.00 46.19 393 ALA A C 1
ATOM 2884 O O . ALA A 1 393 ? 2.097 -12.500 -15.819 1.00 46.19 393 ALA A O 1
ATOM 2885 N N . LEU A 1 394 ? 1.796 -13.286 -13.734 1.00 44.91 394 LEU A N 1
ATOM 2886 C CA . LEU A 1 394 ? 3.203 -13.191 -13.337 1.00 44.91 394 LEU A CA 1
ATOM 2887 C C . LEU A 1 394 ? 3.968 -14.505 -13.609 1.00 44.91 394 LEU A C 1
ATOM 2889 O O . LEU A 1 394 ? 5.119 -14.458 -14.044 1.00 44.91 394 LEU A O 1
ATOM 2893 N N . CYS A 1 395 ? 3.336 -15.681 -13.470 1.00 37.88 395 CYS A N 1
ATOM 2894 C CA . CYS A 1 395 ? 3.971 -16.971 -13.797 1.00 37.88 395 CYS A CA 1
ATOM 2895 C C . CYS A 1 395 ? 4.272 -17.164 -15.297 1.00 37.88 395 CYS A C 1
ATOM 2897 O O . CYS A 1 395 ? 5.282 -17.785 -15.645 1.00 37.88 395 CYS A O 1
ATOM 2899 N N . THR A 1 396 ? 3.443 -16.637 -16.205 1.00 42.88 396 THR A N 1
ATOM 2900 C CA . THR A 1 396 ? 3.712 -16.705 -17.658 1.00 42.88 396 THR A CA 1
ATOM 2901 C C . THR A 1 396 ? 4.905 -15.852 -18.088 1.00 42.88 396 THR A C 1
ATOM 2903 O O . THR A 1 396 ? 5.577 -16.215 -19.047 1.00 42.88 396 THR A O 1
ATOM 2906 N N . GLN A 1 397 ? 5.235 -14.773 -17.368 1.00 43.59 397 GLN A N 1
ATOM 2907 C CA . GLN A 1 397 ? 6.420 -13.953 -17.663 1.00 43.59 397 GLN A CA 1
ATOM 2908 C C . GLN A 1 397 ? 7.729 -14.609 -17.191 1.00 43.59 397 GLN A C 1
ATOM 2910 O O . GLN A 1 397 ? 8.749 -14.516 -17.873 1.00 43.59 397 GLN A O 1
ATOM 2915 N N . ALA A 1 398 ? 7.706 -15.323 -16.061 1.00 42.66 398 ALA A N 1
ATOM 2916 C CA . ALA A 1 398 ? 8.889 -16.013 -15.537 1.00 42.66 398 ALA A CA 1
ATOM 2917 C C . ALA A 1 398 ? 9.323 -17.205 -16.414 1.00 42.66 398 ALA A C 1
ATOM 2919 O O . ALA A 1 398 ? 10.511 -17.501 -16.524 1.00 42.66 398 ALA A O 1
ATOM 2920 N N . THR A 1 399 ? 8.377 -17.875 -17.078 1.00 43.38 399 THR A N 1
ATOM 2921 C CA . THR A 1 399 ? 8.667 -19.039 -17.935 1.00 43.38 399 THR A CA 1
ATOM 2922 C C . THR A 1 399 ? 9.190 -18.664 -19.324 1.00 43.38 399 THR A C 1
ATOM 2924 O O . THR A 1 399 ? 9.940 -19.443 -19.907 1.00 43.38 399 THR A O 1
ATOM 2927 N N . SER A 1 400 ? 8.881 -17.470 -19.846 1.00 44.72 400 SER A N 1
ATOM 2928 C CA . SER A 1 400 ? 9.377 -17.023 -21.159 1.00 44.72 400 SER A CA 1
ATOM 2929 C C . SER A 1 400 ? 10.821 -16.505 -21.149 1.00 44.72 400 SER A C 1
ATOM 2931 O O . SER A 1 400 ? 11.469 -16.516 -22.192 1.00 44.72 400 SER A O 1
ATOM 2933 N N . SER A 1 401 ? 11.342 -16.072 -19.993 1.00 44.06 401 SER A N 1
ATOM 2934 C CA . SER A 1 401 ? 12.708 -15.525 -19.879 1.00 44.06 401 SER A CA 1
ATOM 2935 C C . SER A 1 401 ? 13.800 -16.612 -19.896 1.00 44.06 401 SER A C 1
ATOM 2937 O O . SER A 1 401 ? 14.914 -16.371 -20.344 1.00 44.06 401 SER A O 1
ATOM 2939 N N . GLY A 1 402 ? 13.477 -17.845 -19.488 1.00 41.84 402 GLY A N 1
ATOM 2940 C CA . GLY A 1 402 ? 14.440 -18.957 -19.423 1.00 41.84 402 GLY A CA 1
ATOM 2941 C C . GLY A 1 402 ? 14.686 -19.710 -20.738 1.00 41.84 402 GLY A C 1
ATOM 2942 O O . GLY A 1 402 ? 15.450 -20.668 -20.744 1.00 41.84 402 GLY A O 1
ATOM 2943 N N . ALA A 1 403 ? 14.033 -19.331 -21.843 1.00 42.88 403 ALA A N 1
ATOM 2944 C CA . ALA A 1 403 ? 14.090 -20.081 -23.105 1.00 42.88 403 ALA A CA 1
ATOM 2945 C C . ALA A 1 403 ? 15.086 -19.523 -24.147 1.00 42.88 403 ALA A C 1
ATOM 2947 O O . ALA A 1 403 ? 15.194 -20.089 -25.232 1.00 42.88 403 ALA A O 1
ATOM 2948 N N . TRP A 1 404 ? 15.809 -18.437 -23.843 1.00 42.19 404 TRP A N 1
ATOM 2949 C CA . TRP A 1 404 ? 16.723 -17.765 -24.787 1.00 42.19 404 TRP A CA 1
ATOM 2950 C C . TRP A 1 404 ? 18.222 -17.959 -24.493 1.00 42.19 404 TRP A C 1
ATOM 2952 O O . TRP A 1 404 ? 19.058 -17.392 -25.193 1.00 42.19 404 TRP A O 1
ATOM 2962 N N . GLU A 1 405 ? 18.590 -18.800 -23.524 1.00 44.25 405 GLU A N 1
ATOM 2963 C CA . GLU A 1 405 ? 19.986 -19.186 -23.274 1.00 44.25 405 GLU A CA 1
ATOM 2964 C C . GLU A 1 405 ? 20.226 -20.632 -23.728 1.00 44.25 405 GLU A C 1
ATOM 2966 O O . GLU A 1 405 ? 19.982 -21.584 -22.991 1.00 44.25 405 GLU A O 1
ATOM 2971 N N . GLY A 1 406 ? 20.682 -20.819 -24.970 1.00 42.88 406 GLY A N 1
ATOM 2972 C CA . GLY A 1 406 ? 21.082 -22.147 -25.452 1.00 42.88 406 GLY A CA 1
ATOM 2973 C C . GLY A 1 406 ? 21.058 -22.325 -26.966 1.00 42.88 406 GLY A C 1
ATOM 2974 O O . GLY A 1 406 ? 20.488 -23.292 -27.460 1.00 42.88 406 GLY A O 1
ATOM 2975 N N . GLY A 1 407 ? 21.653 -21.395 -27.709 1.00 42.06 407 GLY A N 1
ATOM 2976 C CA . GLY A 1 407 ? 21.810 -21.495 -29.160 1.00 42.06 407 GLY A CA 1
ATOM 2977 C C . GLY A 1 407 ? 23.096 -20.819 -29.615 1.00 42.06 407 GLY A C 1
ATOM 2978 O O . GLY A 1 407 ? 23.041 -19.821 -30.326 1.00 42.06 407 GLY A O 1
ATOM 2979 N N . GLY A 1 408 ? 24.234 -21.333 -29.146 1.00 40.28 408 GLY A N 1
ATOM 2980 C CA . GLY A 1 408 ? 25.582 -20.939 -29.553 1.00 40.28 408 GLY A CA 1
ATOM 2981 C C . GLY A 1 408 ? 26.488 -22.153 -29.582 1.00 40.28 408 GLY A C 1
ATOM 2982 O O . GLY A 1 408 ? 26.488 -22.875 -28.559 1.00 40.28 408 GLY A O 1
#

Radius of gyration: 26.57 Å; Cα contacts (8 Å, |Δi|>4): 322; chains: 1; bounding box: 113×48×70 Å

Secondary structure (DSSP, 8-state):
-THHHHHHHHHHHHHHHHHHHHHHHHHHHHHHHHHHHHHHHHHHHHHHHHHHHHHHHHHHHHHHHHGGGS------------SHHHHHHHHHHHHGGGSTTTHHHHHHHHHHHHHHS-S---HHHHHHHT---SS-HHHHHHHHHHHHHTTTTSHHHHHHHHHHHHHHHHHHHHHHHTT-TTHHHHHHHHHHHHHHHHHHHHHHHH-HHHHSSSS-HHHHHHHS-TT-SSPPPPPHHHHHHHHHHT---HHHHHHHHHHHHHHHHHHHHHHHHHHHHHHHHHHS-TT-HHHHHHHHHHHHHHHHHHHHHHHHHHHHHHHTS-HHHHHHHHHHTTTS---HHHHHHHHHHHHHHHHHHS-----TT-PPPHHHHHHHHHHHHHHHHHHHHHHHHHHHHHHHHTTSS---

Mean predicted aligned error: 8.34 Å

Sequence (408 aa):
MGRSSGAALQRLERQLRSRSEEIEVLLAERARLNRRAAAAGRALAHVQALAALCGALAGDAADHASCSSGAASNCSCRQQQPEQGQEQQQQQQWAEPQLDGWREPLSEMRRELEAAAPEELDAAAAAAAAAPLRWSPRDAAARAPEALRAGHLTTAGYQQQLLEYSMLCGCMLPRINGGAPDAAQALAAMEAAEIRVREIGLLICAHPAVSSAGPSPLSEMVITPISGGAAPQHSKSDWVWAVQQMGLSLEQEEAISSSLELWSERVAPLAAQREALLARCANAAAGDIETQGELLAAVAKLQRRYQLLCTVFAMCFYALLSPQQTGALFVAAHPWCPTLTALQIALATIRAQREAEVPAAPRRGRPPSAARRAAAAAAAAAADAAAAADGTALCTQATSSGAWEGGG

Foldseek 3Di:
DPVVVVVVVVVVVVVVVVVVVVVVVVVVVVVLLLLLLLLLLLLLVLLVLLVLLLVLLVVVVVVVVVVVPDDPDDDPDDDDDPPVVVVVVVVVVVPPPQSVLSPVLSVVSNVVSVVSHDPDHDPVSVVSSVQDLLEHSNVLSVCLVVCVVVVCLALLNLLVLLVVLLVLLVVLLCCLVVVPPCNVVSQVVLSVSVRVSLSSLSCLLNPSVNLPDDDGSVLVQQCAFSVGDDDDDDDLVLLLVLLVLLVDDPVLLSSLLSSLVSLCVVLVVLLVVLVVLVVVLVVDPPPCVVVNVVSVVVNSSSVSSNSSSQSSSVSSNVSSGRSSSVSSSSNSNPRGDDGSLSNNSSSLVVVVVVVVPPPPPPPPDDDDDPVVVVVSVVVNVVSVVVVVSSNVVSVVVVVVVPPPPDDD

Solvent-accessible surface area (backbone atoms only — not comparable to full-atom values): 22798 Å² total; per-residue (Å²): 124,73,74,65,55,56,60,51,50,60,50,50,56,51,49,51,51,54,49,50,54,49,49,54,51,51,52,52,50,49,52,49,52,41,38,38,23,17,34,28,41,31,34,41,54,43,48,53,42,51,51,48,23,41,49,42,54,53,48,57,56,53,58,61,65,62,67,79,78,76,78,84,73,93,73,96,78,90,82,89,78,79,65,68,61,52,59,54,51,52,55,52,68,65,55,65,74,53,68,60,73,51,56,59,50,52,53,51,51,42,54,54,30,54,73,57,34,64,94,80,63,55,72,66,33,47,52,62,20,62,58,73,78,80,68,52,39,64,62,45,34,72,43,42,66,57,36,52,75,70,41,35,54,37,48,68,33,41,26,48,50,50,46,54,46,25,55,50,28,62,62,32,50,60,35,44,76,66,64,39,99,56,22,70,58,43,49,53,50,46,37,56,48,51,41,51,53,51,42,46,56,49,42,40,72,55,36,57,92,53,59,73,83,64,84,43,42,75,61,52,42,73,79,38,34,43,80,56,68,92,66,81,84,80,53,72,64,52,43,34,52,14,57,57,60,33,67,70,50,72,69,52,49,52,45,46,48,35,35,47,51,55,47,48,68,59,44,50,62,54,54,53,51,45,54,54,46,52,54,48,52,75,68,50,59,98,82,44,61,66,63,48,50,54,45,51,51,51,46,51,54,51,50,53,42,51,49,53,51,52,53,32,50,50,50,44,50,55,61,73,42,52,56,66,30,50,33,33,30,42,44,50,38,56,60,38,63,91,45,74,68,54,52,47,54,21,53,55,47,54,50,54,50,51,64,67,64,53,71,81,66,85,70,85,84,72,79,80,54,71,67,62,55,50,51,54,51,50,53,52,52,50,49,53,48,49,55,49,46,55,55,52,65,51,52,58,56,64,62,63,68,70,74,79,80,86,87,130

Organism: NCBI:txid307507